Protein AF-0000000068150436 (afdb_homodimer)

Structure (mmCIF, N/CA/C/O backbone):
data_AF-0000000068150436-model_v1
#
loop_
_entity.id
_entity.type
_entity.pdbx_description
1 polymer 'ABC transporter, permease'
#
loop_
_atom_site.group_PDB
_atom_site.id
_atom_site.type_symbol
_atom_site.label_atom_id
_atom_site.label_alt_id
_atom_site.label_comp_id
_atom_site.label_asym_id
_atom_site.label_entity_id
_atom_site.label_seq_id
_atom_site.pdbx_PDB_ins_code
_atom_site.Cartn_x
_atom_site.Cartn_y
_atom_site.Cartn_z
_atom_site.occupancy
_atom_site.B_iso_or_equiv
_atom_site.auth_seq_id
_atom_site.auth_comp_id
_atom_site.auth_asym_id
_atom_site.auth_atom_id
_atom_site.pdbx_PDB_model_num
ATOM 1 N N . MET A 1 1 ? -31.781 12.766 26.453 1 26.34 1 MET A N 1
ATOM 2 C CA . MET A 1 1 ? -30.359 12.5 26.594 1 26.34 1 MET A CA 1
ATOM 3 C C . MET A 1 1 ? -29.875 11.492 25.562 1 26.34 1 MET A C 1
ATOM 5 O O . MET A 1 1 ? -28.672 11.195 25.484 1 26.34 1 MET A O 1
ATOM 9 N N . THR A 1 2 ? -30.766 10.539 25.25 1 29.75 2 THR A N 1
ATOM 10 C CA . THR A 1 2 ? -30.781 9.5 24.234 1 29.75 2 THR A CA 1
ATOM 11 C C . THR A 1 2 ? -30.703 10.117 22.828 1 29.75 2 THR A C 1
ATOM 13 O O . THR A 1 2 ? -30.75 9.398 21.828 1 29.75 2 THR A O 1
ATOM 16 N N . ARG A 1 3 ? -31.219 11.32 22.641 1 36.09 3 ARG A N 1
ATOM 17 C CA . ARG A 1 3 ? -31.375 12.008 21.359 1 36.09 3 ARG A CA 1
ATOM 18 C C . ARG A 1 3 ? -30.031 12.188 20.656 1 36.09 3 ARG A C 1
ATOM 20 O O . ARG A 1 3 ? -29.984 12.578 19.484 1 36.09 3 ARG A O 1
ATOM 27 N N . ARG A 1 4 ? -29.094 12.594 21.438 1 37.72 4 ARG A N 1
ATOM 28 C CA . ARG A 1 4 ? -27.781 13.055 21 1 37.72 4 ARG A CA 1
ATOM 29 C C . ARG A 1 4 ? -26.938 11.906 20.438 1 37.72 4 ARG A C 1
ATOM 31 O O . ARG A 1 4 ? -25.828 12.109 19.969 1 37.72 4 ARG A O 1
ATOM 38 N N . ILE A 1 5 ? -27.109 10.766 20.922 1 39.78 5 ILE A N 1
ATOM 39 C CA . ILE A 1 5 ? -26.406 9.523 20.609 1 39.78 5 ILE A CA 1
ATOM 40 C C . ILE A 1 5 ? -26.781 9.047 19.203 1 39.78 5 ILE A C 1
ATOM 42 O O . ILE A 1 5 ? -26.219 8.078 18.703 1 39.78 5 ILE A O 1
ATOM 46 N N . LEU A 1 6 ? -28.016 9.109 18.828 1 40.31 6 LEU A N 1
ATOM 47 C CA . LEU A 1 6 ? -28.75 8.656 17.656 1 40.31 6 LEU A CA 1
ATOM 48 C C . LEU A 1 6 ? -28.047 9.086 16.375 1 40.31 6 LEU A C 1
ATOM 50 O O . LEU A 1 6 ? -28.391 8.609 15.289 1 40.31 6 LEU A O 1
ATOM 54 N N . PRO A 1 7 ? -27.672 10.422 16.359 1 45.19 7 PRO A N 1
ATOM 55 C CA . PRO A 1 7 ? -27.172 10.883 15.062 1 45.19 7 PRO A CA 1
ATOM 56 C C . PRO A 1 7 ? -26 10.062 14.555 1 45.19 7 PRO A C 1
ATOM 58 O O . PRO A 1 7 ? -25.406 10.383 13.516 1 45.19 7 PRO A O 1
ATOM 61 N N . LEU A 1 8 ? -25.312 9.289 15.281 1 45.66 8 LEU A N 1
ATOM 62 C CA . LEU A 1 8 ? -24.109 8.461 15.266 1 45.66 8 LEU A CA 1
ATOM 63 C C . LEU A 1 8 ? -24.078 7.578 14.023 1 45.66 8 LEU A C 1
ATOM 65 O O . LEU A 1 8 ? -23.016 7.379 13.43 1 45.66 8 LEU A O 1
ATOM 69 N N . LEU A 1 9 ? -25.094 6.582 13.914 1 52.69 9 LEU A N 1
ATOM 70 C CA . LEU A 1 9 ? -24.922 5.637 12.82 1 52.69 9 LEU A CA 1
ATOM 71 C C . LEU A 1 9 ? -25.297 6.266 11.484 1 52.69 9 LEU A C 1
ATOM 73 O O . LEU A 1 9 ? -26.391 6.023 10.969 1 52.69 9 LEU A O 1
ATOM 77 N N . SER A 1 10 ? -24.875 7.406 11.234 1 59.16 10 SER A N 1
ATOM 78 C CA . SER A 1 10 ? -25.109 7.957 9.906 1 59.16 10 SER A CA 1
ATOM 79 C C . SER A 1 10 ? -24.922 6.898 8.828 1 59.16 10 SER A C 1
ATOM 81 O O . SER A 1 10 ? -24.203 5.91 9.039 1 59.16 10 SER A O 1
ATOM 83 N N . PRO A 1 11 ? -25.891 6.824 7.988 1 59.31 11 PRO A N 1
ATOM 84 C CA . PRO A 1 11 ? -25.766 5.898 6.859 1 59.31 11 PRO A CA 1
ATOM 85 C C . PRO A 1 11 ? -24.312 5.727 6.41 1 59.31 11 PRO A C 1
ATOM 87 O O . PRO A 1 11 ? -23.906 4.621 6.035 1 59.31 11 PRO A O 1
ATOM 90 N N . ALA A 1 12 ? -23.672 6.797 6.656 1 60.66 12 ALA A N 1
ATOM 91 C CA . ALA A 1 12 ? -22.281 6.711 6.25 1 60.66 12 ALA A CA 1
ATOM 92 C C . ALA A 1 12 ? -21.484 5.832 7.211 1 60.66 12 ALA A C 1
ATOM 94 O O . ALA A 1 12 ? -20.641 5.027 6.781 1 60.66 12 ALA A O 1
ATOM 95 N N . LEU A 1 13 ? -21.797 5.961 8.461 1 64.06 13 LEU A N 1
ATOM 96 C CA . LEU A 1 13 ? -21.109 5.148 9.461 1 64.06 13 LEU A CA 1
ATOM 97 C C . LEU A 1 13 ? -21.438 3.67 9.281 1 64.06 13 LEU A C 1
ATOM 99 O O . LEU A 1 13 ? -20.562 2.814 9.391 1 64.06 13 LEU A O 1
ATOM 103 N N . LEU A 1 14 ? -22.641 3.502 9.031 1 65.56 14 LEU A N 1
ATOM 104 C CA . LEU A 1 14 ? -23.078 2.123 8.852 1 65.56 14 LEU A CA 1
ATOM 105 C C . LEU A 1 14 ? -22.438 1.505 7.613 1 65.56 14 LEU A C 1
ATOM 107 O O . LEU A 1 14 ? -22.016 0.344 7.637 1 65.56 14 LEU A O 1
ATOM 111 N N . ALA A 1 15 ? -22.406 2.32 6.625 1 65.25 15 ALA A N 1
ATOM 112 C CA . ALA A 1 15 ? -21.812 1.829 5.391 1 65.25 15 ALA A CA 1
ATOM 113 C C . ALA A 1 15 ? -20.328 1.532 5.59 1 65.25 15 ALA A C 1
ATOM 115 O O . ALA A 1 15 ? -19.812 0.505 5.125 1 65.25 15 ALA A O 1
ATOM 116 N N . LEU A 1 16 ? -19.75 2.473 6.344 1 67.19 16 LEU A N 1
ATOM 117 C CA . LEU A 1 16 ? -18.328 2.289 6.602 1 67.19 16 LEU A CA 1
ATOM 118 C C . LEU A 1 16 ? -18.094 1.077 7.496 1 67.19 16 LEU A C 1
ATOM 120 O O . LEU A 1 16 ? -17.203 0.273 7.234 1 67.19 16 LEU A O 1
ATOM 124 N N . LEU A 1 17 ? -18.938 1.026 8.539 1 68.25 17 LEU A N 1
ATOM 125 C CA . LEU A 1 17 ? -18.812 -0.096 9.461 1 68.25 17 LEU A CA 1
ATOM 126 C C . LEU A 1 17 ? -19.031 -1.421 8.742 1 68.25 17 LEU A C 1
ATOM 128 O O . LEU A 1 17 ? -18.281 -2.375 8.938 1 68.25 17 LEU A O 1
ATOM 132 N N . LEU A 1 18 ? -20 -1.424 7.902 1 68.44 18 LEU A N 1
ATOM 133 C CA . LEU A 1 18 ? -20.328 -2.648 7.184 1 68.44 18 LEU A CA 1
ATOM 134 C C . LEU A 1 18 ? -19.234 -2.998 6.176 1 68.44 18 LEU A C 1
ATOM 136 O O . LEU A 1 18 ? -18.812 -4.156 6.086 1 68.44 18 LEU A O 1
ATOM 140 N N . PHE A 1 19 ? -18.781 -1.954 5.625 1 71.62 19 PHE A N 1
ATOM 141 C CA . PHE A 1 19 ? -17.828 -2.197 4.543 1 71.62 19 PHE A CA 1
ATOM 142 C C . PHE A 1 19 ? -16.453 -2.562 5.098 1 71.62 19 PHE A C 1
ATOM 144 O O . PHE A 1 19 ? -15.781 -3.438 4.559 1 71.62 19 PHE A O 1
ATOM 151 N N . VAL A 1 20 ? -16.156 -1.993 6.25 1 73 20 VAL A N 1
ATOM 152 C CA . VAL A 1 20 ? -14.805 -2.191 6.766 1 73 20 VAL A CA 1
ATOM 153 C C . VAL A 1 20 ? -14.797 -3.352 7.758 1 73 20 VAL A C 1
ATOM 155 O O . VAL A 1 20 ? -13.922 -4.219 7.699 1 73 20 VAL A O 1
ATOM 158 N N . ALA A 1 21 ? -15.805 -3.391 8.625 1 77.81 21 ALA A N 1
ATOM 159 C CA . ALA A 1 21 ? -15.789 -4.328 9.742 1 77.81 21 ALA A CA 1
ATOM 160 C C . ALA A 1 21 ? -16.406 -5.664 9.352 1 77.81 21 ALA A C 1
ATOM 162 O O . ALA A 1 21 ? -16.016 -6.715 9.875 1 77.81 21 ALA A O 1
ATOM 163 N N . PHE A 1 22 ? -17.234 -5.621 8.398 1 82.81 22 PHE A N 1
ATOM 164 C CA . PHE A 1 22 ? -18.016 -6.809 8.078 1 82.81 22 PHE A CA 1
ATOM 165 C C . PHE A 1 22 ? -17.109 -7.934 7.586 1 82.81 22 PHE A C 1
ATOM 167 O O . PHE A 1 22 ? -17.203 -9.07 8.055 1 82.81 22 PHE A O 1
ATOM 174 N N . PRO A 1 23 ? -16.219 -7.652 6.684 1 85.44 23 PRO A N 1
ATOM 175 C CA . PRO A 1 23 ? -15.352 -8.742 6.223 1 85.44 23 PRO A CA 1
ATOM 176 C C . PRO A 1 23 ? -14.5 -9.336 7.34 1 85.44 23 PRO A C 1
ATOM 178 O O . PRO A 1 23 ? -14.273 -10.547 7.375 1 85.44 23 PRO A O 1
ATOM 181 N N . MET A 1 24 ? -14.117 -8.531 8.211 1 85.62 24 MET A N 1
ATOM 182 C CA . MET A 1 24 ? -13.258 -8.992 9.289 1 85.62 24 MET A CA 1
ATOM 183 C C . MET A 1 24 ? -14.039 -9.852 10.281 1 85.62 24 MET A C 1
ATOM 185 O O . MET A 1 24 ? -13.516 -10.844 10.797 1 85.62 24 MET A O 1
ATOM 189 N N . VAL A 1 25 ? -15.25 -9.445 10.531 1 86.44 25 VAL A N 1
ATOM 190 C CA . VAL A 1 25 ? -16.109 -10.227 11.422 1 86.44 25 VAL A CA 1
ATOM 191 C C . VAL A 1 25 ? -16.406 -11.586 10.789 1 86.44 25 VAL A C 1
ATOM 193 O O . VAL A 1 25 ? -16.438 -12.609 11.484 1 86.44 25 VAL A O 1
ATOM 196 N N . TRP A 1 26 ? -16.562 -11.539 9.531 1 86.31 26 TRP A N 1
ATOM 197 C CA . TRP A 1 26 ? -16.859 -12.781 8.828 1 86.31 26 TRP A CA 1
ATOM 198 C C . TRP A 1 26 ? -15.648 -13.703 8.836 1 86.31 26 TRP A C 1
ATOM 200 O O . TRP A 1 26 ? -15.789 -14.93 8.93 1 86.31 26 TRP A O 1
ATOM 210 N N . VAL A 1 27 ? -14.5 -13.125 8.688 1 89.69 27 VAL A N 1
ATOM 211 C CA . VAL A 1 27 ? -13.266 -13.898 8.766 1 89.69 27 VAL A CA 1
ATOM 212 C C . VAL A 1 27 ? -13.148 -14.531 10.156 1 89.69 27 VAL A C 1
ATOM 214 O O . VAL A 1 27 ? -12.773 -15.703 10.281 1 89.69 27 VAL A O 1
ATOM 217 N N . PHE A 1 28 ? -13.492 -13.766 11.117 1 92.19 28 PHE A N 1
ATOM 218 C CA . PHE A 1 28 ? -13.453 -14.266 12.484 1 92.19 28 PHE A CA 1
ATOM 219 C C . PHE A 1 28 ? -14.406 -15.438 12.672 1 92.19 28 PHE A C 1
ATOM 221 O O . PHE A 1 28 ? -14.047 -16.453 13.258 1 92.19 28 PHE A O 1
ATOM 228 N N . ARG A 1 29 ? -15.57 -15.32 12.172 1 89.81 29 ARG A N 1
ATOM 229 C CA . ARG A 1 29 ? -16.562 -16.391 12.258 1 89.81 29 ARG A CA 1
ATOM 230 C C . ARG A 1 29 ? -16.094 -17.625 11.492 1 89.81 29 ARG A C 1
ATOM 232 O O . ARG A 1 29 ? -16.266 -18.75 11.961 1 89.81 29 ARG A O 1
ATOM 239 N N . THR A 1 30 ? -15.562 -17.438 10.344 1 90.5 30 THR A N 1
ATOM 240 C CA . THR A 1 30 ? -15.117 -18.516 9.484 1 90.5 30 THR A CA 1
ATOM 241 C C . THR A 1 30 ? -13.93 -19.25 10.102 1 90.5 30 THR A C 1
ATOM 243 O O . THR A 1 30 ? -13.711 -20.438 9.82 1 90.5 30 THR A O 1
ATOM 246 N N . SER A 1 31 ? -13.188 -18.547 10.953 1 94.19 31 SER A N 1
ATOM 247 C CA . SER A 1 31 ? -12.008 -19.156 11.562 1 94.19 31 SER A CA 1
ATOM 248 C C . SER A 1 31 ? -12.391 -20.312 12.484 1 94.19 31 SER A C 1
ATOM 250 O O . SER A 1 31 ? -11.555 -21.141 12.828 1 94.19 31 SER A O 1
ATOM 252 N N . PHE A 1 32 ? -13.656 -20.391 12.836 1 94.62 32 PHE A N 1
ATOM 253 C CA . PHE A 1 32 ? -14.125 -21.453 13.734 1 94.62 32 PHE A CA 1
ATOM 254 C C . PHE A 1 32 ? -14.781 -22.578 12.945 1 94.62 32 PHE A C 1
ATOM 256 O O . PHE A 1 32 ? -15.242 -23.562 13.531 1 94.62 32 PHE A O 1
ATOM 263 N N . ASN A 1 33 ? -14.789 -22.422 11.656 1 91.44 33 ASN A N 1
ATOM 264 C CA . ASN A 1 33 ? -15.383 -23.438 10.812 1 91.44 33 ASN A CA 1
ATOM 265 C C . ASN A 1 33 ? -14.375 -24.531 10.445 1 91.44 33 ASN A C 1
ATOM 267 O O . ASN A 1 33 ? -13.227 -24.484 10.891 1 91.44 33 ASN A O 1
ATOM 271 N N . GLU A 1 34 ? -14.906 -25.578 9.836 1 88.56 34 GLU A N 1
ATOM 272 C CA . GLU A 1 34 ? -14.062 -26.703 9.422 1 88.56 34 GLU A CA 1
ATOM 273 C C . GLU A 1 34 ? -14.039 -26.828 7.902 1 88.56 34 GLU A C 1
ATOM 275 O O . GLU A 1 34 ? -14.961 -26.375 7.219 1 88.56 34 GLU A O 1
ATOM 280 N N . LEU A 1 35 ? -12.859 -27.281 7.547 1 82.06 35 LEU A N 1
ATOM 281 C CA . LEU A 1 35 ? -12.727 -27.578 6.125 1 82.06 35 LEU A CA 1
ATOM 282 C C . LEU A 1 35 ? -13.438 -28.875 5.77 1 82.06 35 LEU A C 1
ATOM 284 O O . LEU A 1 35 ? -13.367 -29.844 6.523 1 82.06 35 LEU A O 1
ATOM 288 N N . ALA A 1 36 ? -14.367 -28.812 4.82 1 72.38 36 ALA A N 1
ATOM 289 C CA . ALA A 1 36 ? -14.961 -30.078 4.387 1 72.38 36 ALA A CA 1
ATOM 290 C C . ALA A 1 36 ? -14.656 -30.344 2.914 1 72.38 36 ALA A C 1
ATOM 292 O O . ALA A 1 36 ? -14.523 -29.406 2.119 1 72.38 36 ALA A O 1
ATOM 293 N N . GLU A 1 37 ? -14.445 -31.531 2.742 1 65.88 37 GLU A N 1
ATOM 294 C CA . GLU A 1 37 ? -14.172 -31.969 1.377 1 65.88 37 GLU A CA 1
ATOM 295 C C . GLU A 1 37 ? -15.266 -31.516 0.42 1 65.88 37 GLU A C 1
ATOM 297 O O . GLU A 1 37 ? -16.453 -31.688 0.689 1 65.88 37 GLU A O 1
ATOM 302 N N . GLY A 1 38 ? -15.008 -30.797 -0.614 1 60.44 38 GLY A N 1
ATOM 303 C CA . GLY A 1 38 ? -15.938 -30.359 -1.646 1 60.44 38 GLY A CA 1
ATOM 304 C C . GLY A 1 38 ? -16.562 -29.016 -1.351 1 60.44 38 GLY A C 1
ATOM 305 O O . GLY A 1 38 ? -17.109 -28.359 -2.25 1 60.44 38 GLY A O 1
ATOM 306 N N . ALA A 1 39 ? -16.719 -28.531 -0.048 1 58.72 39 ALA A N 1
ATOM 307 C CA . ALA A 1 39 ? -17.5 -27.344 0.269 1 58.72 39 ALA A CA 1
ATOM 308 C C . ALA A 1 39 ? -16.609 -26.203 0.74 1 58.72 39 ALA A C 1
ATOM 310 O O . ALA A 1 39 ? -17.062 -25.062 0.917 1 58.72 39 ALA A O 1
ATOM 311 N N . TYR A 1 40 ? -15.609 -26.094 0.602 1 66.31 40 TYR A N 1
ATOM 312 C CA . TYR A 1 40 ? -14.641 -25.109 1.042 1 66.31 40 TYR A CA 1
ATOM 313 C C . TYR A 1 40 ? -14.852 -24.75 2.508 1 66.31 40 TYR A C 1
ATOM 315 O O . TYR A 1 40 ? -13.891 -24.469 3.23 1 66.31 40 TYR A O 1
ATOM 323 N N . ILE A 1 41 ? -16.281 -24.734 3.092 1 73.5 41 ILE A N 1
ATOM 324 C CA . ILE A 1 41 ? -16.578 -24.344 4.469 1 73.5 41 ILE A CA 1
ATOM 325 C C . ILE A 1 41 ? -17.734 -25.188 5 1 73.5 41 ILE A C 1
ATOM 327 O O . ILE A 1 41 ? -18.75 -25.359 4.316 1 73.5 41 ILE A O 1
ATOM 331 N N . VAL A 1 42 ? -17.531 -25.828 6.109 1 76.81 42 VAL A N 1
ATOM 332 C CA . VAL A 1 42 ? -18.625 -26.406 6.883 1 76.81 42 VAL A CA 1
ATOM 333 C C . VAL A 1 42 ? -18.766 -25.688 8.219 1 76.81 42 VAL A C 1
ATOM 335 O O . VAL A 1 42 ? -17.797 -25.531 8.961 1 76.81 42 VAL A O 1
ATOM 338 N N . GLU A 1 43 ? -19.938 -25.156 8.352 1 80.19 43 GLU A N 1
ATOM 339 C CA . GLU A 1 43 ? -20.172 -24.391 9.578 1 80.19 43 GLU A CA 1
ATOM 340 C C . GLU A 1 43 ? -19.922 -25.266 10.82 1 80.19 43 GLU A C 1
ATOM 342 O O . GLU A 1 43 ? -20.359 -26.406 10.875 1 80.19 43 GLU A O 1
ATOM 347 N N . ALA A 1 44 ? -19.062 -24.828 11.562 1 84.88 44 ALA A N 1
ATOM 348 C CA . ALA A 1 44 ? -18.719 -25.453 12.836 1 84.88 44 ALA A CA 1
ATOM 349 C C . ALA A 1 44 ? -18.344 -24.406 13.883 1 84.88 44 ALA A C 1
ATOM 351 O O . ALA A 1 44 ? -18.453 -23.203 13.625 1 84.88 44 ALA A O 1
ATOM 352 N N . MET A 1 45 ? -18.266 -24.656 14.992 1 88.31 45 MET A N 1
ATOM 353 C CA . MET A 1 45 ? -17.719 -23.844 16.078 1 88.31 45 MET A CA 1
ATOM 354 C C . MET A 1 45 ? -16.625 -24.609 16.812 1 88.31 45 MET A C 1
ATOM 356 O O . MET A 1 45 ? -16.859 -25.141 17.906 1 88.31 45 MET A O 1
ATOM 360 N N . THR A 1 46 ? -15.531 -24.672 16.141 1 90.19 46 THR A N 1
ATOM 361 C CA . THR A 1 46 ? -14.406 -25.422 16.672 1 90.19 46 THR A CA 1
ATOM 362 C C . THR A 1 46 ? -13.164 -24.547 16.766 1 90.19 46 THR A C 1
ATOM 364 O O . THR A 1 46 ? -13.062 -23.531 16.094 1 90.19 46 THR A O 1
ATOM 367 N N . LEU A 1 47 ? -12.297 -24.922 17.656 1 93.81 47 LEU A N 1
ATOM 368 C CA . LEU A 1 47 ? -11.016 -24.234 17.812 1 93.81 47 LEU A CA 1
ATOM 369 C C . LEU A 1 47 ? -9.898 -25.016 17.125 1 93.81 47 LEU A C 1
ATOM 371 O O . LEU A 1 47 ? -8.719 -24.75 17.359 1 93.81 47 LEU A O 1
ATOM 375 N N . GLU A 1 48 ? -10.25 -25.906 16.297 1 93 48 GLU A N 1
ATOM 376 C CA . GLU A 1 48 ? -9.297 -26.812 15.672 1 93 48 GLU A CA 1
ATOM 377 C C . GLU A 1 48 ? -8.273 -26.047 14.836 1 93 48 GLU A C 1
ATOM 379 O O . GLU A 1 48 ? -7.094 -26.422 14.812 1 93 48 GLU A O 1
ATOM 384 N N . ASN A 1 49 ? -8.727 -25.031 14.156 1 95.19 49 ASN A N 1
ATOM 385 C CA . ASN A 1 49 ? -7.809 -24.25 13.328 1 95.19 49 ASN A CA 1
ATOM 386 C C . ASN A 1 49 ? -6.758 -23.547 14.172 1 95.19 49 ASN A C 1
ATOM 388 O O . ASN A 1 49 ? -5.598 -23.453 13.773 1 95.19 49 ASN A O 1
ATOM 392 N N . TYR A 1 50 ? -7.18 -23.141 15.297 1 95.56 50 TYR A N 1
ATOM 393 C CA . TYR A 1 50 ? -6.246 -22.484 16.203 1 95.56 50 TYR A CA 1
ATOM 394 C C . TYR A 1 50 ? -5.297 -23.484 16.844 1 95.56 50 TYR A C 1
ATOM 396 O O . TYR A 1 50 ? -4.109 -23.203 17.016 1 95.56 50 TYR A O 1
ATOM 404 N N . THR A 1 51 ? -5.812 -24.609 17.172 1 94.62 51 THR A N 1
ATOM 405 C CA . THR A 1 51 ? -4.977 -25.672 17.734 1 94.62 51 THR A CA 1
ATOM 406 C C . THR A 1 51 ? -3.955 -26.156 16.703 1 94.62 51 THR A C 1
ATOM 408 O O . THR A 1 51 ? -2.799 -26.406 17.047 1 94.62 51 THR A O 1
ATOM 411 N N . ARG A 1 52 ? -4.379 -26.266 15.508 1 93.56 52 ARG A N 1
ATOM 412 C CA . ARG A 1 52 ? -3.479 -26.656 14.422 1 93.56 52 ARG A CA 1
ATOM 413 C C . ARG A 1 52 ? -2.322 -25.656 14.305 1 93.56 52 ARG A C 1
ATOM 415 O O . ARG A 1 52 ? -1.166 -26.062 14.164 1 93.56 52 ARG A O 1
ATOM 422 N N . PHE A 1 53 ? -2.615 -24.438 14.336 1 94.62 53 PHE A N 1
ATOM 423 C CA . PHE A 1 53 ? -1.597 -23.406 14.258 1 94.62 53 PHE A CA 1
ATOM 424 C C . PHE A 1 53 ? -0.624 -23.516 15.43 1 94.62 53 PHE A C 1
ATOM 426 O O . PHE A 1 53 ? 0.591 -23.422 15.242 1 94.62 53 PHE A O 1
ATOM 433 N N . LEU A 1 54 ? -1.116 -23.75 16.656 1 93 54 LEU A N 1
ATOM 434 C CA . LEU A 1 54 ? -0.307 -23.719 17.875 1 93 54 LEU A CA 1
ATOM 435 C C . LEU A 1 54 ? 0.486 -25.016 18.031 1 93 54 LEU A C 1
ATOM 437 O O . LEU A 1 54 ? 1.552 -25.016 18.656 1 93 54 LEU A O 1
ATOM 441 N N . THR A 1 55 ? -0.001 -26.047 17.469 1 91.56 55 THR A N 1
ATOM 442 C CA . THR A 1 55 ? 0.63 -27.344 17.688 1 91.56 55 THR A CA 1
ATOM 443 C C . THR A 1 55 ? 1.636 -27.641 16.578 1 91.56 55 THR A C 1
ATOM 445 O O . THR A 1 55 ? 2.504 -28.5 16.734 1 91.56 55 THR A O 1
ATOM 448 N N . GLU A 1 56 ? 1.49 -27 15.469 1 92.38 56 GLU A N 1
ATOM 449 C CA . GLU A 1 56 ? 2.447 -27.188 14.383 1 92.38 56 GLU A CA 1
ATOM 450 C C . GLU A 1 56 ? 3.555 -26.141 14.438 1 92.38 56 GLU A C 1
ATOM 452 O O . GLU A 1 56 ? 3.342 -24.984 14.055 1 92.38 56 GLU A O 1
ATOM 457 N N . PRO A 1 57 ? 4.676 -26.594 14.773 1 89.25 57 PRO A N 1
ATOM 458 C CA . PRO A 1 57 ? 5.797 -25.656 14.953 1 89.25 57 PRO A CA 1
ATOM 459 C C . PRO A 1 57 ? 6.141 -24.906 13.672 1 89.25 57 PRO A C 1
ATOM 461 O O . PRO A 1 57 ? 6.66 -23.781 13.734 1 89.25 57 PRO A O 1
ATOM 464 N N . TRP A 1 58 ? 5.777 -25.5 12.609 1 90.31 58 TRP A N 1
ATOM 465 C CA . TRP A 1 58 ? 6.09 -24.844 11.336 1 90.31 58 TRP A CA 1
ATOM 466 C C . TRP A 1 58 ? 5.383 -23.5 11.227 1 90.31 58 TRP A C 1
ATOM 468 O O . TRP A 1 58 ? 6.008 -22.484 10.891 1 90.31 58 TRP A O 1
ATOM 478 N N . TYR A 1 59 ? 4.133 -23.438 11.602 1 92.31 59 TYR A N 1
ATOM 479 C CA . TYR A 1 59 ? 3.373 -22.188 11.484 1 92.31 59 TYR A CA 1
ATOM 480 C C . TYR A 1 59 ? 3.822 -21.172 12.531 1 92.31 59 TYR A C 1
ATOM 482 O O . TYR A 1 59 ? 3.906 -19.984 12.25 1 92.31 59 TYR A O 1
ATOM 490 N N . LEU A 1 60 ? 4.16 -21.625 13.633 1 91.81 60 LEU A N 1
ATOM 491 C CA . LEU A 1 60 ? 4.555 -20.734 14.711 1 91.81 60 LEU A CA 1
ATOM 492 C C . LEU A 1 60 ? 5.941 -20.156 14.469 1 91.81 60 LEU A C 1
ATOM 494 O O . LEU A 1 60 ? 6.137 -18.938 14.547 1 91.81 60 LEU A O 1
ATOM 498 N N . VAL A 1 61 ? 6.859 -20.969 14.094 1 92.75 61 VAL A N 1
ATOM 499 C CA . VAL A 1 61 ? 8.258 -20.547 14.023 1 92.75 61 VAL A CA 1
ATOM 500 C C . VAL A 1 61 ? 8.57 -20.047 12.617 1 92.75 61 VAL A C 1
ATOM 502 O O . VAL A 1 61 ? 9.078 -18.938 12.445 1 92.75 61 VAL A O 1
ATOM 505 N N . ASN A 1 62 ? 8.203 -20.828 11.648 1 93.56 62 ASN A N 1
ATOM 506 C CA . ASN A 1 62 ? 8.648 -20.562 10.289 1 93.56 62 ASN A CA 1
ATOM 507 C C . ASN A 1 62 ? 7.727 -19.562 9.594 1 93.56 62 ASN A C 1
ATOM 509 O O . ASN A 1 62 ? 8.047 -19.062 8.516 1 93.56 62 ASN A O 1
ATOM 513 N N . THR A 1 63 ? 6.617 -19.234 10.203 1 95.56 63 THR A N 1
ATOM 514 C CA . THR A 1 63 ? 5.703 -18.281 9.586 1 95.56 63 THR A CA 1
ATOM 515 C C . THR A 1 63 ? 5.52 -17.062 10.469 1 95.56 63 THR A C 1
ATOM 517 O O . THR A 1 63 ? 6.004 -15.969 10.148 1 95.56 63 THR A O 1
ATOM 520 N N . LEU A 1 64 ? 4.957 -17.297 11.695 1 96.19 64 LEU A N 1
ATOM 521 C CA . LEU A 1 64 ? 4.641 -16.156 12.547 1 96.19 64 LEU A CA 1
ATOM 522 C C . LEU A 1 64 ? 5.918 -15.5 13.062 1 96.19 64 LEU A C 1
ATOM 524 O O . LEU A 1 64 ? 6.133 -14.305 12.836 1 96.19 64 LEU A O 1
ATOM 528 N N . TRP A 1 65 ? 6.75 -16.266 13.727 1 95.62 65 TRP A N 1
ATOM 529 C CA . TRP A 1 65 ? 7.965 -15.695 14.297 1 95.62 65 TRP A CA 1
ATOM 530 C C . TRP A 1 65 ? 8.891 -15.172 13.203 1 95.62 65 TRP A C 1
ATOM 532 O O . TRP A 1 65 ? 9.523 -14.133 13.367 1 95.62 65 TRP A O 1
ATOM 542 N N . PHE A 1 66 ? 8.945 -15.922 12.172 1 96.44 66 PHE A N 1
ATOM 543 C CA . PHE A 1 66 ? 9.727 -15.492 11.016 1 96.44 66 PHE A CA 1
ATOM 544 C C . PHE A 1 66 ? 9.242 -14.141 10.5 1 96.44 66 PHE A C 1
ATOM 546 O O . PHE A 1 66 ? 10.047 -13.234 10.273 1 96.44 66 PHE A O 1
ATOM 553 N N . SER A 1 67 ? 7.941 -13.969 10.344 1 96.94 67 SER A N 1
ATOM 554 C CA . SER A 1 67 ? 7.348 -12.727 9.859 1 96.94 67 SER A CA 1
ATOM 555 C C . SER A 1 67 ? 7.641 -11.57 10.812 1 96.94 67 SER A C 1
ATOM 557 O O . SER A 1 67 ? 7.988 -10.477 10.367 1 96.94 67 SER A O 1
ATOM 559 N N . VAL A 1 68 ? 7.527 -11.836 12.117 1 96.69 68 VAL A N 1
ATOM 560 C CA . VAL A 1 68 ? 7.762 -10.797 13.109 1 96.69 68 VAL A CA 1
ATOM 561 C C . VAL A 1 68 ? 9.219 -10.352 13.062 1 96.69 68 VAL A C 1
ATOM 563 O O . VAL A 1 68 ? 9.516 -9.156 13.078 1 96.69 68 VAL A O 1
ATOM 566 N N . ARG A 1 69 ? 10.086 -11.266 12.953 1 96.81 69 ARG A N 1
ATOM 567 C CA . ARG A 1 69 ? 11.516 -10.969 12.938 1 96.81 69 ARG A CA 1
ATOM 568 C C . ARG A 1 69 ? 11.891 -10.156 11.711 1 96.81 69 ARG A C 1
ATOM 570 O O . ARG A 1 69 ? 12.609 -9.156 11.812 1 96.81 69 ARG A O 1
ATOM 577 N N . ILE A 1 70 ? 11.438 -10.578 10.602 1 97.25 70 ILE A N 1
ATOM 578 C CA . ILE A 1 70 ? 11.766 -9.898 9.359 1 97.25 70 ILE A CA 1
ATOM 579 C C . ILE A 1 70 ? 11.156 -8.5 9.359 1 97.25 70 ILE A C 1
ATOM 581 O O . ILE A 1 70 ? 11.797 -7.531 8.93 1 97.25 70 ILE A O 1
ATOM 585 N N . ALA A 1 71 ? 9.906 -8.406 9.82 1 97 71 ALA A N 1
ATOM 586 C CA . ALA A 1 71 ? 9.234 -7.109 9.883 1 97 71 ALA A CA 1
ATOM 587 C C . ALA A 1 71 ? 9.969 -6.152 10.805 1 97 71 ALA A C 1
ATOM 589 O O . ALA A 1 71 ? 10.148 -4.977 10.484 1 97 71 ALA A O 1
ATOM 590 N N . LEU A 1 72 ? 10.375 -6.688 11.969 1 96.31 72 LEU A N 1
ATOM 591 C CA . LEU A 1 72 ? 11.109 -5.863 12.922 1 96.31 72 LEU A CA 1
ATOM 592 C C . LEU A 1 72 ? 12.445 -5.41 12.344 1 96.31 72 LEU A C 1
ATOM 594 O O . LEU A 1 72 ? 12.812 -4.242 12.469 1 96.31 72 LEU A O 1
ATOM 598 N N . LEU A 1 73 ? 13.109 -6.324 11.758 1 97.75 73 LEU A N 1
ATOM 599 C CA . LEU A 1 73 ? 14.422 -6.027 11.188 1 97.75 73 LEU A CA 1
ATOM 600 C C . LEU A 1 73 ? 14.297 -4.984 10.078 1 97.75 73 LEU A C 1
ATOM 602 O O . LEU A 1 73 ? 15.031 -3.992 10.07 1 97.75 73 LEU A O 1
ATOM 606 N N . ALA A 1 74 ? 13.414 -5.203 9.148 1 97.81 74 ALA A N 1
ATOM 607 C CA . ALA A 1 74 ? 13.227 -4.281 8.031 1 97.81 74 ALA A CA 1
ATOM 608 C C . ALA A 1 74 ? 12.781 -2.908 8.523 1 97.81 74 ALA A C 1
ATOM 610 O O . ALA A 1 74 ? 13.211 -1.882 7.988 1 97.81 74 ALA A O 1
ATOM 611 N N . THR A 1 75 ? 11.891 -2.906 9.477 1 96.75 75 THR A N 1
ATOM 612 C CA . THR A 1 75 ? 11.414 -1.644 10.031 1 96.75 75 THR A CA 1
ATOM 613 C C . THR A 1 75 ? 12.555 -0.886 10.711 1 96.75 75 THR A C 1
ATOM 615 O O . THR A 1 75 ? 12.703 0.322 10.516 1 96.75 75 THR A O 1
ATOM 618 N N . ALA A 1 76 ? 13.367 -1.585 11.469 1 96.75 76 ALA A N 1
ATOM 619 C CA . ALA A 1 76 ? 14.5 -0.964 12.156 1 96.75 76 ALA A CA 1
ATOM 620 C C . ALA A 1 76 ? 15.477 -0.359 11.148 1 96.75 76 ALA A C 1
ATOM 622 O O . ALA A 1 76 ? 15.938 0.77 11.328 1 96.75 76 ALA A O 1
ATOM 623 N N . ILE A 1 77 ? 15.742 -1.071 10.141 1 96.44 77 ILE A N 1
ATOM 624 C CA . ILE A 1 77 ? 16.672 -0.582 9.117 1 96.44 77 ILE A CA 1
ATOM 625 C C . ILE A 1 77 ? 16.047 0.616 8.398 1 96.44 77 ILE A C 1
ATOM 627 O O . ILE A 1 77 ? 16.75 1.58 8.07 1 96.44 77 ILE A O 1
ATOM 631 N N . SER A 1 78 ? 14.734 0.543 8.164 1 94.88 78 SER A N 1
ATOM 632 C CA . SER A 1 78 ? 14.047 1.659 7.523 1 94.88 78 SER A CA 1
ATOM 633 C C . SER A 1 78 ? 14.172 2.934 8.352 1 94.88 78 SER A C 1
ATOM 635 O O . SER A 1 78 ? 14.32 4.027 7.801 1 94.88 78 SER A O 1
ATOM 637 N N . VAL A 1 79 ? 14.109 2.764 9.633 1 94.31 79 VAL A N 1
ATOM 638 C CA . VAL A 1 79 ? 14.234 3.906 10.531 1 94.31 79 VAL A CA 1
ATOM 639 C C . VAL A 1 79 ? 15.625 4.52 10.406 1 94.31 79 VAL A C 1
ATOM 641 O O . VAL A 1 79 ? 15.766 5.738 10.289 1 94.31 79 VAL A O 1
ATOM 644 N N . ILE A 1 80 ? 16.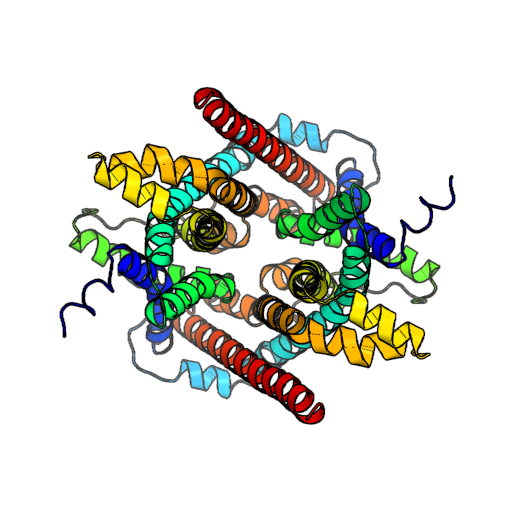594 3.715 10.398 1 93.44 80 ILE A N 1
ATOM 645 C CA . ILE A 1 80 ? 17.984 4.16 10.312 1 93.44 80 ILE A CA 1
ATOM 646 C C . ILE A 1 80 ? 18.203 4.902 9 1 93.44 80 ILE A C 1
ATOM 648 O O . ILE A 1 80 ? 18.875 5.938 8.969 1 93.44 80 ILE A O 1
ATOM 652 N N . CYS A 1 81 ? 17.594 4.422 7.969 1 90.12 81 CYS A N 1
ATOM 653 C CA . CYS A 1 81 ? 17.75 5.047 6.66 1 90.12 81 CYS A CA 1
ATOM 654 C C . CYS A 1 81 ? 16.922 6.324 6.562 1 90.12 81 CYS A C 1
ATOM 656 O O . CYS A 1 81 ? 17.344 7.289 5.926 1 90.12 81 CYS A O 1
ATOM 658 N N . ALA A 1 82 ? 15.812 6.316 7.164 1 92.56 82 ALA A N 1
ATOM 659 C CA . ALA A 1 82 ? 14.844 7.398 6.992 1 92.56 82 ALA A CA 1
ATOM 660 C C . ALA A 1 82 ? 15.258 8.641 7.781 1 92.56 82 ALA A C 1
ATOM 662 O O . ALA A 1 82 ? 15 9.766 7.355 1 92.56 82 ALA A O 1
ATOM 663 N N . TYR A 1 83 ? 15.898 8.469 8.922 1 91.88 83 TYR A N 1
ATOM 664 C CA . TYR A 1 83 ? 16.172 9.57 9.836 1 91.88 83 TYR A CA 1
ATOM 665 C C . TYR A 1 83 ? 17.078 10.609 9.188 1 91.88 83 TYR A C 1
ATOM 667 O O . TYR A 1 83 ? 16.75 11.805 9.164 1 91.88 83 TYR A O 1
ATOM 675 N N . PRO A 1 84 ? 18.266 10.141 8.648 1 89.62 84 PRO A N 1
ATOM 676 C CA . PRO A 1 84 ? 19.125 11.141 8.016 1 89.62 84 PRO A CA 1
ATOM 677 C C . PRO A 1 84 ? 18.438 11.875 6.867 1 89.62 84 PRO A C 1
ATOM 679 O O . PRO A 1 84 ? 18.672 13.07 6.664 1 89.62 84 PRO A O 1
ATOM 682 N N . VAL A 1 85 ? 17.609 11.211 6.18 1 89.06 85 VAL A N 1
ATOM 683 C CA . VAL A 1 85 ? 16.906 11.812 5.051 1 89.06 85 VAL A CA 1
ATOM 684 C C . VAL A 1 85 ? 15.914 12.852 5.555 1 89.06 85 VAL A C 1
ATOM 686 O O . VAL A 1 85 ? 15.852 13.969 5.035 1 89.06 85 VAL A O 1
ATOM 689 N N . ALA A 1 86 ? 15.172 12.484 6.547 1 92.56 86 ALA A N 1
ATOM 690 C CA . ALA A 1 86 ? 14.188 13.406 7.113 1 92.56 86 ALA A CA 1
ATOM 691 C C . ALA A 1 86 ? 14.867 14.648 7.68 1 92.56 86 ALA A C 1
ATOM 693 O O . ALA A 1 86 ? 14.398 15.766 7.48 1 92.56 86 ALA A O 1
ATOM 694 N N . LEU A 1 87 ? 15.992 14.5 8.383 1 91.12 87 LEU A N 1
ATOM 695 C CA . LEU A 1 87 ? 16.719 15.609 8.969 1 91.12 87 LEU A CA 1
ATOM 696 C C . LEU A 1 87 ? 17.25 16.547 7.891 1 91.12 87 LEU A C 1
ATOM 698 O O . LEU A 1 87 ? 17.234 17.766 8.062 1 91.12 87 LEU A O 1
ATOM 702 N N . TYR A 1 88 ? 17.641 15.914 6.863 1 89 88 TYR A N 1
ATOM 703 C CA . TYR A 1 88 ? 18.172 16.719 5.77 1 89 88 TYR A CA 1
ATOM 704 C C . TYR A 1 88 ? 17.062 17.516 5.082 1 89 88 TYR A C 1
ATOM 706 O O . TYR A 1 88 ? 17.203 18.703 4.82 1 89 88 TYR A O 1
ATOM 714 N N . ILE A 1 89 ? 16.016 16.875 4.797 1 90.19 89 ILE A N 1
ATOM 715 C CA . ILE A 1 89 ? 14.906 17.531 4.117 1 90.19 89 ILE A CA 1
ATOM 716 C C . ILE A 1 89 ? 14.383 18.672 4.977 1 90.19 89 ILE A C 1
ATOM 718 O O . ILE A 1 89 ? 14.023 19.734 4.461 1 90.19 89 ILE A O 1
ATOM 722 N N . ALA A 1 90 ? 14.375 18.453 6.223 1 91 90 ALA A N 1
ATOM 723 C CA . ALA A 1 90 ? 13.852 19.453 7.152 1 91 90 ALA A CA 1
ATOM 724 C C . ALA A 1 90 ? 14.672 20.734 7.09 1 91 90 ALA A C 1
ATOM 726 O O . ALA A 1 90 ? 14.18 21.812 7.461 1 91 90 ALA A O 1
ATOM 727 N N . LYS A 1 91 ? 15.844 20.672 6.617 1 88.31 91 LYS A N 1
ATOM 728 C CA . LYS A 1 91 ? 16.734 21.828 6.574 1 88.31 91 LYS A CA 1
ATOM 729 C C . LYS A 1 91 ? 16.734 22.469 5.188 1 88.31 91 LYS A C 1
ATOM 731 O O . LYS A 1 91 ? 17.391 23.5 4.973 1 88.31 91 LYS A O 1
ATOM 736 N N . THR A 1 92 ? 16.094 21.859 4.277 1 88.88 92 THR A N 1
ATOM 737 C CA . THR A 1 92 ? 16.109 22.359 2.906 1 88.88 92 THR A CA 1
ATOM 738 C C . THR A 1 92 ? 14.867 23.203 2.635 1 88.88 92 THR A C 1
ATOM 740 O O . THR A 1 92 ? 13.898 23.156 3.4 1 88.88 92 THR A O 1
ATOM 743 N N . SER A 1 93 ? 15.016 24.078 1.609 1 89.56 93 SER A N 1
ATOM 744 C CA . SER A 1 93 ? 13.906 24.922 1.179 1 89.56 93 SER A CA 1
ATOM 745 C C . SER A 1 93 ? 13.883 25.062 -0.339 1 89.56 93 SER A C 1
ATOM 747 O O . SER A 1 93 ? 14.789 24.594 -1.028 1 89.56 93 SER A O 1
ATOM 749 N N . GLY A 1 94 ? 12.719 25.531 -0.854 1 89.75 94 GLY A N 1
ATOM 750 C CA . GLY A 1 94 ? 12.617 25.859 -2.268 1 89.75 94 GLY A CA 1
ATOM 751 C C . GLY A 1 94 ? 12.641 24.641 -3.166 1 89.75 94 GLY A C 1
ATOM 752 O O . GLY A 1 94 ? 11.961 23.656 -2.896 1 89.75 94 GLY A O 1
ATOM 753 N N . LEU A 1 95 ? 13.453 24.703 -4.172 1 84.75 95 LEU A N 1
ATOM 754 C CA . LEU A 1 95 ? 13.484 23.672 -5.207 1 84.75 95 LEU A CA 1
ATOM 755 C C . LEU A 1 95 ? 14.109 22.391 -4.68 1 84.75 95 LEU A C 1
ATOM 757 O O . LEU A 1 95 ? 13.664 21.281 -5.016 1 84.75 95 LEU A O 1
ATOM 761 N N . GLN A 1 96 ? 15.094 22.531 -3.92 1 84.25 96 GLN A N 1
ATOM 762 C CA . GLN A 1 96 ? 15.758 21.359 -3.365 1 84.25 96 GLN A CA 1
ATOM 763 C C . GLN A 1 96 ? 14.797 20.531 -2.525 1 84.25 96 GLN A C 1
ATOM 765 O O . GLN A 1 96 ? 14.758 19.297 -2.645 1 84.25 96 GLN A O 1
ATOM 770 N N . ARG A 1 97 ? 14.039 21.203 -1.695 1 87.75 97 ARG A N 1
ATOM 771 C CA . ARG A 1 97 ? 13.055 20.5 -0.87 1 87.75 97 ARG A CA 1
ATOM 772 C C . ARG A 1 97 ? 12.016 19.797 -1.734 1 87.75 97 ARG A C 1
ATOM 774 O O . ARG A 1 97 ? 11.672 18.641 -1.479 1 87.75 97 ARG A O 1
ATOM 781 N N . ASN A 1 98 ? 11.633 20.484 -2.758 1 85.62 98 ASN A N 1
ATOM 782 C CA . ASN A 1 98 ? 10.602 19.938 -3.627 1 85.62 98 ASN A CA 1
ATOM 783 C C . ASN A 1 98 ? 11.078 18.672 -4.336 1 85.62 98 ASN A C 1
ATOM 785 O O . ASN A 1 98 ? 10.328 17.703 -4.453 1 85.62 98 ASN A O 1
ATOM 789 N N . VAL A 1 99 ? 12.25 18.719 -4.77 1 83 99 VAL A N 1
ATOM 790 C CA . VAL A 1 99 ? 12.812 17.562 -5.469 1 83 99 VAL A CA 1
ATOM 791 C C . VAL A 1 99 ? 12.961 16.406 -4.5 1 83 99 VAL A C 1
ATOM 793 O O . VAL A 1 99 ? 12.617 15.258 -4.828 1 83 99 VAL A O 1
ATOM 796 N N . LEU A 1 100 ? 13.43 16.688 -3.314 1 85.75 100 LEU A N 1
ATOM 797 C CA . LEU A 1 100 ? 13.633 15.641 -2.316 1 85.75 100 LEU A CA 1
ATOM 798 C C . LEU A 1 100 ? 12.297 15.047 -1.879 1 85.75 100 LEU A C 1
ATOM 800 O O . LEU A 1 100 ? 12.18 13.828 -1.713 1 85.75 100 LEU A O 1
ATOM 804 N N . MET A 1 101 ? 11.367 15.891 -1.765 1 85.44 101 MET A N 1
ATOM 805 C CA . MET A 1 101 ? 10.031 15.43 -1.401 1 85.44 101 MET A CA 1
ATOM 806 C C . MET A 1 101 ? 9.438 14.562 -2.508 1 85.44 101 MET A C 1
ATOM 808 O O . MET A 1 101 ? 8.836 13.523 -2.234 1 85.44 101 MET A O 1
ATOM 812 N N . ALA A 1 102 ? 9.648 14.961 -3.691 1 82.56 102 ALA A N 1
ATOM 813 C CA . ALA A 1 102 ? 9.141 14.211 -4.832 1 82.56 102 ALA A CA 1
ATOM 814 C C . ALA A 1 102 ? 9.781 12.828 -4.906 1 82.56 102 ALA A C 1
ATOM 816 O O . ALA A 1 102 ? 9.094 11.828 -5.148 1 82.56 102 ALA A O 1
ATOM 817 N N . LEU A 1 103 ? 11.016 12.805 -4.668 1 84.25 103 LEU A N 1
ATOM 818 C CA . LEU A 1 103 ? 11.742 11.539 -4.719 1 84.25 103 LEU A CA 1
ATOM 819 C C . LEU A 1 103 ? 11.297 10.617 -3.59 1 84.25 103 LEU A C 1
ATOM 821 O O . LEU A 1 103 ? 11.227 9.398 -3.771 1 84.25 103 LEU A O 1
ATOM 825 N N . THR A 1 104 ? 11.078 11.203 -2.443 1 86.12 104 THR A N 1
ATOM 826 C CA . THR A 1 104 ? 10.641 10.422 -1.295 1 86.12 104 THR A CA 1
ATOM 827 C C . THR A 1 104 ? 9.242 9.852 -1.53 1 86.12 104 THR A C 1
ATOM 829 O O . THR A 1 104 ? 8.969 8.703 -1.185 1 86.12 104 THR A O 1
ATOM 832 N N . MET A 1 105 ? 8.406 10.57 -2.238 1 82.25 105 MET A N 1
ATOM 833 C CA . MET A 1 105 ? 7.016 10.18 -2.432 1 82.25 105 MET A CA 1
ATOM 834 C C . MET A 1 105 ? 6.863 9.305 -3.672 1 82.25 105 MET A C 1
ATOM 836 O O . MET A 1 105 ? 5.855 8.617 -3.83 1 82.25 105 MET A O 1
ATOM 840 N N . ALA A 1 106 ? 7.812 9.305 -4.57 1 81.88 106 ALA A N 1
ATOM 841 C CA . ALA A 1 106 ? 7.73 8.617 -5.859 1 81.88 106 ALA A CA 1
ATOM 842 C C . ALA A 1 106 ? 7.414 7.141 -5.676 1 81.88 106 ALA A C 1
ATOM 844 O O . ALA A 1 106 ? 6.512 6.605 -6.328 1 81.88 106 ALA A O 1
ATOM 845 N N . PRO A 1 107 ? 8.125 6.434 -4.781 1 81.69 107 PRO A N 1
ATOM 846 C CA . PRO A 1 107 ? 7.828 5.012 -4.609 1 81.69 107 PRO A CA 1
ATOM 847 C C . PRO A 1 107 ? 6.383 4.754 -4.188 1 81.69 107 PRO A C 1
ATOM 849 O O . PRO A 1 107 ? 5.812 3.715 -4.527 1 81.69 107 PRO A O 1
ATOM 852 N N . LEU A 1 108 ? 5.793 5.719 -3.502 1 79.88 108 LEU A N 1
ATOM 853 C CA . LEU A 1 108 ? 4.422 5.566 -3.02 1 79.88 108 LEU A CA 1
ATOM 854 C C . LEU A 1 108 ? 3.426 5.699 -4.168 1 79.88 108 LEU A C 1
ATOM 856 O O . LEU A 1 108 ? 2.297 5.215 -4.074 1 79.88 108 LEU A O 1
ATOM 860 N N . LEU A 1 109 ? 3.936 6.355 -5.18 1 78.94 109 LEU A N 1
ATOM 861 C CA . LEU A 1 109 ? 3.039 6.637 -6.293 1 78.94 109 LEU A CA 1
ATOM 862 C C . LEU A 1 109 ? 3.256 5.645 -7.43 1 78.94 109 LEU A C 1
ATOM 864 O O . LEU A 1 109 ? 2.432 5.547 -8.344 1 78.94 109 LEU A O 1
ATOM 868 N N . ILE A 1 110 ? 4.426 4.941 -7.129 1 83.12 110 ILE A N 1
ATOM 869 C CA . ILE A 1 110 ? 4.746 3.918 -8.117 1 83.12 110 ILE A CA 1
ATOM 870 C C . ILE A 1 110 ? 4.113 2.59 -7.715 1 83.12 110 ILE A C 1
ATOM 872 O O . ILE A 1 110 ? 3.982 2.293 -6.527 1 83.12 110 ILE A O 1
ATOM 876 N N . GLY A 1 111 ? 3.457 1.93 -8.453 1 82.44 111 GLY A N 1
ATOM 877 C CA . GLY A 1 111 ? 2.854 0.637 -8.172 1 82.44 111 GLY A CA 1
ATOM 878 C C . GLY A 1 111 ? 3.834 -0.37 -7.602 1 82.44 111 GLY A C 1
ATOM 879 O O . GLY A 1 111 ? 5 -0.402 -8 1 82.44 111 GLY A O 1
ATOM 880 N N . LEU A 1 112 ? 3.434 -1.071 -6.625 1 85.81 112 LEU A N 1
ATOM 881 C CA . LEU A 1 112 ? 4.25 -2.012 -5.863 1 85.81 112 LEU A CA 1
ATOM 882 C C . LEU A 1 112 ? 4.965 -2.984 -6.793 1 85.81 112 LEU A C 1
ATOM 884 O O . LEU A 1 112 ? 6.152 -3.268 -6.609 1 85.81 112 LEU A O 1
ATOM 888 N N . VAL A 1 113 ? 4.312 -3.438 -7.773 1 87.81 113 VAL A N 1
ATOM 889 C CA . VAL A 1 113 ? 4.887 -4.453 -8.656 1 87.81 113 VAL A CA 1
ATOM 890 C C . VAL A 1 113 ? 6.066 -3.861 -9.422 1 87.81 113 VAL A C 1
ATOM 892 O O . VAL A 1 113 ? 7.094 -4.52 -9.594 1 87.81 113 VAL A O 1
ATOM 895 N N . THR A 1 114 ? 5.855 -2.635 -9.859 1 86.94 114 THR A N 1
ATOM 896 C CA . THR A 1 114 ? 6.926 -1.982 -10.609 1 86.94 114 THR A CA 1
ATOM 897 C C . THR A 1 114 ? 8.133 -1.731 -9.711 1 86.94 114 THR A C 1
ATOM 899 O O . THR A 1 114 ? 9.281 -1.886 -10.148 1 86.94 114 THR A O 1
ATOM 902 N N . LEU A 1 115 ? 7.871 -1.401 -8.531 1 89.69 115 LEU A N 1
ATOM 903 C CA . LEU A 1 115 ? 8.969 -1.18 -7.594 1 89.69 115 LEU A CA 1
ATOM 904 C C . LEU A 1 115 ? 9.75 -2.469 -7.355 1 89.69 115 LEU A C 1
ATOM 906 O O . LEU A 1 115 ? 10.977 -2.471 -7.391 1 89.69 115 LEU A O 1
ATOM 910 N N . VAL A 1 116 ? 9.016 -3.49 -7.109 1 90.88 116 VAL A N 1
ATOM 911 C CA . VAL A 1 116 ? 9.641 -4.781 -6.848 1 90.88 116 VAL A CA 1
ATOM 912 C C . VAL A 1 116 ? 10.375 -5.266 -8.094 1 90.88 116 VAL A C 1
ATOM 914 O O . VAL A 1 116 ? 11.508 -5.746 -8.008 1 90.88 116 VAL A O 1
ATOM 917 N N . TYR A 1 117 ? 9.781 -5.078 -9.234 1 90 117 TYR A N 1
ATOM 918 C CA . TYR A 1 117 ? 10.391 -5.5 -10.492 1 90 117 TYR A CA 1
ATOM 919 C C . TYR A 1 117 ? 11.688 -4.754 -10.742 1 90 117 TYR A C 1
ATOM 921 O O . TYR A 1 117 ? 12.656 -5.332 -11.25 1 90 117 TYR A O 1
ATOM 929 N N . GLY A 1 118 ? 11.672 -3.498 -10.461 1 88.81 118 GLY A N 1
ATOM 930 C CA . GLY A 1 118 ? 12.898 -2.734 -10.625 1 88.81 118 GLY A CA 1
ATOM 931 C C . GLY A 1 118 ? 14.086 -3.361 -9.922 1 88.81 118 GLY A C 1
ATOM 932 O O . GLY A 1 118 ? 15.188 -3.402 -10.469 1 88.81 118 GLY A O 1
ATOM 933 N N . TRP A 1 119 ? 13.844 -3.879 -8.797 1 89 119 TRP A N 1
ATOM 934 C CA . TRP A 1 119 ? 14.914 -4.516 -8.039 1 89 119 TRP A CA 1
ATOM 935 C C . TRP A 1 119 ? 15.203 -5.914 -8.57 1 89 119 TRP A C 1
ATOM 937 O O . TRP A 1 119 ? 16.344 -6.383 -8.516 1 89 119 TRP A O 1
ATOM 947 N N . ILE A 1 120 ? 14.219 -6.59 -9.062 1 88.38 120 ILE A N 1
ATOM 948 C CA . ILE A 1 120 ? 14.414 -7.914 -9.641 1 88.38 120 ILE A CA 1
ATOM 949 C C . ILE A 1 120 ? 15.383 -7.828 -10.812 1 88.38 120 ILE A C 1
ATOM 951 O O . ILE A 1 120 ? 16.266 -8.672 -10.961 1 88.38 120 ILE A O 1
ATOM 955 N N . VAL A 1 121 ? 15.188 -6.816 -11.609 1 84.94 121 VAL A N 1
ATOM 956 C CA . VAL A 1 121 ? 16.062 -6.645 -12.758 1 84.94 121 VAL A CA 1
ATOM 957 C C . VAL A 1 121 ? 17.5 -6.457 -12.289 1 84.94 121 VAL A C 1
ATOM 959 O O . VAL A 1 121 ? 18.438 -6.961 -12.914 1 84.94 121 VAL A O 1
ATOM 962 N N . ILE A 1 122 ? 17.656 -5.773 -11.234 1 83.25 122 ILE A N 1
ATOM 963 C CA . ILE A 1 122 ? 18.984 -5.516 -10.672 1 83.25 122 ILE A CA 1
ATOM 964 C C . ILE A 1 122 ? 19.547 -6.801 -10.07 1 83.25 122 ILE A C 1
ATOM 966 O O . ILE A 1 122 ? 20.734 -7.102 -10.234 1 83.25 122 ILE A O 1
ATOM 970 N N . PHE A 1 123 ? 18.688 -7.578 -9.414 1 84.25 123 PHE A N 1
ATOM 971 C CA . PHE A 1 123 ? 19.109 -8.797 -8.742 1 84.25 123 PHE A CA 1
ATOM 972 C C . PHE A 1 123 ? 19.469 -9.883 -9.75 1 84.25 123 PHE A C 1
ATOM 974 O O . PHE A 1 123 ? 20.375 -10.68 -9.523 1 84.25 123 PHE A O 1
ATOM 981 N N . ARG A 1 124 ? 18.703 -9.969 -10.844 1 76.75 124 ARG A N 1
ATOM 982 C CA . ARG A 1 124 ? 18.875 -11.039 -11.828 1 76.75 124 ARG A CA 1
ATOM 983 C C . ARG A 1 124 ? 19.844 -10.633 -12.922 1 76.75 124 ARG A C 1
ATOM 985 O O . ARG A 1 124 ? 20.422 -11.492 -13.602 1 76.75 124 ARG A O 1
ATOM 992 N N . GLY A 1 125 ? 19.875 -9.32 -13.43 1 63.12 125 GLY A N 1
ATOM 993 C CA . GLY A 1 125 ? 20.594 -8.875 -14.617 1 63.12 125 GLY A CA 1
ATOM 994 C C . GLY A 1 125 ? 22.094 -8.922 -14.461 1 63.12 125 GLY A C 1
ATOM 995 O O . GLY A 1 125 ? 22.812 -8.117 -15.062 1 63.12 125 GLY A O 1
ATOM 996 N N . GLY A 1 126 ? 22.578 -10.07 -14.109 1 56.72 126 GLY A N 1
ATOM 997 C CA . GLY A 1 126 ? 23.984 -10.406 -14.352 1 56.72 126 GLY A CA 1
ATOM 998 C C . GLY A 1 126 ? 24.938 -9.633 -13.469 1 56.72 126 GLY A C 1
ATOM 999 O O . GLY A 1 126 ? 26.141 -9.602 -13.734 1 56.72 126 GLY A O 1
ATOM 1000 N N . GLY A 1 127 ? 24.516 -8.953 -12.391 1 61.41 127 GLY A N 1
ATOM 1001 C CA . GLY A 1 127 ? 25.672 -8.695 -11.562 1 61.41 127 GLY A CA 1
ATOM 1002 C C . GLY A 1 127 ? 25.812 -7.234 -11.164 1 61.41 127 GLY A C 1
ATOM 1003 O O . GLY A 1 127 ? 26.859 -6.816 -10.656 1 61.41 127 GLY A O 1
ATOM 1004 N N . LEU A 1 128 ? 24.781 -6.508 -11.633 1 68.31 128 LEU A N 1
ATOM 1005 C CA . LEU A 1 128 ? 25.078 -5.113 -11.312 1 68.31 128 LEU A CA 1
ATOM 1006 C C . LEU A 1 128 ? 25.266 -4.934 -9.812 1 68.31 128 LEU A C 1
ATOM 1008 O O . LEU A 1 128 ? 26.25 -4.34 -9.367 1 68.31 128 LEU A O 1
ATOM 1012 N N . MET A 1 129 ? 24.344 -5.523 -9.133 1 72.56 129 MET A N 1
ATOM 1013 C CA . MET A 1 129 ? 24.453 -5.371 -7.688 1 72.56 129 MET A CA 1
ATOM 1014 C C . MET A 1 129 ? 25.719 -6.062 -7.164 1 72.56 129 MET A C 1
ATOM 1016 O O . MET A 1 129 ? 26.453 -5.492 -6.355 1 72.56 129 MET A O 1
ATOM 1020 N N . ASN A 1 130 ? 25.891 -7.164 -7.715 1 73.94 130 ASN A N 1
ATOM 1021 C CA . ASN A 1 130 ? 27.078 -7.898 -7.297 1 73.94 130 ASN A CA 1
ATOM 1022 C C . ASN A 1 130 ? 28.359 -7.184 -7.73 1 73.94 130 ASN A C 1
ATOM 1024 O O . ASN A 1 130 ? 29.312 -7.094 -6.957 1 73.94 130 ASN A O 1
ATOM 1028 N N . SER A 1 131 ? 28.328 -6.699 -8.914 1 74.12 131 SER A N 1
ATOM 1029 C CA . SER A 1 131 ? 29.5 -5.98 -9.406 1 74.12 131 SER A CA 1
ATOM 1030 C C . SER A 1 131 ? 29.766 -4.734 -8.57 1 74.12 131 SER A C 1
ATOM 1032 O O . SER A 1 131 ? 30.922 -4.441 -8.25 1 74.12 131 SER A O 1
ATOM 1034 N N . LEU A 1 132 ? 28.719 -4.094 -8.273 1 72.75 132 LEU A N 1
ATOM 1035 C CA . LEU A 1 132 ? 28.875 -2.881 -7.473 1 72.75 132 LEU A CA 1
ATOM 1036 C C . LEU A 1 132 ? 29.375 -3.211 -6.074 1 72.75 132 LEU A C 1
ATOM 1038 O O . LEU A 1 132 ? 30.266 -2.529 -5.555 1 72.75 132 LEU A O 1
ATOM 1042 N N . MET A 1 133 ? 28.859 -4.234 -5.555 1 76.69 133 MET A N 1
ATOM 1043 C CA . MET A 1 133 ? 29.234 -4.582 -4.188 1 76.69 133 MET A CA 1
ATOM 1044 C C . MET A 1 133 ? 30.656 -5.125 -4.133 1 76.69 133 MET A C 1
ATOM 1046 O O . MET A 1 133 ? 31.375 -4.898 -3.158 1 76.69 133 MET A O 1
ATOM 1050 N N . ILE A 1 134 ? 31.016 -5.855 -5.141 1 74.25 134 ILE A N 1
ATOM 1051 C CA . ILE A 1 134 ? 32.375 -6.371 -5.227 1 74.25 134 ILE A CA 1
ATOM 1052 C C . ILE A 1 134 ? 33.344 -5.219 -5.453 1 74.25 134 ILE A C 1
ATOM 1054 O O . ILE A 1 134 ? 34.406 -5.176 -4.848 1 74.25 134 ILE A O 1
ATOM 1058 N N . ALA A 1 135 ? 32.938 -4.281 -6.238 1 74.31 135 ALA A N 1
ATOM 1059 C CA . ALA A 1 135 ? 33.781 -3.109 -6.508 1 74.31 135 ALA A CA 1
ATOM 1060 C C . ALA A 1 135 ? 33.969 -2.281 -5.246 1 74.31 135 ALA A C 1
ATOM 1062 O O . ALA A 1 135 ? 35.062 -1.74 -5.02 1 74.31 135 ALA A O 1
ATOM 1063 N N . LEU A 1 136 ? 32.906 -2.322 -4.465 1 74.06 136 LEU A N 1
ATOM 1064 C CA . LEU A 1 136 ? 32.969 -1.57 -3.215 1 74.06 136 LEU A CA 1
ATOM 1065 C C . LEU A 1 136 ? 33.594 -2.416 -2.105 1 74.06 136 LEU A C 1
ATOM 1067 O O . LEU A 1 136 ? 33.688 -1.971 -0.959 1 74.06 136 LEU A O 1
ATOM 1071 N N . ARG A 1 137 ? 33.969 -3.645 -2.465 1 80.69 137 ARG A N 1
ATOM 1072 C CA . ARG A 1 137 ? 34.656 -4.59 -1.587 1 80.69 137 ARG A CA 1
ATOM 1073 C C . ARG A 1 137 ? 33.781 -4.957 -0.394 1 80.69 137 ARG A C 1
ATOM 1075 O O . ARG A 1 137 ? 34.281 -5.113 0.723 1 80.69 137 ARG A O 1
ATOM 1082 N N . VAL A 1 138 ? 32.531 -4.848 -0.682 1 74.62 138 VAL A N 1
ATOM 1083 C CA . VAL A 1 138 ? 31.625 -5.273 0.38 1 74.62 138 VAL A CA 1
ATOM 1084 C C . VAL A 1 138 ? 31.672 -6.797 0.514 1 74.62 138 VAL A C 1
ATOM 1086 O O . VAL A 1 138 ? 31.656 -7.328 1.627 1 74.62 138 VAL A O 1
ATOM 1089 N N . TYR A 1 139 ? 31.594 -7.488 -0.664 1 76.75 139 TYR A N 1
ATOM 1090 C CA . TYR A 1 139 ? 31.797 -8.93 -0.657 1 76.75 139 TYR A CA 1
ATOM 1091 C C . TYR A 1 139 ? 32.781 -9.352 -1.759 1 76.75 139 TYR A C 1
ATOM 1093 O O . TYR A 1 139 ? 32.969 -8.625 -2.738 1 76.75 139 TYR A O 1
ATOM 1101 N N . ASP A 1 140 ? 33.469 -10.422 -1.437 1 77.94 140 ASP A N 1
ATOM 1102 C CA . ASP A 1 140 ? 34.469 -10.945 -2.33 1 77.94 140 ASP A CA 1
ATOM 1103 C C . ASP A 1 140 ? 33.875 -11.805 -3.434 1 77.94 140 ASP A C 1
ATOM 1105 O O . ASP A 1 140 ? 34.438 -11.938 -4.516 1 77.94 140 ASP A O 1
ATOM 1109 N N . GLN A 1 141 ? 32.688 -12.383 -3.041 1 78.06 141 GLN A N 1
ATOM 1110 C CA . GLN A 1 141 ? 32 -13.25 -3.998 1 78.06 141 GLN A CA 1
ATOM 1111 C C . GLN A 1 141 ? 30.547 -12.828 -4.184 1 78.06 141 GLN A C 1
ATOM 1113 O O . GLN A 1 141 ? 29.953 -12.211 -3.295 1 78.06 141 GLN A O 1
ATOM 1118 N N . PRO A 1 142 ? 30.062 -13.086 -5.398 1 78.88 142 PRO A N 1
ATOM 1119 C CA . PRO A 1 142 ? 28.672 -12.719 -5.656 1 78.88 142 PRO A CA 1
ATOM 1120 C C . PRO A 1 142 ? 27.703 -13.359 -4.664 1 78.88 142 PRO A C 1
ATOM 1122 O O . PRO A 1 142 ? 27.891 -14.5 -4.25 1 78.88 142 PRO A O 1
ATOM 1125 N N . VAL A 1 143 ? 26.844 -12.508 -4.203 1 80.19 143 VAL A N 1
ATOM 1126 C CA . VAL A 1 143 ? 25.812 -12.961 -3.271 1 80.19 143 VAL A CA 1
ATOM 1127 C C . VAL A 1 143 ? 24.453 -13.031 -3.982 1 80.19 143 VAL A C 1
ATOM 1129 O O . VAL A 1 143 ? 24.219 -12.305 -4.949 1 80.19 143 VAL A O 1
ATOM 1132 N N . ARG A 1 144 ? 23.688 -13.984 -3.533 1 82.75 144 ARG A N 1
ATOM 1133 C CA . ARG A 1 144 ? 22.344 -14.156 -4.09 1 82.75 144 ARG A CA 1
ATOM 1134 C C . ARG A 1 144 ? 21.359 -13.203 -3.434 1 82.75 144 ARG A C 1
ATOM 1136 O O . ARG A 1 144 ? 21.281 -13.141 -2.205 1 82.75 144 ARG A O 1
ATOM 1143 N N . TYR A 1 145 ? 20.703 -12.414 -4.242 1 85 145 TYR A N 1
ATOM 1144 C CA . TYR A 1 145 ? 19.672 -11.5 -3.746 1 85 145 TYR A CA 1
ATOM 1145 C C . TYR A 1 145 ? 18.281 -12.008 -4.09 1 85 145 TYR A C 1
ATOM 1147 O O . TYR A 1 145 ? 17.359 -11.891 -3.283 1 85 145 TYR A O 1
ATOM 1155 N N . MET A 1 146 ? 18.188 -12.609 -5.266 1 84.5 146 MET A N 1
ATOM 1156 C CA . MET A 1 146 ? 16.922 -13.211 -5.676 1 84.5 146 MET A CA 1
ATOM 1157 C C . MET A 1 146 ? 16.719 -14.555 -4.984 1 84.5 146 MET A C 1
ATOM 1159 O O . MET A 1 146 ? 17.656 -15.336 -4.836 1 84.5 146 MET A O 1
ATOM 1163 N N . TRP A 1 147 ? 15.453 -14.727 -4.547 1 89.5 147 TRP A N 1
ATOM 1164 C CA . TRP A 1 147 ? 15.094 -15.953 -3.846 1 89.5 147 TRP A CA 1
ATOM 1165 C C . TRP A 1 147 ? 15.914 -16.109 -2.566 1 89.5 147 TRP A C 1
ATOM 1167 O O . TRP A 1 147 ? 16.5 -17.156 -2.318 1 89.5 147 TRP A O 1
ATOM 1177 N N . ASP A 1 148 ? 16.125 -15.016 -1.95 1 90.69 148 ASP A N 1
ATOM 1178 C CA . ASP A 1 148 ? 16.859 -14.922 -0.694 1 90.69 148 ASP A CA 1
ATOM 1179 C C . ASP A 1 148 ? 16.25 -13.859 0.224 1 90.69 148 ASP A C 1
ATOM 1181 O O . ASP A 1 148 ? 15.664 -12.891 -0.248 1 90.69 148 ASP A O 1
ATOM 1185 N N . ILE A 1 149 ? 16.469 -14.07 1.496 1 92.94 149 ILE A N 1
ATOM 1186 C CA . ILE A 1 149 ? 15.898 -13.18 2.502 1 92.94 149 ILE A CA 1
ATOM 1187 C C . ILE A 1 149 ? 16.531 -11.789 2.379 1 92.94 149 ILE A C 1
ATOM 1189 O O . ILE A 1 149 ? 15.883 -10.781 2.684 1 92.94 149 ILE A O 1
ATOM 1193 N N . LYS A 1 150 ? 17.703 -11.734 1.864 1 91.31 150 LYS A N 1
ATOM 1194 C CA . LYS A 1 150 ? 18.375 -10.445 1.71 1 91.31 150 LYS A CA 1
ATOM 1195 C C . LYS A 1 150 ? 17.609 -9.531 0.763 1 91.31 150 LYS A C 1
ATOM 1197 O O . LYS A 1 150 ? 17.438 -8.344 1.046 1 91.31 150 LYS A O 1
ATOM 1202 N N . GLY A 1 151 ? 17.172 -10.109 -0.372 1 92.94 151 GLY A N 1
ATOM 1203 C CA . GLY A 1 151 ? 16.375 -9.336 -1.313 1 92.94 151 GLY A CA 1
ATOM 1204 C C . GLY A 1 151 ? 15.047 -8.875 -0.74 1 92.94 151 GLY A C 1
ATOM 1205 O O . GLY A 1 151 ? 14.625 -7.738 -0.975 1 92.94 151 GLY A O 1
ATOM 1206 N N . VAL A 1 152 ? 14.453 -9.758 0.06 1 95.94 152 VAL A N 1
ATOM 1207 C CA . VAL A 1 152 ? 13.164 -9.453 0.682 1 95.94 152 VAL A CA 1
ATOM 1208 C C . VAL A 1 152 ? 13.328 -8.273 1.642 1 95.94 152 VAL A C 1
ATOM 1210 O O . VAL A 1 152 ? 12.555 -7.312 1.591 1 95.94 152 VAL A O 1
ATOM 1213 N N . VAL A 1 153 ? 14.367 -8.32 2.439 1 96.19 153 VAL A N 1
ATOM 1214 C CA . VAL A 1 153 ? 14.594 -7.281 3.439 1 96.19 153 VAL A CA 1
ATOM 1215 C C . VAL A 1 153 ? 14.906 -5.953 2.75 1 96.19 153 VAL A C 1
ATOM 1217 O O . VAL A 1 153 ? 14.375 -4.91 3.133 1 96.19 153 VAL A O 1
ATOM 1220 N N . ILE A 1 154 ? 15.703 -5.965 1.737 1 92.38 154 ILE A N 1
ATOM 1221 C CA . ILE A 1 154 ? 16.062 -4.762 1.001 1 92.38 154 ILE A CA 1
ATOM 1222 C C . ILE A 1 154 ? 14.805 -4.09 0.454 1 92.38 154 ILE A C 1
ATOM 1224 O O . ILE A 1 154 ? 14.641 -2.875 0.581 1 92.38 154 ILE A O 1
ATOM 1228 N N . LEU A 1 155 ? 13.938 -4.891 -0.114 1 93.81 155 LEU A N 1
ATOM 1229 C CA . LEU A 1 155 ? 12.734 -4.34 -0.732 1 93.81 155 LEU A CA 1
ATOM 1230 C C . LEU A 1 155 ? 11.766 -3.83 0.327 1 93.81 155 LEU A C 1
ATOM 1232 O O . LEU A 1 155 ? 11.102 -2.809 0.128 1 93.81 155 LEU A O 1
ATOM 1236 N N . LEU A 1 156 ? 11.656 -4.566 1.447 1 95.88 156 LEU A N 1
ATOM 1237 C CA . LEU A 1 156 ? 10.789 -4.102 2.527 1 95.88 156 LEU A CA 1
ATOM 1238 C C . LEU A 1 156 ? 11.281 -2.768 3.078 1 95.88 156 LEU A C 1
ATOM 1240 O O . LEU A 1 156 ? 10.477 -1.886 3.389 1 95.88 156 LEU A O 1
ATOM 1244 N N . VAL A 1 157 ? 12.547 -2.617 3.154 1 94 157 VAL A N 1
ATOM 1245 C CA . VAL A 1 157 ? 13.141 -1.363 3.607 1 94 157 VAL A CA 1
ATOM 1246 C C . VAL A 1 157 ? 12.883 -0.267 2.576 1 94 157 VAL A C 1
ATOM 1248 O O . VAL A 1 157 ? 12.477 0.843 2.932 1 94 157 VAL A O 1
ATOM 1251 N N . TYR A 1 158 ? 13.078 -0.636 1.373 1 91.19 158 TYR A N 1
ATOM 1252 C CA . TYR A 1 158 ? 12.891 0.295 0.266 1 91.19 158 TYR A CA 1
ATOM 1253 C C . TYR A 1 158 ? 11.469 0.844 0.248 1 91.19 158 TYR A C 1
ATOM 1255 O O . TYR A 1 158 ? 11.266 2.055 0.122 1 91.19 158 TYR A O 1
ATOM 1263 N N . ILE A 1 159 ? 10.57 -0.007 0.428 1 91.31 159 ILE A N 1
ATOM 1264 C CA . ILE A 1 159 ? 9.164 0.352 0.319 1 91.31 159 ILE A CA 1
ATOM 1265 C C . ILE A 1 159 ? 8.719 1.076 1.587 1 91.31 159 ILE A C 1
ATOM 1267 O O . ILE A 1 159 ? 7.914 2.01 1.525 1 91.31 159 ILE A O 1
ATOM 1271 N N . GLY A 1 160 ? 9.25 0.715 2.715 1 92.81 160 GLY A N 1
ATOM 1272 C CA . GLY A 1 160 ? 8.812 1.239 3.998 1 92.81 160 GLY A CA 1
ATOM 1273 C C . GLY A 1 160 ? 9.453 2.566 4.352 1 92.81 160 GLY A C 1
ATOM 1274 O O . GLY A 1 160 ? 8.852 3.387 5.051 1 92.81 160 GLY A O 1
ATOM 1275 N N . THR A 1 161 ? 10.586 2.924 3.842 1 92.44 161 THR A N 1
ATOM 1276 C CA . THR A 1 161 ? 11.406 4.062 4.258 1 92.44 161 THR A CA 1
ATOM 1277 C C . THR A 1 161 ? 10.672 5.375 3.99 1 92.44 161 THR A C 1
ATOM 1279 O O . THR A 1 161 ? 10.641 6.258 4.848 1 92.44 161 THR A O 1
ATOM 1282 N N . PRO A 1 162 ? 10.031 5.5 2.852 1 91.06 162 PRO A N 1
ATOM 1283 C CA . PRO A 1 162 ? 9.352 6.77 2.586 1 91.06 162 PRO A CA 1
ATOM 1284 C C . PRO A 1 162 ? 8.273 7.086 3.623 1 91.06 162 PRO A C 1
ATOM 1286 O O . PRO A 1 162 ? 8.062 8.25 3.963 1 91.06 162 PRO A O 1
ATOM 1289 N N . TYR A 1 163 ? 7.641 6.07 4.133 1 90.5 163 TYR A N 1
ATOM 1290 C CA . TYR A 1 163 ? 6.605 6.281 5.141 1 90.5 163 TYR A CA 1
ATOM 1291 C C . TYR A 1 163 ? 7.203 6.844 6.426 1 90.5 163 TYR A C 1
ATOM 1293 O O . TYR A 1 163 ? 6.625 7.738 7.047 1 90.5 163 TYR A O 1
ATOM 1301 N N . ILE A 1 164 ? 8.305 6.387 6.762 1 93.94 164 ILE A N 1
ATOM 1302 C CA . ILE A 1 164 ? 8.953 6.848 7.984 1 93.94 164 ILE A CA 1
ATOM 1303 C C . ILE A 1 164 ? 9.5 8.258 7.781 1 93.94 164 ILE A C 1
ATOM 1305 O O . ILE A 1 164 ? 9.391 9.109 8.672 1 93.94 164 ILE A O 1
ATOM 1309 N N . VAL A 1 165 ? 10.055 8.523 6.625 1 92.88 165 VAL A N 1
ATOM 1310 C CA . VAL A 1 165 ? 10.578 9.852 6.328 1 92.88 165 VAL A CA 1
ATOM 1311 C C . VAL A 1 165 ? 9.469 10.891 6.461 1 92.88 165 VAL A C 1
ATOM 1313 O O . VAL A 1 165 ? 9.641 11.906 7.137 1 92.88 165 VAL A O 1
ATOM 1316 N N . LEU A 1 166 ? 8.383 10.586 5.891 1 91.38 166 LEU A N 1
ATOM 1317 C CA . LEU A 1 166 ? 7.277 11.539 5.883 1 91.38 166 LEU A CA 1
ATOM 1318 C C . LEU A 1 166 ? 6.707 11.719 7.285 1 91.38 166 LEU A C 1
ATOM 1320 O O . LEU A 1 166 ? 6.352 12.836 7.676 1 91.38 166 LEU A O 1
ATOM 1324 N N . SER A 1 167 ? 6.617 10.656 7.98 1 91.38 167 SER A N 1
ATOM 1325 C CA . SER A 1 167 ? 6.121 10.734 9.352 1 91.38 167 SER A CA 1
ATOM 1326 C C . SER A 1 167 ? 7.07 11.523 10.234 1 91.38 167 SER A C 1
ATOM 1328 O O . SER A 1 167 ? 6.633 12.328 11.062 1 91.38 167 SER A O 1
ATOM 1330 N N . LEU A 1 168 ? 8.32 11.352 10.047 1 94.88 168 LEU A N 1
ATOM 1331 C CA . LEU A 1 168 ? 9.336 12.07 10.805 1 94.88 168 LEU A CA 1
ATOM 1332 C C . LEU A 1 168 ? 9.32 13.555 10.469 1 94.88 168 LEU A C 1
ATOM 1334 O O . LEU A 1 168 ? 9.469 14.398 11.359 1 94.88 168 LEU A O 1
ATOM 1338 N N . LEU A 1 169 ? 9.195 13.844 9.211 1 94.25 169 LEU A N 1
ATOM 1339 C CA . LEU A 1 169 ? 9.195 15.234 8.766 1 94.25 169 LEU A CA 1
ATOM 1340 C C . LEU A 1 169 ? 8.086 16.031 9.461 1 94.25 169 LEU A C 1
ATOM 1342 O O . LEU A 1 169 ? 8.297 17.172 9.859 1 94.25 169 LEU A O 1
ATOM 1346 N N . ASP A 1 170 ? 6.973 15.352 9.57 1 87.06 170 ASP A N 1
ATOM 1347 C CA . ASP A 1 170 ? 5.836 15.984 10.227 1 87.06 170 ASP A CA 1
ATOM 1348 C C . ASP A 1 170 ? 6.188 16.406 11.656 1 87.06 170 ASP A C 1
ATOM 1350 O O . ASP A 1 170 ? 5.766 17.469 12.109 1 87.06 170 ASP A O 1
ATOM 1354 N N . SER A 1 171 ? 6.941 15.664 12.375 1 91 171 SER A N 1
ATOM 1355 C CA . SER A 1 171 ? 7.309 15.953 13.75 1 91 171 SER A CA 1
ATOM 1356 C C . SER A 1 171 ? 8.539 16.859 13.82 1 91 171 SER A C 1
ATOM 1358 O O . SER A 1 171 ? 8.609 17.75 14.672 1 91 171 SER A O 1
ATOM 1360 N N . ILE A 1 172 ? 9.469 16.688 12.961 1 94.69 172 ILE A N 1
ATOM 1361 C CA . ILE A 1 172 ? 10.719 17.438 12.984 1 94.69 172 ILE A CA 1
ATOM 1362 C C . ILE A 1 172 ? 10.445 18.906 12.656 1 94.69 172 ILE A C 1
ATOM 1364 O O . ILE A 1 172 ? 11.031 19.797 13.273 1 94.69 172 ILE A O 1
ATOM 1368 N N . GLU A 1 173 ? 9.555 19.078 11.773 1 93.31 173 GLU A N 1
ATOM 1369 C CA . GLU A 1 173 ? 9.281 20.438 11.32 1 93.31 173 GLU A CA 1
ATOM 1370 C C . GLU A 1 173 ? 8.508 21.219 12.375 1 93.31 173 GLU A C 1
ATOM 1372 O O . GLU A 1 173 ? 8.422 22.453 12.305 1 93.31 173 GLU A O 1
ATOM 1377 N N . ARG A 1 174 ? 8.039 20.562 13.297 1 90.25 174 ARG A N 1
ATOM 1378 C CA . ARG A 1 174 ? 7.324 21.219 14.383 1 90.25 174 ARG A CA 1
ATOM 1379 C C . ARG A 1 174 ? 8.281 21.672 15.484 1 90.25 174 ARG A C 1
ATOM 1381 O O . ARG A 1 174 ? 7.914 22.438 16.359 1 90.25 174 ARG A O 1
ATOM 1388 N N . ILE A 1 175 ? 9.516 21.234 15.406 1 90.69 175 ILE A N 1
ATOM 1389 C CA . ILE A 1 175 ? 10.508 21.594 16.406 1 90.69 175 ILE A CA 1
ATOM 1390 C C . ILE A 1 175 ? 10.977 23.031 16.172 1 90.69 175 ILE A C 1
ATOM 1392 O O . ILE A 1 175 ? 11.359 23.391 15.062 1 90.69 175 ILE A O 1
ATOM 1396 N N . ASN A 1 176 ? 10.93 23.828 17.219 1 89.5 176 ASN A N 1
ATOM 1397 C CA . ASN A 1 176 ? 11.461 25.188 17.156 1 89.5 176 ASN A CA 1
ATOM 1398 C C . ASN A 1 176 ? 12.953 25.188 16.844 1 89.5 176 ASN A C 1
ATOM 1400 O O . ASN A 1 176 ? 13.758 24.656 17.609 1 89.5 176 ASN A O 1
ATOM 1404 N N . PRO A 1 177 ? 13.227 25.734 15.711 1 86.5 177 PRO A N 1
ATOM 1405 C CA . PRO A 1 177 ? 14.641 25.75 15.336 1 86.5 177 PRO A CA 1
ATOM 1406 C C . PRO A 1 177 ? 15.516 26.453 16.375 1 86.5 177 PRO A C 1
ATOM 1408 O O . PRO A 1 177 ? 16.719 26.172 16.469 1 86.5 177 PRO A O 1
ATOM 1411 N N . PHE A 1 178 ? 14.961 27.25 17.188 1 89.25 178 PHE A N 1
ATOM 1412 C CA . PHE A 1 178 ? 15.703 28 18.203 1 89.25 178 PHE A CA 1
ATOM 1413 C C . PHE A 1 178 ? 16.234 27.078 19.297 1 89.25 178 PHE A C 1
ATOM 1415 O O . PHE A 1 178 ? 17.266 27.359 19.906 1 89.25 178 PHE A O 1
ATOM 1422 N N . LEU A 1 179 ? 15.539 26 19.438 1 89.38 179 LEU A N 1
ATOM 1423 C CA . LEU A 1 179 ? 15.969 25.062 20.469 1 89.38 179 LEU A CA 1
ATOM 1424 C C . LEU A 1 179 ? 17.312 24.438 20.109 1 89.38 179 LEU A C 1
ATOM 1426 O O . LEU A 1 179 ? 18.203 24.344 20.969 1 89.38 179 LEU A O 1
ATOM 1430 N N . VAL A 1 180 ? 17.484 24.125 18.938 1 88.5 180 VAL A N 1
ATOM 1431 C CA . VAL A 1 180 ? 18.734 23.516 18.484 1 88.5 180 VAL A CA 1
ATOM 1432 C C . VAL A 1 180 ? 19.844 24.562 18.438 1 88.5 180 VAL A C 1
ATOM 1434 O O . VAL A 1 180 ? 20.984 24.281 18.812 1 88.5 180 VAL A O 1
ATOM 1437 N N . GLU A 1 181 ? 19.5 25.703 18.031 1 89.44 181 GLU A N 1
ATOM 1438 C CA . GLU A 1 181 ? 20.453 26.797 17.969 1 89.44 181 GLU A CA 1
ATOM 1439 C C . GLU A 1 181 ? 20.938 27.172 19.359 1 89.44 181 GLU A C 1
ATOM 1441 O O . GLU A 1 181 ? 22.125 27.438 19.562 1 89.44 181 GLU A O 1
ATOM 1446 N N . ALA A 1 182 ? 20 27.234 20.25 1 90.5 182 ALA A N 1
ATOM 1447 C CA . ALA A 1 182 ? 20.328 27.578 21.641 1 90.5 182 ALA A CA 1
ATOM 1448 C C . ALA A 1 182 ? 21.281 26.547 22.25 1 90.5 182 ALA A C 1
ATOM 1450 O O . ALA A 1 182 ? 22.234 26.906 22.938 1 90.5 182 ALA A O 1
ATOM 1451 N N . ALA A 1 183 ? 21 25.344 21.953 1 90.31 183 ALA A N 1
ATOM 1452 C CA . ALA A 1 183 ? 21.859 24.266 22.469 1 90.31 183 ALA A CA 1
ATOM 1453 C C . ALA A 1 183 ? 23.266 24.359 21.891 1 90.31 183 ALA A C 1
ATOM 1455 O O . ALA A 1 183 ? 24.25 24.188 22.594 1 90.31 183 ALA A O 1
ATOM 1456 N N . ARG A 1 184 ? 23.266 24.688 20.641 1 89.88 184 ARG A N 1
ATOM 1457 C CA . ARG A 1 184 ? 24.547 24.812 19.969 1 89.88 184 ARG A CA 1
ATOM 1458 C C . ARG A 1 184 ? 25.328 26.031 20.484 1 89.88 184 ARG A C 1
ATOM 1460 O O . ARG A 1 184 ? 26.547 26 20.594 1 89.88 184 ARG A O 1
ATOM 1467 N N . ASN A 1 185 ? 24.609 27.016 20.828 1 91.88 185 ASN A N 1
ATOM 1468 C CA . ASN A 1 185 ? 25.219 28.234 21.344 1 91.88 185 ASN A CA 1
ATOM 1469 C C . ASN A 1 185 ? 25.844 28.016 22.719 1 91.88 185 ASN A C 1
ATOM 1471 O O . ASN A 1 185 ? 26.812 28.688 23.062 1 91.88 185 ASN A O 1
ATOM 1475 N N . VAL A 1 186 ? 25.359 27.078 23.438 1 92 186 VAL A N 1
ATOM 1476 C CA . VAL A 1 186 ? 25.906 26.828 24.766 1 92 186 VAL A CA 1
ATOM 1477 C C . VAL A 1 186 ? 26.953 25.719 24.703 1 92 186 VAL A C 1
ATOM 1479 O O . VAL A 1 186 ? 27.438 25.25 25.734 1 92 186 VAL A O 1
ATOM 1482 N N . GLY A 1 187 ? 27.25 25.234 23.484 1 91.44 187 GLY A N 1
ATOM 1483 C CA . GLY A 1 187 ? 28.391 24.359 23.328 1 91.44 187 GLY A CA 1
ATOM 1484 C C . GLY A 1 187 ? 28.016 22.938 22.938 1 91.44 187 GLY A C 1
ATOM 1485 O O . GLY A 1 187 ? 28.875 22.078 22.797 1 91.44 187 GLY A O 1
ATOM 1486 N N . ALA A 1 188 ? 26.75 22.703 22.766 1 91.5 188 ALA A N 1
ATOM 1487 C CA . ALA A 1 188 ? 26.359 21.344 22.391 1 91.5 188 ALA A CA 1
ATOM 1488 C C . ALA A 1 188 ? 26.766 21.016 20.969 1 91.5 188 ALA A C 1
ATOM 1490 O O . ALA A 1 188 ? 26.625 21.844 20.062 1 91.5 188 ALA A O 1
ATOM 1491 N N . ASN A 1 189 ? 27.391 19.844 20.812 1 92.62 189 ASN A N 1
ATOM 1492 C CA . ASN A 1 189 ? 27.703 19.422 19.453 1 92.62 189 ASN A CA 1
ATOM 1493 C C . ASN A 1 189 ? 26.469 18.875 18.719 1 92.62 189 ASN A C 1
ATOM 1495 O O . ASN A 1 189 ? 25.406 18.75 19.312 1 92.62 189 ASN A O 1
ATOM 1499 N N . ARG A 1 190 ? 26.641 18.562 17.453 1 89.19 190 ARG A N 1
ATOM 1500 C CA . ARG A 1 190 ? 25.516 18.141 16.609 1 89.19 190 ARG A CA 1
ATOM 1501 C C . ARG A 1 190 ? 24.922 16.828 17.125 1 89.19 190 ARG A C 1
ATOM 1503 O O . ARG A 1 190 ? 23.688 16.656 17.094 1 89.19 190 ARG A O 1
ATOM 1510 N N . TRP A 1 191 ? 25.719 15.969 17.578 1 92.31 191 TRP A N 1
ATOM 1511 C CA . TRP A 1 191 ? 25.266 14.672 18.062 1 92.31 191 TRP A CA 1
ATOM 1512 C C . TRP A 1 191 ? 24.5 14.812 19.375 1 92.31 191 TRP A C 1
ATOM 1514 O O . TRP A 1 191 ? 23.469 14.164 19.578 1 92.31 191 TRP A O 1
ATOM 1524 N N . THR A 1 192 ? 25.016 15.711 20.203 1 91.88 192 THR A N 1
ATOM 1525 C CA . THR A 1 192 ? 24.359 15.977 21.469 1 91.88 192 THR A CA 1
ATOM 1526 C C . THR A 1 192 ? 23 16.656 21.25 1 91.88 192 THR A C 1
ATOM 1528 O O . THR A 1 192 ? 22.016 16.297 21.875 1 91.88 192 THR A O 1
ATOM 1531 N N . ALA A 1 193 ? 23.016 17.594 20.344 1 91.69 193 ALA A N 1
ATOM 1532 C CA . ALA A 1 193 ? 21.781 18.297 20.031 1 91.69 193 ALA A CA 1
ATOM 1533 C C . ALA A 1 193 ? 20.734 17.359 19.438 1 91.69 193 ALA A C 1
ATOM 1535 O O . ALA A 1 193 ? 19.547 17.469 19.734 1 91.69 193 ALA A O 1
ATOM 1536 N N . PHE A 1 194 ? 21.234 16.391 18.641 1 91.56 194 PHE A N 1
ATOM 1537 C CA . PHE A 1 194 ? 20.328 15.422 18.031 1 91.56 194 PHE A CA 1
ATOM 1538 C C . PHE A 1 194 ? 19.703 14.523 19.094 1 91.56 194 PHE A C 1
ATOM 1540 O O . PHE A 1 194 ? 18.469 14.383 19.156 1 91.56 194 PHE A O 1
ATOM 1547 N N . TRP A 1 195 ? 20.469 13.945 19.938 1 91.56 195 TRP A N 1
ATOM 1548 C CA . TRP A 1 195 ? 20 12.93 20.875 1 91.56 195 TRP A CA 1
ATOM 1549 C C . TRP A 1 195 ? 19.219 13.555 22.016 1 91.56 195 TRP A C 1
ATOM 1551 O O . TRP A 1 195 ? 18.281 12.945 22.547 1 91.56 195 TRP A O 1
ATOM 1561 N N . LYS A 1 196 ? 19.453 14.828 22.312 1 90.25 196 LYS A N 1
ATOM 1562 C CA . LYS A 1 196 ? 18.844 15.438 23.484 1 90.25 196 LYS A CA 1
ATOM 1563 C C . LYS A 1 196 ? 17.641 16.297 23.094 1 90.25 196 LYS A C 1
ATOM 1565 O O . LYS A 1 196 ? 16.734 16.5 23.906 1 90.25 196 LYS A O 1
ATOM 1570 N N . ILE A 1 197 ? 17.609 16.734 21.875 1 91 197 ILE A N 1
ATOM 1571 C CA . ILE A 1 197 ? 16.547 17.672 21.5 1 91 197 ILE A CA 1
ATOM 1572 C C . ILE A 1 197 ? 15.75 17.094 20.344 1 91 197 ILE A C 1
ATOM 1574 O O . ILE A 1 197 ? 14.57 16.766 20.5 1 91 197 ILE A O 1
ATOM 1578 N N . VAL A 1 198 ? 16.406 16.812 19.281 1 92.06 198 VAL A N 1
ATOM 1579 C CA . VAL A 1 198 ? 15.719 16.469 18.031 1 92.06 198 VAL A CA 1
ATOM 1580 C C . VAL A 1 198 ? 15.055 15.094 18.172 1 92.06 198 VAL A C 1
ATOM 1582 O O . VAL A 1 198 ? 13.867 14.938 17.875 1 92.06 198 VAL A O 1
ATOM 1585 N N . PHE A 1 199 ? 15.812 14.133 18.672 1 91.81 199 PHE A N 1
ATOM 1586 C CA . PHE A 1 199 ? 15.328 12.758 18.75 1 91.81 199 PHE A CA 1
ATOM 1587 C C . PHE A 1 199 ? 14.117 12.664 19.672 1 91.81 199 PHE A C 1
ATOM 1589 O O . PHE A 1 199 ? 13.062 12.172 19.266 1 91.81 199 PHE A O 1
ATOM 1596 N N . PRO A 1 200 ? 14.211 13.219 20.828 1 90.5 200 PRO A N 1
ATOM 1597 C CA . PRO A 1 200 ? 13.055 13.148 21.719 1 90.5 200 PRO A CA 1
ATOM 1598 C C . PRO A 1 200 ? 11.844 13.898 21.172 1 90.5 200 PRO A C 1
ATOM 1600 O O . PRO A 1 200 ? 10.703 13.445 21.328 1 90.5 200 PRO A O 1
ATOM 1603 N N . LEU A 1 201 ? 12.07 15 20.516 1 91.12 201 LEU A N 1
ATOM 1604 C CA . LEU A 1 201 ? 10.969 15.828 20.047 1 91.12 201 LEU A CA 1
ATOM 1605 C C . LEU A 1 201 ? 10.391 15.266 18.75 1 91.12 201 LEU A C 1
ATOM 1607 O O . LEU A 1 201 ? 9.273 15.617 18.359 1 91.12 201 LEU A O 1
ATOM 1611 N N . SER A 1 202 ? 11.094 14.359 18.109 1 93.88 202 SER A N 1
ATOM 1612 C CA . SER A 1 202 ? 10.617 13.781 16.859 1 93.88 202 SER A CA 1
ATOM 1613 C C . SER A 1 202 ? 10.008 12.398 17.078 1 93.88 202 SER A C 1
ATOM 1615 O O . SER A 1 202 ? 9.578 11.742 16.125 1 93.88 202 SER A O 1
ATOM 1617 N N . THR A 1 203 ? 9.969 11.953 18.312 1 91.12 203 THR A N 1
ATOM 1618 C CA . THR A 1 203 ? 9.547 10.602 18.656 1 91.12 203 THR A CA 1
ATOM 1619 C C . THR A 1 203 ? 8.094 10.367 18.25 1 91.12 203 THR A C 1
ATOM 1621 O O . THR A 1 203 ? 7.727 9.266 17.859 1 91.12 203 THR A O 1
ATOM 1624 N N . PRO A 1 204 ? 7.223 11.359 18.297 1 87.5 204 PRO A N 1
ATOM 1625 C CA . PRO A 1 204 ? 5.855 11.102 17.844 1 87.5 204 PRO A CA 1
ATOM 1626 C C . PRO A 1 204 ? 5.793 10.727 16.359 1 87.5 204 PRO A C 1
ATOM 1628 O O . PRO A 1 204 ? 5.047 9.82 15.977 1 87.5 204 PRO A O 1
ATOM 1631 N N . GLY A 1 205 ? 6.555 11.461 15.609 1 91.12 205 GLY A N 1
ATOM 1632 C CA . GLY A 1 205 ? 6.633 11.109 14.203 1 91.12 205 GLY A CA 1
ATOM 1633 C C . GLY A 1 205 ? 7.27 9.758 13.961 1 91.12 205 GLY A C 1
ATOM 1634 O O . GLY A 1 205 ? 6.828 9.008 13.086 1 91.12 205 GLY A O 1
ATOM 1635 N N . LEU A 1 206 ? 8.297 9.477 14.742 1 93.12 206 LEU A N 1
ATOM 1636 C CA . LEU A 1 206 ? 8.969 8.18 14.625 1 93.12 206 LEU A CA 1
ATOM 1637 C C . LEU A 1 206 ? 8.008 7.043 14.969 1 93.12 206 LEU A C 1
ATOM 1639 O O . LEU A 1 206 ? 7.965 6.035 14.258 1 93.12 206 LEU A O 1
ATOM 1643 N N . TYR A 1 207 ? 7.277 7.238 15.992 1 89.75 207 TYR A N 1
ATOM 1644 C CA . TYR A 1 207 ? 6.328 6.215 16.422 1 89.75 207 TYR A CA 1
ATOM 1645 C C . TYR A 1 207 ? 5.266 5.98 15.344 1 89.75 207 TYR A C 1
ATOM 1647 O O . TYR A 1 207 ? 4.938 4.832 15.031 1 89.75 207 TYR A O 1
ATOM 1655 N N . ALA A 1 208 ? 4.734 7.008 14.867 1 87.31 208 ALA A N 1
ATOM 1656 C CA . ALA A 1 208 ? 3.717 6.887 13.82 1 87.31 208 ALA A CA 1
ATOM 1657 C C . ALA A 1 208 ? 4.262 6.133 12.609 1 87.31 208 ALA A C 1
ATOM 1659 O O . ALA A 1 208 ? 3.596 5.246 12.078 1 87.31 208 ALA A O 1
ATOM 1660 N N . GLY A 1 209 ? 5.438 6.496 12.219 1 91.31 209 GLY A N 1
ATOM 1661 C CA . GLY A 1 209 ? 6.07 5.816 11.094 1 91.31 209 GLY A CA 1
ATOM 1662 C C . GLY A 1 209 ? 6.367 4.355 11.375 1 91.31 209 GLY A C 1
ATOM 1663 O O . GLY A 1 209 ? 6.199 3.504 10.5 1 91.31 209 GLY A O 1
ATOM 1664 N N . LEU A 1 210 ? 6.797 4.098 12.594 1 93 210 LEU A N 1
ATOM 1665 C CA . LEU A 1 210 ? 7.125 2.734 13 1 93 210 LEU A CA 1
ATOM 1666 C C . LEU A 1 210 ? 5.891 1.84 12.953 1 93 210 LEU A C 1
ATOM 1668 O O . LEU A 1 210 ? 5.969 0.691 12.516 1 93 210 LEU A O 1
ATOM 1672 N N . VAL A 1 211 ? 4.867 2.338 13.406 1 88.88 211 VAL A N 1
ATOM 1673 C CA . VAL A 1 211 ? 3.625 1.573 13.445 1 88.88 211 VAL A CA 1
ATOM 1674 C C . VAL A 1 211 ? 3.166 1.258 12.023 1 88.88 211 VAL A C 1
ATOM 1676 O O . VAL A 1 211 ? 2.818 0.115 11.711 1 88.88 211 VAL A O 1
ATOM 1679 N N . ILE A 1 212 ? 3.213 2.203 11.203 1 89.06 212 ILE A N 1
ATOM 1680 C CA . ILE A 1 212 ? 2.76 2.039 9.828 1 89.06 212 ILE A CA 1
ATOM 1681 C C . ILE A 1 212 ? 3.646 1.023 9.109 1 89.06 212 ILE A C 1
ATOM 1683 O O . ILE A 1 212 ? 3.148 0.051 8.531 1 89.06 212 ILE A O 1
ATOM 1687 N N . VAL A 1 213 ? 4.91 1.217 9.203 1 93.81 213 VAL A N 1
ATOM 1688 C CA . VAL A 1 213 ? 5.844 0.421 8.414 1 93.81 213 VAL A CA 1
ATOM 1689 C C . VAL A 1 213 ? 5.918 -0.997 8.977 1 93.81 213 VAL A C 1
ATOM 1691 O O . VAL A 1 213 ? 6.016 -1.966 8.219 1 93.81 213 VAL A O 1
ATOM 1694 N N . PHE A 1 214 ? 5.93 -1.127 10.258 1 94.31 214 PHE A N 1
ATOM 1695 C CA . PHE A 1 214 ? 5.922 -2.471 10.828 1 94.31 214 PHE A CA 1
ATOM 1696 C C . PHE A 1 214 ? 4.691 -3.244 10.367 1 94.31 214 PHE A C 1
ATOM 1698 O O . PHE A 1 214 ? 4.797 -4.406 9.969 1 94.31 214 PHE A O 1
ATOM 1705 N N . SER A 1 215 ? 3.562 -2.619 10.469 1 92.31 215 SER A N 1
ATOM 1706 C CA . SER A 1 215 ? 2.322 -3.279 10.07 1 92.31 215 SER A CA 1
ATOM 1707 C C . SER A 1 215 ? 2.369 -3.709 8.609 1 92.31 215 SER A C 1
ATOM 1709 O O . SER A 1 215 ? 1.96 -4.824 8.273 1 92.31 215 SER A O 1
ATOM 1711 N N . LEU A 1 216 ? 2.865 -2.898 7.777 1 91.12 216 LEU A N 1
ATOM 1712 C CA . LEU A 1 216 ? 2.971 -3.205 6.355 1 91.12 216 LEU A CA 1
ATOM 1713 C C . LEU A 1 216 ? 3.945 -4.355 6.117 1 91.12 216 LEU A C 1
ATOM 1715 O O . LEU A 1 216 ? 3.656 -5.27 5.34 1 91.12 216 LEU A O 1
ATOM 1719 N N . ASN A 1 217 ? 5.039 -4.27 6.801 1 95.88 217 ASN A N 1
ATOM 1720 C CA . ASN A 1 217 ? 6.059 -5.301 6.629 1 95.88 217 ASN A CA 1
ATOM 1721 C C . ASN A 1 217 ? 5.598 -6.645 7.188 1 95.88 217 ASN A C 1
ATOM 1723 O O . ASN A 1 217 ? 5.891 -7.695 6.613 1 95.88 217 ASN A O 1
ATOM 1727 N N . PHE A 1 218 ? 4.926 -6.582 8.32 1 95.62 218 PHE A N 1
ATOM 1728 C CA . PHE A 1 218 ? 4.441 -7.801 8.945 1 95.62 218 PHE A CA 1
ATOM 1729 C C . PHE A 1 218 ? 3.453 -8.523 8.039 1 95.62 218 PHE A C 1
ATOM 1731 O O . PHE A 1 218 ? 3.469 -9.758 7.953 1 95.62 218 PHE A O 1
ATOM 1738 N N . ALA A 1 219 ? 2.691 -7.805 7.316 1 93 219 ALA A N 1
ATOM 1739 C CA . ALA A 1 219 ? 1.643 -8.367 6.473 1 93 219 ALA A CA 1
ATOM 1740 C C . ALA A 1 219 ? 2.102 -8.477 5.02 1 93 219 ALA A C 1
ATOM 1742 O O . ALA A 1 219 ? 1.288 -8.688 4.117 1 93 219 ALA A O 1
ATOM 1743 N N . ALA A 1 220 ? 3.35 -8.367 4.762 1 93.94 220 ALA A N 1
ATOM 1744 C CA . ALA A 1 220 ? 3.867 -8.328 3.396 1 93.94 220 ALA A CA 1
ATOM 1745 C C . ALA A 1 220 ? 3.498 -9.594 2.633 1 93.94 220 ALA A C 1
ATOM 1747 O O . ALA A 1 220 ? 3.557 -10.695 3.184 1 93.94 220 ALA A O 1
ATOM 1748 N N . PHE A 1 221 ? 3.15 -9.422 1.396 1 92.56 221 PHE A N 1
ATOM 1749 C CA . PHE A 1 221 ? 2.684 -10.5 0.533 1 92.56 221 PHE A CA 1
ATOM 1750 C C . PHE A 1 221 ? 3.385 -10.453 -0.819 1 92.56 221 PHE A C 1
ATOM 1752 O O . PHE A 1 221 ? 4.02 -11.422 -1.229 1 92.56 221 PHE A O 1
ATOM 1759 N N . ALA A 1 222 ? 3.361 -9.328 -1.439 1 91.5 222 ALA A N 1
ATOM 1760 C CA . ALA A 1 222 ? 3.848 -9.203 -2.811 1 91.5 222 ALA A CA 1
ATOM 1761 C C . ALA A 1 222 ? 5.355 -9.43 -2.883 1 91.5 222 ALA A C 1
ATOM 1763 O O . ALA A 1 222 ? 5.84 -10.148 -3.764 1 91.5 222 ALA A O 1
ATOM 1764 N N . VAL A 1 223 ? 6.051 -8.875 -1.917 1 94.56 223 VAL A N 1
ATOM 1765 C CA . VAL A 1 223 ? 7.508 -8.945 -1.935 1 94.56 223 VAL A CA 1
ATOM 1766 C C . VAL A 1 223 ? 7.961 -10.391 -1.745 1 94.56 223 VAL A C 1
ATOM 1768 O O . VAL A 1 223 ? 8.68 -10.938 -2.586 1 94.56 223 VAL A O 1
ATOM 1771 N N . PRO A 1 224 ? 7.492 -11.023 -0.676 1 95.12 224 PRO A N 1
ATOM 1772 C CA . PRO A 1 224 ? 7.93 -12.414 -0.538 1 95.12 224 PRO A CA 1
ATOM 1773 C C . PRO A 1 224 ? 7.41 -13.312 -1.658 1 95.12 224 PRO A C 1
ATOM 1775 O O . PRO A 1 224 ? 8.07 -14.281 -2.033 1 95.12 224 PRO A O 1
ATOM 1778 N N . LEU A 1 225 ? 6.301 -13.047 -2.223 1 93.44 225 LEU A N 1
ATOM 1779 C CA . LEU A 1 225 ? 5.785 -13.828 -3.34 1 93.44 225 LEU A CA 1
ATOM 1780 C C . LEU A 1 225 ? 6.703 -13.719 -4.551 1 93.44 225 LEU A C 1
ATOM 1782 O O . LEU A 1 225 ? 6.992 -14.719 -5.207 1 93.44 225 LEU A O 1
ATOM 1786 N N . MET A 1 226 ? 7.141 -12.516 -4.84 1 92.75 226 MET A N 1
ATOM 1787 C CA . MET A 1 226 ? 7.844 -12.242 -6.09 1 92.75 226 MET A CA 1
ATOM 1788 C C . MET A 1 226 ? 9.328 -12.562 -5.961 1 92.75 226 MET A C 1
ATOM 1790 O O . MET A 1 226 ? 9.961 -12.977 -6.934 1 92.75 226 MET A O 1
ATOM 1794 N N . ILE A 1 227 ? 9.844 -12.344 -4.773 1 92.38 227 ILE A N 1
ATOM 1795 C CA . ILE A 1 227 ? 11.297 -12.414 -4.68 1 92.38 227 ILE A CA 1
ATOM 1796 C C . ILE A 1 227 ? 11.695 -13.5 -3.688 1 92.38 227 ILE A C 1
ATOM 1798 O O . ILE A 1 227 ? 12.852 -13.93 -3.66 1 92.38 227 ILE A O 1
ATOM 1802 N N . GLY A 1 228 ? 10.789 -13.945 -2.885 1 90.75 228 GLY A N 1
ATOM 1803 C CA . GLY A 1 228 ? 11.117 -14.906 -1.849 1 90.75 228 GLY A CA 1
ATOM 1804 C C . GLY A 1 228 ? 11.352 -16.312 -2.389 1 90.75 228 GLY A C 1
ATOM 1805 O O . GLY A 1 228 ? 11.078 -16.578 -3.562 1 90.75 228 GLY A O 1
ATOM 1806 N N . ASP A 1 229 ? 11.961 -17.109 -1.586 1 90.94 229 ASP A N 1
ATOM 1807 C CA . ASP A 1 229 ? 12.109 -18.516 -1.921 1 90.94 229 ASP A CA 1
ATOM 1808 C C . ASP A 1 229 ? 11.133 -19.375 -1.121 1 90.94 229 ASP A C 1
ATOM 1810 O O . ASP A 1 229 ? 10.156 -18.859 -0.56 1 90.94 229 ASP A O 1
ATOM 1814 N N . SER A 1 230 ? 11.328 -20.656 -1.134 1 86.69 230 SER A N 1
ATOM 1815 C CA . SER A 1 230 ? 10.422 -21.594 -0.478 1 86.69 230 SER A CA 1
ATOM 1816 C C . SER A 1 230 ? 10.438 -21.406 1.036 1 86.69 230 SER A C 1
ATOM 1818 O O . SER A 1 230 ? 9.469 -21.766 1.719 1 86.69 230 SER A O 1
ATOM 1820 N N . ASN A 1 231 ? 11.477 -20.766 1.548 1 87.62 231 ASN A N 1
ATOM 1821 C CA . ASN A 1 231 ? 11.602 -20.594 2.99 1 87.62 231 ASN A CA 1
ATOM 1822 C C . ASN A 1 231 ? 11.062 -19.234 3.441 1 87.62 231 ASN A C 1
ATOM 1824 O O . ASN A 1 231 ? 10.969 -18.969 4.641 1 87.62 231 ASN A O 1
ATOM 1828 N N . THR A 1 232 ? 10.766 -18.406 2.473 1 91.25 232 THR A N 1
ATOM 1829 C CA . THR A 1 232 ? 10.219 -17.109 2.805 1 91.25 232 THR A CA 1
ATOM 1830 C C . THR A 1 232 ? 8.711 -17.188 3.039 1 91.25 232 THR A C 1
ATOM 1832 O O . THR A 1 232 ? 7.922 -16.703 2.225 1 91.25 232 THR A O 1
ATOM 1835 N N . GLN A 1 233 ? 8.398 -17.688 4.273 1 94.19 233 GLN A N 1
ATOM 1836 C CA . GLN A 1 233 ? 7.004 -17.984 4.586 1 94.19 233 GLN A CA 1
ATOM 1837 C C . GLN A 1 233 ? 6.391 -16.922 5.48 1 94.19 233 GLN A C 1
ATOM 1839 O O . GLN A 1 233 ? 5.918 -17.219 6.582 1 94.19 233 GLN A O 1
ATOM 1844 N N . MET A 1 234 ? 6.391 -15.773 4.918 1 95.69 234 MET A N 1
ATOM 1845 C CA . MET A 1 234 ? 5.754 -14.695 5.676 1 95.69 234 MET A CA 1
ATOM 1846 C C . MET A 1 234 ? 4.25 -14.914 5.773 1 95.69 234 MET A C 1
ATOM 1848 O O . MET A 1 234 ? 3.639 -15.469 4.855 1 95.69 234 MET A O 1
ATOM 1852 N N . ILE A 1 235 ? 3.684 -14.508 6.844 1 96.25 235 ILE A N 1
ATOM 1853 C CA . ILE A 1 235 ? 2.322 -14.867 7.23 1 96.25 235 ILE A CA 1
ATOM 1854 C C . ILE A 1 235 ? 1.343 -14.391 6.16 1 96.25 235 ILE A C 1
ATOM 1856 O O . ILE A 1 235 ? 0.359 -15.07 5.863 1 96.25 235 ILE A O 1
ATOM 1860 N N . GLY A 1 236 ? 1.523 -13.219 5.543 1 94.69 236 GLY A N 1
ATOM 1861 C CA . GLY A 1 236 ? 0.667 -12.781 4.453 1 94.69 236 GLY A CA 1
ATOM 1862 C C . GLY A 1 236 ? 0.663 -13.742 3.275 1 94.69 236 GLY A C 1
ATOM 1863 O O . GLY A 1 236 ? -0.39 -14.016 2.693 1 94.69 236 GLY A O 1
ATOM 1864 N N . LEU A 1 237 ? 1.809 -14.242 2.939 1 94.38 237 LEU A N 1
ATOM 1865 C CA . LEU A 1 237 ? 1.95 -15.203 1.848 1 94.38 237 LEU A CA 1
ATOM 1866 C C . LEU A 1 237 ? 1.287 -16.531 2.199 1 94.38 237 LEU A C 1
ATOM 1868 O O . LEU A 1 237 ? 0.657 -17.156 1.346 1 94.38 237 LEU A O 1
ATOM 1872 N N . VAL A 1 238 ? 1.431 -16.984 3.406 1 95.5 238 VAL A N 1
ATOM 1873 C CA . VAL A 1 238 ? 0.875 -18.25 3.85 1 95.5 238 VAL A CA 1
ATOM 1874 C C . VAL A 1 238 ? -0.65 -18.188 3.852 1 95.5 238 VAL A C 1
ATOM 1876 O O . VAL A 1 238 ? -1.324 -19.141 3.486 1 95.5 238 VAL A O 1
ATOM 1879 N N . ILE A 1 239 ? -1.223 -17.062 4.23 1 94.94 239 ILE A N 1
ATOM 1880 C CA . ILE A 1 239 ? -2.668 -16.859 4.176 1 94.94 239 ILE A CA 1
ATOM 1881 C C . ILE A 1 239 ? -3.15 -17 2.732 1 94.94 239 ILE A C 1
ATOM 1883 O O . ILE A 1 239 ? -4.148 -17.672 2.467 1 94.94 239 ILE A O 1
ATOM 1887 N N . TYR A 1 240 ? -2.418 -16.453 1.843 1 93.25 240 TYR A N 1
ATOM 1888 C CA . TYR A 1 240 ? -2.75 -16.531 0.425 1 93.25 240 TYR A CA 1
ATOM 1889 C C . TYR A 1 240 ? -2.736 -17.969 -0.056 1 93.25 240 TYR A C 1
ATOM 1891 O O . TYR A 1 240 ? -3.668 -18.422 -0.731 1 93.25 240 TYR A O 1
ATOM 1899 N N . ARG A 1 241 ? -1.726 -18.688 0.295 1 94 241 ARG A N 1
ATOM 1900 C CA . ARG A 1 241 ? -1.576 -20.078 -0.155 1 94 241 ARG A CA 1
ATOM 1901 C C . ARG A 1 241 ? -2.664 -20.969 0.437 1 94 241 ARG A C 1
ATOM 1903 O O . ARG A 1 241 ? -3.289 -21.75 -0.279 1 94 241 ARG A O 1
ATOM 1910 N N . GLU A 1 242 ? -2.893 -20.781 1.718 1 92.25 242 GLU A N 1
ATOM 1911 C CA . GLU A 1 242 ? -3.914 -21.594 2.361 1 92.25 242 GLU A CA 1
ATOM 1912 C C . GLU A 1 242 ? -5.305 -21.266 1.823 1 92.25 242 GLU A C 1
ATOM 1914 O O . GLU A 1 242 ? -6.137 -22.156 1.651 1 92.25 242 GLU A O 1
ATOM 1919 N N . ALA A 1 243 ? -5.52 -20.031 1.533 1 89.88 243 ALA A N 1
ATOM 1920 C CA . ALA A 1 243 ? -6.844 -19.594 1.094 1 89.88 243 ALA A CA 1
ATOM 1921 C C . ALA A 1 243 ? -7.09 -19.969 -0.364 1 89.88 243 ALA A C 1
ATOM 1923 O O . ALA A 1 243 ? -8.172 -20.453 -0.711 1 89.88 243 ALA A O 1
ATOM 1924 N N . LEU A 1 244 ? -6.09 -19.781 -1.225 1 88.94 244 LEU A N 1
ATOM 1925 C CA . LEU A 1 244 ? -6.379 -19.828 -2.654 1 88.94 244 LEU A CA 1
ATOM 1926 C C . LEU A 1 244 ? -5.723 -21.047 -3.301 1 88.94 244 LEU A C 1
ATOM 1928 O O . LEU A 1 244 ? -6.211 -21.547 -4.312 1 88.94 244 LEU A O 1
ATOM 1932 N N . LEU A 1 245 ? -4.652 -21.5 -2.801 1 88.81 245 LEU A N 1
ATOM 1933 C CA . LEU A 1 245 ? -4.004 -22.672 -3.375 1 88.81 245 LEU A CA 1
ATOM 1934 C C . LEU A 1 245 ? -4.496 -23.953 -2.703 1 88.81 245 LEU A C 1
ATOM 1936 O O . LEU A 1 245 ? -4.824 -24.922 -3.381 1 88.81 245 LEU A O 1
ATOM 1940 N N . ASN A 1 246 ? -4.641 -23.922 -1.394 1 90.31 246 ASN A N 1
ATOM 1941 C CA . ASN A 1 246 ? -5.094 -25.094 -0.649 1 90.31 246 ASN A CA 1
ATOM 1942 C C . ASN A 1 246 ? -6.598 -25.047 -0.398 1 90.31 246 ASN A C 1
ATOM 1944 O O . ASN A 1 246 ? -7.188 -26.031 0.049 1 90.31 246 ASN A O 1
ATOM 1948 N N . ASN A 1 247 ? -7.227 -23.891 -0.616 1 88.88 247 ASN A N 1
ATOM 1949 C CA . ASN A 1 247 ? -8.664 -23.688 -0.474 1 88.88 247 ASN A CA 1
ATOM 1950 C C . ASN A 1 247 ? -9.141 -24 0.939 1 88.88 247 ASN A C 1
ATOM 1952 O O . ASN A 1 247 ? -10.211 -24.594 1.121 1 88.88 247 ASN A O 1
ATOM 1956 N N . ASP A 1 248 ? -8.305 -23.844 1.886 1 91.19 248 ASP A N 1
ATOM 1957 C CA . ASP A 1 248 ? -8.648 -24 3.297 1 91.19 248 ASP A CA 1
ATOM 1958 C C . ASP A 1 248 ? -9.008 -22.656 3.926 1 91.19 248 ASP A C 1
ATOM 1960 O O . ASP A 1 248 ? -8.203 -22.078 4.656 1 91.19 248 ASP A O 1
ATOM 1964 N N . LEU A 1 249 ? -10.234 -22.312 3.75 1 90.56 249 LEU A N 1
ATOM 1965 C CA . LEU A 1 249 ? -10.688 -20.984 4.148 1 90.56 249 LEU A CA 1
ATOM 1966 C C . LEU A 1 249 ? -10.75 -20.859 5.668 1 90.56 249 LEU A C 1
ATOM 1968 O O . LEU A 1 249 ? -10.336 -19.844 6.238 1 90.56 249 LEU A O 1
ATOM 1972 N N . PRO A 1 250 ? -11.188 -21.891 6.332 1 92.69 250 PRO A N 1
ATOM 1973 C CA . PRO A 1 250 ? -11.234 -21.781 7.789 1 92.69 250 PRO A CA 1
ATOM 1974 C C . PRO A 1 250 ? -9.852 -21.578 8.406 1 92.69 250 PRO A C 1
ATOM 1976 O O . PRO A 1 250 ? -9.672 -20.719 9.273 1 92.69 250 PRO A O 1
ATOM 1979 N N . PHE A 1 251 ? -8.906 -22.344 7.926 1 93.88 251 PHE A N 1
ATOM 1980 C CA . PHE A 1 251 ? -7.566 -22.203 8.484 1 93.88 251 PHE A CA 1
ATOM 1981 C C . PHE A 1 251 ? -6.949 -20.875 8.078 1 93.88 251 PHE A C 1
ATOM 1983 O O . PHE A 1 251 ? -6.281 -20.219 8.883 1 93.88 251 PHE A O 1
ATOM 1990 N N . ALA A 1 252 ? -7.121 -20.469 6.832 1 94 252 ALA A N 1
ATOM 1991 C CA . ALA A 1 252 ? -6.656 -19.156 6.391 1 94 252 ALA A CA 1
ATOM 1992 C C . ALA A 1 252 ? -7.277 -18.047 7.23 1 94 252 ALA A C 1
ATOM 1994 O O . ALA A 1 252 ? -6.629 -17.031 7.516 1 94 252 ALA A O 1
ATOM 1995 N N . SER A 1 253 ? -8.508 -18.25 7.598 1 94.38 253 SER A N 1
ATOM 1996 C CA . SER A 1 253 ? -9.195 -17.281 8.445 1 94.38 253 SER A CA 1
ATOM 1997 C C . SER A 1 253 ? -8.562 -17.219 9.836 1 94.38 253 SER A C 1
ATOM 1999 O O . SER A 1 253 ? -8.344 -16.125 10.375 1 94.38 253 SER A O 1
ATOM 2001 N N . ALA A 1 254 ? -8.289 -18.328 10.344 1 95.88 254 ALA A N 1
ATOM 2002 C CA . ALA A 1 254 ? -7.621 -18.359 11.641 1 95.88 254 ALA A CA 1
ATOM 2003 C C . ALA A 1 254 ? -6.27 -17.656 11.586 1 95.88 254 ALA A C 1
ATOM 2005 O O . ALA A 1 254 ? -5.922 -16.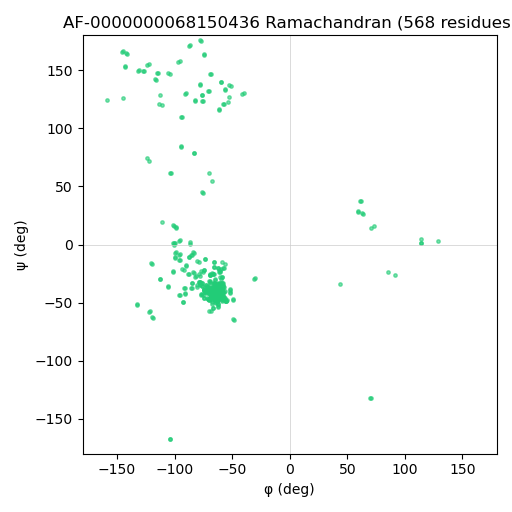891 12.477 1 95.88 254 ALA A O 1
ATOM 2006 N N . LEU A 1 255 ? -5.512 -17.953 10.562 1 95.69 255 LEU A N 1
ATOM 2007 C CA . LEU A 1 255 ? -4.223 -17.297 10.367 1 95.69 255 LEU A CA 1
ATOM 2008 C C . LEU A 1 255 ? -4.387 -15.781 10.273 1 95.69 255 LEU A C 1
ATOM 2010 O O . LEU A 1 255 ? -3.564 -15.031 10.805 1 95.69 255 LEU A O 1
ATOM 2014 N N . SER A 1 256 ? -5.387 -15.344 9.586 1 94.94 256 SER A N 1
ATOM 2015 C CA . SER A 1 256 ? -5.664 -13.914 9.438 1 94.94 256 SER A CA 1
ATOM 2016 C C . SER A 1 256 ? -5.98 -13.266 10.781 1 94.94 256 SER A C 1
ATOM 2018 O O . SER A 1 256 ? -5.508 -12.172 11.07 1 94.94 256 SER A O 1
ATOM 2020 N N . VAL A 1 257 ? -6.781 -13.922 11.555 1 94.5 257 VAL A N 1
ATOM 2021 C CA . VAL A 1 257 ? -7.129 -13.414 12.883 1 94.5 257 VAL A CA 1
ATOM 2022 C C . VAL A 1 257 ? -5.875 -13.312 13.742 1 94.5 257 VAL A C 1
ATOM 2024 O O . VAL A 1 257 ? -5.672 -12.32 14.445 1 94.5 257 VAL A O 1
ATOM 2027 N N . ILE A 1 258 ? -5.094 -14.289 13.68 1 95.5 258 ILE A N 1
ATOM 2028 C CA . ILE A 1 258 ? -3.854 -14.305 14.445 1 95.5 258 ILE A CA 1
ATOM 2029 C C . ILE A 1 258 ? -2.951 -13.164 13.984 1 95.5 258 ILE A C 1
ATOM 2031 O O . ILE A 1 258 ? -2.373 -12.453 14.812 1 95.5 258 ILE A O 1
ATOM 2035 N N . MET A 1 259 ? -2.781 -13.016 12.703 1 93.88 259 MET A N 1
ATOM 2036 C CA . MET A 1 259 ? -1.944 -11.945 12.156 1 93.88 259 MET A CA 1
ATOM 2037 C C . MET A 1 259 ? -2.408 -10.586 12.656 1 93.88 259 MET A C 1
ATOM 2039 O O . MET A 1 259 ? -1.596 -9.773 13.102 1 93.88 259 MET A O 1
ATOM 2043 N N . VAL A 1 260 ? -3.697 -10.328 12.562 1 91.62 260 VAL A N 1
ATOM 2044 C CA . VAL A 1 260 ? -4.25 -9.039 12.953 1 91.62 260 VAL A CA 1
ATOM 2045 C C . VAL A 1 260 ? -4.086 -8.836 14.461 1 91.62 260 VAL A C 1
ATOM 2047 O O . VAL A 1 260 ? -3.748 -7.742 14.914 1 91.62 260 VAL A O 1
ATOM 2050 N N . SER A 1 261 ? -4.309 -9.852 15.234 1 93.19 261 SER A N 1
ATOM 2051 C CA . SER A 1 261 ? -4.191 -9.781 16.688 1 93.19 261 SER A CA 1
ATOM 2052 C C . SER A 1 261 ? -2.754 -9.508 17.109 1 93.19 261 SER A C 1
ATOM 2054 O O . SER A 1 261 ? -2.508 -8.656 17.969 1 93.19 261 SER A O 1
ATOM 2056 N N . VAL A 1 262 ? -1.838 -10.195 16.516 1 93.31 262 VAL A N 1
ATOM 2057 C CA . VAL A 1 262 ? -0.431 -10.008 16.844 1 93.31 262 VAL A CA 1
ATOM 2058 C C . VAL A 1 262 ? 0.013 -8.602 16.438 1 93.31 262 VAL A C 1
ATOM 2060 O O . VAL A 1 262 ? 0.744 -7.934 17.172 1 93.31 262 VAL A O 1
ATOM 2063 N N . ASN A 1 263 ? -0.421 -8.234 15.242 1 91.19 263 ASN A N 1
ATOM 2064 C CA . ASN A 1 263 ? -0.116 -6.879 14.805 1 91.19 263 ASN A CA 1
ATOM 2065 C C . ASN A 1 263 ? -0.632 -5.84 15.797 1 91.19 263 ASN A C 1
ATOM 2067 O O . ASN A 1 263 ? 0.095 -4.922 16.172 1 91.19 263 ASN A O 1
ATOM 2071 N N . ALA A 1 264 ? -1.856 -5.98 16.25 1 88.5 264 ALA A N 1
ATOM 2072 C CA . ALA A 1 264 ? -2.461 -5.062 17.219 1 88.5 264 ALA A CA 1
ATOM 2073 C C . ALA A 1 264 ? -1.694 -5.066 18.531 1 88.5 264 ALA A C 1
ATOM 2075 O O . ALA A 1 264 ? -1.448 -4.012 19.125 1 88.5 264 ALA A O 1
ATOM 2076 N N . LEU A 1 265 ? -1.328 -6.191 18.969 1 90.62 265 LEU A N 1
ATOM 2077 C CA . LEU A 1 265 ? -0.599 -6.336 20.234 1 90.62 265 LEU A CA 1
ATOM 2078 C C . LEU A 1 265 ? 0.763 -5.652 20.156 1 90.62 265 LEU A C 1
ATOM 2080 O O . LEU A 1 265 ? 1.176 -4.969 21.094 1 90.62 265 LEU A O 1
ATOM 2084 N N . LEU A 1 266 ? 1.407 -5.844 19.047 1 87.56 266 LEU A N 1
ATOM 2085 C CA . LEU A 1 266 ? 2.732 -5.258 18.891 1 87.56 266 LEU A CA 1
ATOM 2086 C C . LEU A 1 266 ? 2.645 -3.742 18.75 1 87.56 266 LEU A C 1
ATOM 2088 O O . LEU A 1 266 ? 3.492 -3.018 19.281 1 87.56 266 LEU A O 1
ATOM 2092 N N . ILE A 1 267 ? 1.631 -3.273 18.094 1 83.62 267 ILE A N 1
ATO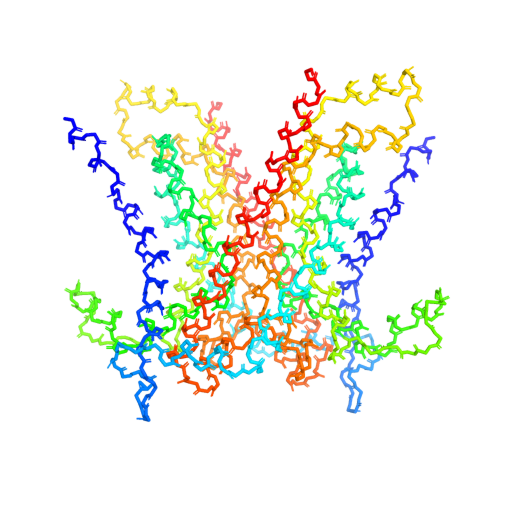M 2093 C CA . ILE A 1 267 ? 1.415 -1.835 17.969 1 83.62 267 ILE A CA 1
ATOM 2094 C C . ILE A 1 267 ? 1.135 -1.233 19.344 1 83.62 267 ILE A C 1
ATOM 2096 O O . ILE A 1 267 ? 1.679 -0.182 19.703 1 83.62 267 ILE A O 1
ATOM 2100 N N . LEU A 1 268 ? 0.3 -1.865 20.125 1 83.31 268 LEU A N 1
ATOM 2101 C CA . LEU A 1 268 ? -0.02 -1.397 21.469 1 83.31 268 LEU A CA 1
ATOM 2102 C C . LEU A 1 268 ? 1.215 -1.43 22.359 1 83.31 268 LEU A C 1
ATOM 2104 O O . LEU A 1 268 ? 1.411 -0.537 23.188 1 83.31 268 LEU A O 1
ATOM 2108 N N . GLY A 1 269 ? 1.962 -2.434 22.188 1 83.06 269 GLY A N 1
ATOM 2109 C CA . GLY A 1 269 ? 3.205 -2.502 22.938 1 83.06 269 GLY A CA 1
ATOM 2110 C C . GLY A 1 269 ? 4.172 -1.385 22.594 1 83.06 269 GLY A C 1
ATOM 2111 O O . GLY A 1 269 ? 4.773 -0.779 23.484 1 83.06 269 GLY A O 1
ATOM 2112 N N . MET A 1 270 ? 4.289 -1.097 21.328 1 80.44 270 MET A N 1
ATOM 2113 C CA . MET A 1 270 ? 5.156 -0.009 20.875 1 80.44 270 MET A CA 1
ATOM 2114 C C . MET A 1 270 ? 4.652 1.335 21.391 1 80.44 270 MET A C 1
ATOM 2116 O O . MET A 1 270 ? 5.449 2.205 21.75 1 80.44 270 MET A O 1
ATOM 2120 N N . SER A 1 271 ? 3.355 1.506 21.453 1 76.5 271 SER A N 1
ATOM 2121 C CA . SER A 1 271 ? 2.756 2.736 21.953 1 76.5 271 SER A CA 1
ATOM 2122 C C . SER A 1 271 ? 3.035 2.92 23.438 1 76.5 271 SER A C 1
ATOM 2124 O O . SER A 1 271 ? 3.312 4.031 23.891 1 76.5 271 SER A O 1
ATOM 2126 N N . ALA A 1 272 ? 2.947 1.862 24.141 1 76.12 272 ALA A N 1
ATOM 2127 C CA . ALA A 1 272 ? 3.209 1.911 25.578 1 76.12 272 ALA A CA 1
ATOM 2128 C C . ALA A 1 272 ? 4.668 2.262 25.859 1 76.12 272 ALA A C 1
ATOM 2130 O O . ALA A 1 272 ? 4.961 3.031 26.766 1 76.12 272 ALA A O 1
ATOM 2131 N N . LEU A 1 273 ? 5.484 1.792 24.984 1 71.31 273 LEU A N 1
ATOM 2132 C CA . LEU A 1 273 ? 6.906 2.074 25.141 1 71.31 273 LEU A CA 1
ATOM 2133 C C . LEU A 1 273 ? 7.223 3.512 24.734 1 71.31 273 LEU A C 1
ATOM 2135 O O . LEU A 1 2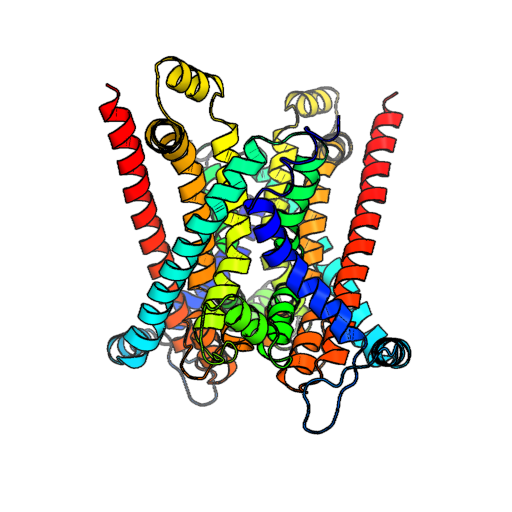73 ? 8 4.191 25.406 1 71.31 273 LEU A O 1
ATOM 2139 N N . ALA A 1 274 ? 6.629 3.934 23.641 1 70.31 274 ALA A N 1
ATOM 2140 C CA . ALA A 1 274 ? 6.836 5.301 23.172 1 70.31 274 ALA A CA 1
ATOM 2141 C C . ALA A 1 274 ? 6.262 6.312 24.156 1 70.31 274 ALA A C 1
ATOM 2143 O O . ALA A 1 274 ? 6.863 7.359 24.406 1 70.31 274 ALA A O 1
ATOM 2144 N N . GLY A 1 275 ? 5.051 5.988 24.641 1 64.38 275 GLY A N 1
ATOM 2145 C CA . GLY A 1 275 ? 4.449 6.836 25.656 1 64.38 275 GLY A CA 1
ATOM 2146 C C . GLY A 1 275 ? 5.293 6.957 26.922 1 64.38 275 GLY A C 1
ATOM 2147 O O . GLY A 1 275 ? 5.453 8.055 27.453 1 64.38 275 GLY A O 1
ATOM 2148 N N . ARG A 1 276 ? 5.875 5.941 27.297 1 62.94 276 ARG A N 1
ATOM 2149 C CA . ARG A 1 276 ? 6.723 5.945 28.484 1 62.94 276 ARG A CA 1
ATOM 2150 C C . ARG A 1 276 ? 7.992 6.758 28.234 1 62.94 276 ARG A C 1
ATOM 2152 O O . ARG A 1 276 ? 8.445 7.484 29.125 1 62.94 276 ARG A O 1
ATOM 2159 N N . LEU A 1 277 ? 8.461 6.629 27.062 1 60.94 277 LEU A N 1
ATOM 2160 C CA . LEU A 1 277 ? 9.688 7.355 26.75 1 60.94 277 LEU A CA 1
ATOM 2161 C C . LEU A 1 277 ? 9.43 8.859 26.672 1 60.94 277 LEU A C 1
ATOM 2163 O O . LEU A 1 277 ? 10.258 9.656 27.109 1 60.94 277 LEU A O 1
ATOM 2167 N N . ILE A 1 278 ? 8.273 9.078 26.125 1 59.72 278 ILE A N 1
ATOM 2168 C CA . ILE A 1 278 ? 7.898 10.484 26 1 59.72 278 ILE A CA 1
ATOM 2169 C C . ILE A 1 278 ? 7.625 11.062 27.391 1 59.72 278 ILE A C 1
ATOM 2171 O O . ILE A 1 278 ? 8.086 12.164 27.719 1 59.72 278 ILE A O 1
ATOM 2175 N N . LEU A 1 279 ? 6.879 10.305 28.141 1 52.62 279 LEU A N 1
ATOM 2176 C CA . LEU A 1 279 ? 6.531 10.758 29.484 1 52.62 279 LEU A CA 1
ATOM 2177 C C . LEU A 1 279 ? 7.773 10.836 30.375 1 52.62 279 LEU A C 1
ATOM 2179 O O . LEU A 1 279 ? 7.918 11.766 31.172 1 52.62 279 LEU A O 1
ATOM 2183 N N . SER A 1 280 ? 8.516 9.82 30.312 1 54.53 280 SER A N 1
ATOM 2184 C CA . SER A 1 280 ? 9.711 9.805 31.156 1 54.53 280 SER A CA 1
ATOM 2185 C C . SER A 1 280 ? 10.609 11 30.844 1 54.53 280 SER A C 1
ATOM 2187 O O . SER A 1 280 ? 11.203 11.586 31.766 1 54.53 280 SER A O 1
ATOM 2189 N N . ARG A 1 281 ? 10.57 11.344 29.625 1 52.75 281 ARG A N 1
ATOM 2190 C CA . ARG A 1 281 ? 11.453 12.445 29.234 1 52.75 281 ARG A CA 1
ATOM 2191 C C . ARG A 1 281 ? 10.836 13.789 29.609 1 52.75 281 ARG A C 1
ATOM 2193 O O . ARG A 1 281 ? 11.555 14.719 29.984 1 52.75 281 ARG A O 1
ATOM 2200 N N . LEU A 1 282 ? 9.531 13.773 29.453 1 51.34 282 LEU A N 1
ATOM 2201 C CA . LEU A 1 282 ? 8.859 14.977 29.922 1 51.34 282 LEU A CA 1
ATOM 2202 C C . LEU A 1 282 ? 9.016 15.125 31.438 1 51.34 282 LEU A C 1
ATOM 2204 O O . LEU A 1 282 ? 9.172 16.234 31.938 1 51.34 282 LEU A O 1
ATOM 2208 N N . GLU A 1 283 ? 8.961 14.047 32.125 1 50.12 283 GLU A N 1
ATOM 2209 C CA . GLU A 1 283 ? 9.148 14.102 33.562 1 50.12 283 GLU A CA 1
ATOM 2210 C C . GLU A 1 283 ? 10.594 14.422 33.938 1 50.12 283 GLU A C 1
ATOM 2212 O O . GLU A 1 283 ? 10.859 15.086 34.938 1 50.12 283 GLU A O 1
ATOM 2217 N N . ALA A 1 284 ? 11.422 13.898 33.281 1 47.47 284 ALA A N 1
ATOM 2218 C CA . ALA A 1 284 ? 12.812 14.211 33.625 1 47.47 284 ALA A CA 1
ATOM 2219 C C . ALA A 1 284 ? 13.086 15.703 33.469 1 47.47 284 ALA A C 1
ATOM 2221 O O . ALA A 1 284 ? 13.953 16.25 34.156 1 47.47 284 ALA A O 1
ATOM 2222 N N . LYS A 1 285 ? 12.391 16.469 32.719 1 47.88 285 LYS A N 1
ATOM 2223 C CA . LYS A 1 285 ? 12.57 17.906 32.562 1 47.88 285 LYS A CA 1
ATOM 2224 C C . LYS A 1 285 ? 11.867 18.672 33.688 1 47.88 285 LYS A C 1
ATOM 2226 O O . LYS A 1 285 ? 12.047 19.875 33.812 1 47.88 285 LYS A O 1
ATOM 2231 N N . ARG A 1 286 ? 11.086 18.016 34.562 1 41.47 286 ARG A N 1
ATOM 2232 C CA . ARG A 1 286 ? 10.672 18.688 35.812 1 41.47 286 ARG A CA 1
ATOM 2233 C C . ARG A 1 286 ? 11.68 18.453 36.938 1 41.47 286 ARG A C 1
ATOM 2235 O O . ARG A 1 286 ? 12.148 17.328 37.125 1 41.47 286 ARG A O 1
ATOM 2242 N N . MET B 1 1 ? 29.5 31.375 -5.633 1 26.89 1 MET B N 1
ATOM 2243 C CA . MET B 1 1 ? 28.109 31.203 -6.043 1 26.89 1 MET B CA 1
ATOM 2244 C C . MET B 1 1 ? 27.75 29.734 -6.199 1 26.89 1 MET B C 1
ATOM 2246 O O . MET B 1 1 ? 26.594 29.375 -6.438 1 26.89 1 MET B O 1
ATOM 2250 N N . THR B 1 2 ? 28.75 28.953 -6.707 1 30.27 2 THR B N 1
ATOM 2251 C CA . THR B 1 2 ? 28.859 27.516 -6.859 1 30.27 2 THR B CA 1
ATOM 2252 C C . THR B 1 2 ? 28.781 26.812 -5.5 1 30.27 2 THR B C 1
ATOM 2254 O O . THR B 1 2 ? 28.938 25.594 -5.41 1 30.27 2 THR B O 1
ATOM 2257 N N . ARG B 1 3 ? 29.188 27.484 -4.426 1 36.53 3 ARG B N 1
ATOM 2258 C CA . ARG B 1 3 ? 29.328 26.953 -3.072 1 36.53 3 ARG B CA 1
ATOM 2259 C C . ARG B 1 3 ? 28 26.391 -2.566 1 36.53 3 ARG B C 1
ATOM 2261 O O . ARG B 1 3 ? 27.953 25.734 -1.53 1 36.53 3 ARG B O 1
ATOM 2268 N N . ARG B 1 4 ? 26.984 27.141 -2.82 1 38.03 4 ARG B N 1
ATOM 2269 C CA . ARG B 1 4 ? 25.641 26.984 -2.26 1 38.03 4 ARG B CA 1
ATOM 2270 C C . ARG B 1 4 ? 24.953 25.75 -2.818 1 38.03 4 ARG B C 1
ATOM 2272 O O . ARG B 1 4 ? 23.844 25.406 -2.414 1 38.03 4 ARG B O 1
ATOM 2279 N N . ILE B 1 5 ? 25.219 25.375 -3.984 1 40.16 5 ILE B N 1
ATOM 2280 C CA . ILE B 1 5 ? 24.656 24.281 -4.766 1 40.16 5 ILE B CA 1
ATOM 2281 C C . ILE B 1 5 ? 25.172 22.953 -4.227 1 40.16 5 ILE B C 1
ATOM 2283 O O . ILE B 1 5 ? 24.719 21.891 -4.66 1 40.16 5 ILE B O 1
ATOM 2287 N N . LEU B 1 6 ? 26.406 22.828 -3.881 1 40.34 6 LEU B N 1
ATOM 2288 C CA . LEU B 1 6 ? 27.234 21.719 -3.449 1 40.34 6 LEU B CA 1
ATOM 2289 C C . LEU B 1 6 ? 26.562 20.922 -2.34 1 40.34 6 LEU B C 1
ATOM 2291 O O . LEU B 1 6 ? 26.906 19.766 -2.09 1 40.34 6 LEU B O 1
ATOM 2295 N N . PRO B 1 7 ? 26.031 21.719 -1.31 1 45.41 7 PRO B N 1
ATOM 2296 C CA . PRO B 1 7 ? 25.562 20.953 -0.153 1 45.41 7 PRO B CA 1
ATOM 2297 C C . PRO B 1 7 ? 24.484 19.938 -0.522 1 45.41 7 PRO B C 1
ATOM 2299 O O . PRO B 1 7 ? 23.922 19.266 0.357 1 45.41 7 PRO B O 1
ATOM 2302 N N . LEU B 1 8 ? 23.859 19.953 -1.604 1 45.88 8 LEU B N 1
ATOM 2303 C CA . LEU B 1 8 ? 22.75 19.312 -2.289 1 45.88 8 LEU B CA 1
ATOM 2304 C C . LEU B 1 8 ? 22.859 17.797 -2.193 1 45.88 8 LEU B C 1
ATOM 2306 O O . LEU B 1 8 ? 21.859 17.094 -2.035 1 45.88 8 LEU B O 1
ATOM 2310 N N . LEU B 1 9 ? 23.984 17.188 -2.834 1 52.66 9 LEU B N 1
ATOM 2311 C CA . LEU B 1 9 ? 23.984 15.734 -2.879 1 52.66 9 LEU B CA 1
ATOM 2312 C C . LEU B 1 9 ? 24.344 15.148 -1.521 1 52.66 9 LEU B C 1
ATOM 2314 O O . LEU B 1 9 ? 25.484 14.703 -1.319 1 52.66 9 LEU B O 1
ATOM 2318 N N . SER B 1 10 ? 23.812 15.648 -0.513 1 59.19 10 SER B N 1
ATOM 2319 C CA . SER B 1 10 ? 24.047 15 0.773 1 59.19 10 SER B CA 1
ATOM 2320 C C . SER B 1 10 ? 23.984 13.484 0.645 1 59.19 10 SER B C 1
ATOM 2322 O O . SER B 1 10 ? 23.375 12.953 -0.28 1 59.19 10 SER B O 1
ATOM 2324 N N . PRO B 1 11 ? 25 12.875 1.163 1 59.25 11 PRO B N 1
ATOM 2325 C CA . PRO B 1 11 ? 25 11.406 1.172 1 59.25 11 PRO B CA 1
ATOM 2326 C C . PRO B 1 11 ? 23.594 10.82 1.266 1 59.25 11 PRO B C 1
ATOM 2328 O O . PRO B 1 11 ? 23.297 9.797 0.646 1 59.25 11 PRO B O 1
ATOM 2331 N N . ALA B 1 12 ? 22.844 11.648 1.894 1 60.59 12 ALA B N 1
ATOM 2332 C CA . ALA B 1 12 ? 21.484 11.156 2.025 1 60.59 12 ALA B CA 1
ATOM 2333 C C . ALA B 1 12 ? 20.734 11.258 0.701 1 60.59 12 ALA B C 1
ATOM 2335 O O . ALA B 1 12 ? 20 10.344 0.323 1 60.59 12 ALA B O 1
ATOM 2336 N N . LEU B 1 13 ? 20.984 12.336 0.018 1 63.84 13 LEU B N 1
ATOM 2337 C CA . LEU B 1 13 ? 20.328 12.523 -1.275 1 63.84 13 LEU B CA 1
ATOM 2338 C C . LEU B 1 13 ? 20.812 11.477 -2.277 1 63.84 13 LEU B C 1
ATOM 2340 O O . LEU B 1 13 ? 20.016 10.938 -3.041 1 63.84 13 LEU B O 1
ATOM 2344 N N . LEU B 1 14 ? 22.031 11.289 -2.197 1 65.31 14 LEU B N 1
ATOM 2345 C CA . LEU B 1 14 ? 22.594 10.312 -3.119 1 65.31 14 LEU B CA 1
ATOM 2346 C C . LEU B 1 14 ? 22.078 8.914 -2.826 1 65.31 14 LEU B C 1
ATOM 2348 O O . LEU B 1 14 ? 21.781 8.156 -3.748 1 65.31 14 LEU B O 1
ATOM 2352 N N . ALA B 1 15 ? 22.016 8.664 -1.565 1 65.06 15 ALA B N 1
ATOM 2353 C CA . ALA B 1 15 ? 21.516 7.348 -1.179 1 65.06 15 ALA B CA 1
ATOM 2354 C C . ALA B 1 15 ? 20.062 7.18 -1.604 1 65.06 15 ALA B C 1
ATOM 2356 O O . ALA B 1 15 ? 19.672 6.125 -2.115 1 65.06 15 ALA B O 1
ATOM 2357 N N . LEU B 1 16 ? 19.375 8.312 -1.392 1 67.19 16 LEU B N 1
ATOM 2358 C CA . LEU B 1 16 ? 17.969 8.258 -1.765 1 67.19 16 LEU B CA 1
ATOM 2359 C C . LEU B 1 16 ? 17.812 8.148 -3.277 1 67.19 16 LEU B C 1
ATOM 2361 O O . LEU B 1 16 ? 17 7.359 -3.766 1 67.19 16 LEU B O 1
ATOM 2365 N N . LEU B 1 17 ? 18.594 8.984 -3.947 1 67.88 17 LEU B N 1
ATOM 2366 C CA . LEU B 1 17 ? 18.531 8.969 -5.406 1 67.88 17 LEU B CA 1
ATOM 2367 C C . LEU B 1 17 ? 18.906 7.59 -5.945 1 67.88 17 LEU B C 1
ATOM 2369 O O . LEU B 1 17 ? 18.234 7.062 -6.836 1 67.88 17 LEU B O 1
ATOM 2373 N N . LEU B 1 18 ? 19.906 7.039 -5.371 1 68.12 18 LEU B N 1
ATOM 2374 C CA . LEU B 1 18 ? 20.375 5.738 -5.828 1 68.12 18 LEU B CA 1
ATOM 2375 C C . LEU B 1 18 ? 19.359 4.648 -5.504 1 68.12 18 LEU B C 1
ATOM 2377 O O . LEU B 1 18 ? 19.062 3.799 -6.348 1 68.12 18 LEU B O 1
ATOM 2381 N N . PHE B 1 19 ? 18.828 4.852 -4.367 1 71.44 19 PHE B N 1
ATOM 2382 C CA . PHE B 1 19 ? 17.953 3.777 -3.904 1 71.44 19 PHE B CA 1
ATOM 2383 C C . PHE B 1 19 ? 16.594 3.848 -4.594 1 71.44 19 PHE B C 1
ATOM 2385 O O . PHE B 1 19 ? 16.031 2.818 -4.949 1 71.44 19 PHE B O 1
ATOM 2392 N N . VAL B 1 20 ? 16.188 5.059 -4.891 1 72.75 20 VAL B N 1
ATOM 2393 C CA . VAL B 1 20 ? 14.844 5.207 -5.426 1 72.75 20 VAL B CA 1
ATOM 2394 C C . VAL B 1 20 ? 14.898 5.238 -6.953 1 72.75 20 VAL B C 1
ATOM 2396 O O . VAL B 1 20 ? 14.109 4.559 -7.621 1 72.75 20 VAL B O 1
ATOM 2399 N N . ALA B 1 21 ? 15.859 5.98 -7.492 1 77.56 21 ALA B N 1
ATOM 2400 C CA . ALA B 1 21 ? 15.875 6.246 -8.93 1 77.56 21 ALA B CA 1
ATOM 2401 C C . ALA B 1 21 ? 16.625 5.148 -9.68 1 77.56 21 ALA B C 1
ATOM 2403 O O . ALA B 1 21 ? 16.312 4.855 -10.836 1 77.56 21 ALA B O 1
ATOM 2404 N N . PHE B 1 22 ? 17.484 4.523 -9 1 82.69 22 PHE B N 1
ATOM 2405 C CA . PHE B 1 22 ? 18.391 3.59 -9.68 1 82.69 22 PHE B CA 1
ATOM 2406 C C . PHE B 1 22 ? 17.609 2.42 -10.266 1 82.69 22 PHE B C 1
ATOM 2408 O O . PHE B 1 22 ? 17.781 2.072 -11.438 1 82.69 22 PHE B O 1
ATOM 2415 N N . PRO B 1 23 ? 16.734 1.827 -9.508 1 85.31 23 PRO B N 1
ATOM 2416 C CA . PRO B 1 23 ? 15.992 0.703 -10.086 1 85.31 23 PRO B CA 1
ATOM 2417 C C . PRO B 1 23 ? 15.141 1.11 -11.289 1 85.31 23 PRO B C 1
ATOM 2419 O O . PRO B 1 23 ? 15.023 0.349 -12.258 1 85.31 23 PRO B O 1
ATOM 2422 N N . MET B 1 24 ? 14.656 2.256 -11.25 1 85.5 24 MET B N 1
ATOM 2423 C CA . MET B 1 24 ? 13.797 2.715 -12.336 1 85.5 24 MET B CA 1
ATOM 2424 C C . MET B 1 24 ? 14.609 3 -13.594 1 85.5 24 MET B C 1
ATOM 2426 O O . MET B 1 24 ? 14.164 2.725 -14.703 1 85.5 24 MET B O 1
ATOM 2430 N N . VAL B 1 25 ? 15.773 3.562 -13.391 1 86.31 25 VAL B N 1
ATOM 2431 C CA . VAL B 1 25 ? 16.656 3.822 -14.516 1 86.31 25 VAL B CA 1
ATOM 2432 C C . VAL B 1 25 ? 17.094 2.502 -15.148 1 86.31 25 VAL B C 1
ATOM 2434 O O . VAL B 1 25 ? 17.203 2.395 -16.375 1 86.31 25 VAL B O 1
ATOM 2437 N N . TRP B 1 26 ? 17.312 1.591 -14.297 1 86.31 26 TRP B N 1
ATOM 2438 C CA . TRP B 1 26 ? 17.75 0.286 -14.789 1 86.31 26 TRP B CA 1
ATOM 2439 C C . TRP B 1 26 ? 16.625 -0.401 -15.562 1 86.31 26 TRP B C 1
ATOM 2441 O O . TRP B 1 26 ? 16.875 -1.094 -16.547 1 86.31 26 TRP B O 1
ATOM 2451 N N . VAL B 1 27 ? 15.438 -0.258 -15.062 1 89.75 27 VAL B N 1
ATOM 2452 C CA . VAL B 1 27 ? 14.273 -0.796 -15.766 1 89.75 27 VAL B CA 1
ATOM 2453 C C . VAL B 1 27 ? 14.156 -0.141 -17.141 1 89.75 27 VAL B C 1
ATOM 2455 O O . VAL B 1 27 ? 13.891 -0.817 -18.141 1 89.75 27 VAL B O 1
ATOM 2458 N N . PHE B 1 28 ? 14.391 1.113 -17.172 1 92.12 28 PHE B N 1
ATOM 2459 C CA . PHE B 1 28 ? 14.336 1.85 -18.422 1 92.12 28 PHE B CA 1
ATOM 2460 C C . PHE B 1 28 ? 15.391 1.335 -19.391 1 92.12 28 PHE B C 1
ATOM 2462 O O . PHE B 1 28 ? 15.094 1.107 -20.578 1 92.12 28 PHE B O 1
ATOM 2469 N N . ARG B 1 29 ? 16.562 1.136 -18.938 1 89.75 29 ARG B N 1
ATOM 2470 C CA . ARG B 1 29 ? 17.625 0.617 -19.766 1 89.75 29 ARG B CA 1
ATOM 2471 C C . ARG B 1 29 ? 17.312 -0.796 -20.25 1 89.75 29 ARG B C 1
ATOM 2473 O O . ARG B 1 29 ? 17.562 -1.134 -21.406 1 89.75 29 ARG B O 1
ATOM 2480 N N . THR B 1 30 ? 16.812 -1.604 -19.391 1 90.44 30 THR B N 1
ATOM 2481 C CA . THR B 1 30 ? 16.516 -2.998 -19.703 1 90.44 30 THR B CA 1
ATOM 2482 C C . THR B 1 30 ? 15.367 -3.094 -20.703 1 90.44 30 THR B C 1
ATOM 2484 O O . THR B 1 30 ? 15.266 -4.078 -21.438 1 90.44 30 THR B O 1
ATOM 2487 N N . SER B 1 31 ? 14.531 -2.076 -20.75 1 94.19 31 SER B N 1
ATOM 2488 C CA . SER B 1 31 ? 13.383 -2.09 -21.641 1 94.19 31 SER B CA 1
ATOM 2489 C C . SER B 1 31 ? 13.828 -2.074 -23.109 1 94.19 31 SER B C 1
ATOM 2491 O O . SER B 1 31 ? 13.055 -2.416 -24 1 94.19 31 SER B O 1
ATOM 2493 N N . PHE B 1 32 ? 15.086 -1.749 -23.359 1 94.62 32 PHE B N 1
ATOM 2494 C CA . PHE B 1 32 ? 15.609 -1.684 -24.719 1 94.62 32 PHE B CA 1
ATOM 2495 C C . PHE B 1 32 ? 16.391 -2.945 -25.047 1 94.62 32 PHE B C 1
ATOM 2497 O O . PHE B 1 32 ? 16.922 -3.074 -26.156 1 94.62 32 PHE B O 1
ATOM 2504 N N . ASN B 1 33 ? 16.453 -3.824 -24.094 1 91.38 33 ASN B N 1
ATOM 2505 C CA . ASN B 1 33 ? 17.172 -5.07 -24.328 1 91.38 33 ASN B CA 1
ATOM 2506 C C . ASN B 1 33 ? 16.281 -6.129 -24.969 1 91.38 33 ASN B C 1
ATOM 2508 O O . ASN B 1 33 ? 15.117 -5.863 -25.266 1 91.38 33 ASN B O 1
ATOM 2512 N N . GLU B 1 34 ? 16.938 -7.215 -25.359 1 88.62 34 GLU B N 1
ATOM 2513 C CA . GLU B 1 34 ? 16.219 -8.312 -26 1 88.62 34 GLU B CA 1
ATOM 2514 C C . GLU B 1 34 ? 16.266 -9.57 -25.141 1 88.62 34 GLU B C 1
ATOM 2516 O O . GLU B 1 34 ? 17.172 -9.734 -24.312 1 88.62 34 GLU B O 1
ATOM 2521 N N . LEU B 1 35 ? 15.133 -10.258 -25.312 1 82.19 35 LEU B N 1
ATOM 2522 C CA . LEU B 1 35 ? 15.094 -11.555 -24.656 1 82.19 35 LEU B CA 1
ATOM 2523 C C . LEU B 1 35 ? 15.914 -12.586 -25.422 1 82.19 35 LEU B C 1
ATOM 2525 O O . LEU B 1 35 ? 15.883 -12.617 -26.656 1 82.19 35 LEU B O 1
ATOM 2529 N N . ALA B 1 36 ? 16.906 -13.227 -24.781 1 72.38 36 ALA B N 1
ATOM 2530 C CA . ALA B 1 36 ? 17.609 -14.305 -25.469 1 72.38 36 ALA B CA 1
ATOM 2531 C C . ALA B 1 36 ? 17.406 -15.641 -24.766 1 72.38 36 ALA B C 1
ATOM 2533 O O . ALA B 1 36 ? 17.25 -15.688 -23.547 1 72.38 36 ALA B O 1
ATOM 2534 N N . GLU B 1 37 ? 17.281 -16.562 -25.641 1 65.88 37 GLU B N 1
ATOM 2535 C CA . GLU B 1 37 ? 17.109 -17.922 -25.141 1 65.88 37 GLU B CA 1
ATOM 2536 C C . GLU B 1 37 ? 18.219 -18.297 -24.156 1 65.88 37 GLU B C 1
ATOM 2538 O O . GLU B 1 37 ? 19.406 -18.109 -24.453 1 65.88 37 GLU B O 1
ATOM 2543 N N . GLY B 1 38 ? 17.891 -18.734 -23.031 1 60.72 38 GLY B N 1
ATOM 2544 C CA . GLY B 1 38 ? 18.844 -19.172 -22.016 1 60.72 38 GLY B CA 1
ATOM 2545 C C . GLY B 1 38 ? 19.359 -18.031 -21.156 1 60.72 38 GLY B C 1
ATOM 2546 O O . GLY B 1 38 ? 19.938 -18.266 -20.094 1 60.72 38 GLY B O 1
ATOM 2547 N N . ALA B 1 39 ? 19.266 -16.734 -21.781 1 63.69 39 ALA B N 1
ATOM 2548 C CA . ALA B 1 39 ? 19.656 -15.555 -21.031 1 63.69 39 ALA B CA 1
ATOM 2549 C C . ALA B 1 39 ? 18.453 -14.664 -20.734 1 63.69 39 ALA B C 1
ATOM 2551 O O . ALA B 1 39 ? 17.484 -14.641 -21.5 1 63.69 39 ALA B O 1
ATOM 2552 N N . TYR B 1 40 ? 18.312 -14.289 -19.359 1 66.62 40 TYR B N 1
ATOM 2553 C CA . TYR B 1 40 ? 17.219 -13.414 -18.953 1 66.62 40 TYR B CA 1
ATOM 2554 C C . TYR B 1 40 ? 17.297 -12.07 -19.672 1 66.62 40 TYR B C 1
ATOM 2556 O O . TYR B 1 40 ? 16.281 -11.43 -19.922 1 66.62 40 TYR B O 1
ATOM 2564 N N . ILE B 1 41 ? 18.516 -11.633 -20.219 1 72.88 41 ILE B N 1
ATOM 2565 C CA . ILE B 1 41 ? 18.719 -10.312 -20.812 1 72.88 41 ILE B CA 1
ATOM 2566 C C . ILE B 1 41 ? 19.922 -10.352 -21.75 1 72.88 41 ILE B C 1
ATOM 2568 O O . ILE B 1 41 ? 20.969 -10.898 -21.406 1 72.88 41 ILE B O 1
ATOM 2572 N N . VAL B 1 42 ? 19.719 -9.969 -23 1 76.88 42 VAL B N 1
ATOM 2573 C CA . VAL B 1 42 ? 20.812 -9.664 -23.906 1 76.88 42 VAL B CA 1
ATOM 2574 C C . VAL B 1 42 ? 20.844 -8.164 -24.203 1 76.88 42 VAL B C 1
ATOM 2576 O O . VAL B 1 42 ? 19.828 -7.598 -24.625 1 76.88 42 VAL B O 1
ATOM 2579 N N . GLU B 1 43 ? 21.938 -7.621 -23.844 1 80.25 43 GLU B N 1
ATOM 2580 C CA . GLU B 1 43 ? 22.047 -6.176 -24.031 1 80.25 43 GLU B CA 1
ATOM 2581 C C . GLU B 1 43 ? 21.844 -5.805 -25.5 1 80.25 43 GLU B C 1
ATOM 2583 O O . GLU B 1 43 ? 22.375 -6.461 -26.391 1 80.25 43 GLU B O 1
ATOM 2588 N N . ALA B 1 44 ? 20.922 -5.043 -25.688 1 84.75 44 ALA B N 1
ATOM 2589 C CA . ALA B 1 44 ? 20.594 -4.492 -27 1 84.75 44 ALA B CA 1
ATOM 2590 C C . ALA B 1 44 ? 20.062 -3.062 -26.891 1 84.75 44 ALA B C 1
ATOM 2592 O O . ALA B 1 44 ? 20.047 -2.494 -25.797 1 84.75 44 ALA B O 1
ATOM 2593 N N . MET B 1 45 ? 19.969 -2.367 -27.781 1 88.25 45 MET B N 1
ATOM 2594 C CA . MET B 1 45 ? 19.312 -1.07 -27.891 1 88.25 45 MET B CA 1
ATOM 2595 C C . MET B 1 45 ? 18.25 -1.08 -28.984 1 88.25 45 MET B C 1
ATOM 2597 O O . MET B 1 45 ? 18.484 -0.551 -30.078 1 88.25 45 MET B O 1
ATOM 2601 N N . THR B 1 46 ? 17.219 -1.756 -28.656 1 90.12 46 THR B N 1
ATOM 2602 C CA . THR B 1 46 ? 16.141 -1.924 -29.625 1 90.12 46 THR B CA 1
ATOM 2603 C C . THR B 1 46 ? 14.812 -1.401 -29.062 1 90.12 46 THR B C 1
ATOM 2605 O O . THR B 1 46 ? 14.656 -1.281 -27.859 1 90.12 46 THR B O 1
ATOM 2608 N N . LEU B 1 47 ? 13.938 -1.046 -29.969 1 93.81 47 LEU B N 1
ATOM 2609 C CA . LEU B 1 47 ? 12.602 -0.606 -29.594 1 93.81 47 LEU B CA 1
ATOM 2610 C C . LEU B 1 47 ? 11.586 -1.722 -29.812 1 93.81 47 LEU B C 1
ATOM 2612 O O . LEU B 1 47 ? 10.375 -1.476 -29.797 1 93.81 47 LEU B O 1
ATOM 2616 N N . GLU B 1 48 ? 12.047 -2.877 -29.938 1 92.94 48 GLU B N 1
ATOM 2617 C CA . GLU B 1 48 ? 11.203 -4.02 -30.281 1 92.94 48 GLU B CA 1
ATOM 2618 C C . GLU B 1 48 ? 10.148 -4.27 -29.203 1 92.94 48 GLU B C 1
ATOM 2620 O O . GLU B 1 48 ? 9.008 -4.625 -29.516 1 92.94 48 GLU B O 1
ATOM 2625 N N . ASN B 1 49 ? 10.539 -4.113 -27.969 1 95.25 49 ASN B N 1
ATOM 2626 C CA . ASN B 1 49 ? 9.594 -4.336 -26.875 1 95.25 49 ASN B CA 1
ATOM 2627 C C . ASN B 1 49 ? 8.445 -3.332 -26.922 1 95.25 49 ASN B C 1
ATOM 2629 O O . ASN B 1 49 ? 7.297 -3.682 -26.641 1 95.25 49 ASN B O 1
ATOM 2633 N N . TYR B 1 50 ? 8.781 -2.168 -27.312 1 95.56 50 TYR B N 1
ATOM 2634 C CA . TYR B 1 50 ? 7.75 -1.139 -27.422 1 95.56 50 TYR B CA 1
ATOM 2635 C C . TYR B 1 50 ? 6.875 -1.367 -28.641 1 95.56 50 TYR B C 1
ATOM 2637 O O . TYR B 1 50 ? 5.66 -1.159 -28.594 1 95.56 50 TYR B O 1
ATOM 2645 N N . THR B 1 51 ? 7.473 -1.775 -29.703 1 94.56 51 THR B N 1
ATOM 2646 C CA . THR B 1 51 ? 6.715 -2.09 -30.906 1 94.56 51 THR B CA 1
ATOM 2647 C C . THR B 1 51 ? 5.785 -3.275 -30.656 1 94.56 51 THR B C 1
ATOM 2649 O O . THR B 1 51 ? 4.645 -3.281 -31.125 1 94.56 51 THR B O 1
ATOM 2652 N N . ARG B 1 52 ? 6.266 -4.238 -29.984 1 93.62 52 ARG B N 1
ATOM 2653 C CA . ARG B 1 52 ? 5.449 -5.395 -29.625 1 93.62 52 ARG B CA 1
ATOM 2654 C C . ARG B 1 52 ? 4.215 -4.969 -28.828 1 93.62 52 ARG B C 1
ATOM 2656 O O . ARG B 1 52 ? 3.105 -5.438 -29.109 1 93.62 52 ARG B O 1
ATOM 2663 N N . PHE B 1 53 ? 4.402 -4.148 -27.906 1 94.62 53 PHE B N 1
ATOM 2664 C CA . PHE B 1 53 ? 3.297 -3.645 -27.094 1 94.62 53 PHE B CA 1
ATOM 2665 C C . PHE B 1 53 ? 2.287 -2.902 -27.969 1 94.62 53 PHE B C 1
ATOM 2667 O O . PHE B 1 53 ? 1.078 -3.092 -27.828 1 94.62 53 PHE B O 1
ATOM 2674 N N . LEU B 1 54 ? 2.746 -2.057 -28.906 1 93.06 54 LEU B N 1
ATOM 2675 C CA . LEU B 1 54 ? 1.884 -1.185 -29.703 1 93.06 54 LEU B CA 1
ATOM 2676 C C . LEU B 1 54 ? 1.207 -1.962 -30.828 1 93.06 54 LEU B C 1
ATOM 2678 O O . LEU B 1 54 ? 0.119 -1.593 -31.266 1 93.06 54 LEU B O 1
ATOM 2682 N N . THR B 1 55 ? 1.812 -2.994 -31.266 1 91.56 55 THR B N 1
ATOM 2683 C CA . THR B 1 55 ? 1.296 -3.719 -32.406 1 91.56 55 THR B CA 1
ATOM 2684 C C . THR B 1 55 ? 0.371 -4.848 -31.969 1 91.56 55 THR B C 1
ATOM 2686 O O . THR B 1 55 ? -0.419 -5.359 -32.781 1 91.56 55 THR B O 1
ATOM 2689 N N . GLU B 1 56 ? 0.5 -5.277 -30.766 1 92.38 56 GLU B N 1
ATOM 2690 C CA . GLU B 1 56 ? -0.389 -6.32 -30.266 1 92.38 56 GLU B CA 1
ATOM 2691 C C . GLU B 1 56 ? -1.587 -5.715 -29.531 1 92.38 56 GLU B C 1
ATOM 2693 O O . GLU B 1 56 ? -1.463 -5.262 -28.406 1 92.38 56 GLU B O 1
ATOM 2698 N N . PRO B 1 57 ? -2.674 -5.836 -30.141 1 89.12 57 PRO B N 1
ATOM 2699 C CA . PRO B 1 57 ? -3.881 -5.215 -29.594 1 89.12 57 PRO B CA 1
ATOM 2700 C C . PRO B 1 57 ? -4.242 -5.746 -28.219 1 89.12 57 PRO B C 1
ATOM 2702 O O . PRO B 1 57 ? -4.859 -5.035 -27.422 1 89.12 57 PRO B O 1
ATOM 2705 N N . TRP B 1 58 ? -3.781 -6.91 -27.969 1 90.38 58 TRP B N 1
ATOM 2706 C CA . TRP B 1 58 ? -4.098 -7.504 -26.672 1 90.38 58 TRP B CA 1
ATOM 2707 C C . TRP B 1 58 ? -3.512 -6.68 -25.531 1 90.38 58 TRP B C 1
ATOM 2709 O O . TRP B 1 58 ? -4.207 -6.355 -24.578 1 90.38 58 TRP B O 1
ATOM 2719 N N . TYR B 1 59 ? -2.293 -6.238 -25.672 1 92.38 59 TYR B N 1
ATOM 2720 C CA . TYR B 1 59 ? -1.643 -5.473 -24.609 1 92.38 59 TYR B CA 1
ATOM 2721 C C . TYR B 1 59 ? -2.227 -4.066 -24.516 1 92.38 59 TYR B C 1
ATOM 2723 O O . TYR B 1 59 ? -2.404 -3.531 -23.422 1 92.38 59 TYR B O 1
ATOM 2731 N N . LEU B 1 60 ? -2.568 -3.535 -25.594 1 91.75 60 LEU B N 1
ATOM 2732 C CA . LEU B 1 60 ? -3.086 -2.172 -25.609 1 91.75 60 LEU B CA 1
ATOM 2733 C C . LEU B 1 60 ? -4.508 -2.123 -25.062 1 91.75 60 LEU B C 1
ATOM 2735 O O . LEU B 1 60 ? -4.816 -1.311 -24.188 1 91.75 60 LEU B O 1
ATOM 2739 N N . VAL B 1 61 ? -5.332 -3.012 -25.484 1 92.69 61 VAL B N 1
ATOM 2740 C CA . VAL B 1 61 ? -6.758 -2.93 -25.172 1 92.69 61 VAL B CA 1
ATOM 2741 C C . VAL B 1 61 ? -7.059 -3.727 -23.906 1 92.69 61 VAL B C 1
ATOM 2743 O O . VAL B 1 61 ? -7.645 -3.199 -22.953 1 92.69 61 VAL B O 1
ATOM 2746 N N . ASN B 1 62 ? -6.59 -4.922 -23.875 1 93.56 62 ASN B N 1
ATOM 2747 C CA . ASN B 1 62 ? -7 -5.836 -22.812 1 93.56 62 ASN B CA 1
ATOM 2748 C C . ASN B 1 62 ? -6.145 -5.656 -21.562 1 93.56 62 ASN B C 1
ATOM 2750 O O . ASN B 1 62 ? -6.457 -6.211 -20.516 1 93.56 62 ASN B O 1
ATOM 2754 N N . THR B 1 63 ? -5.09 -4.887 -21.656 1 95.62 63 THR B N 1
ATOM 2755 C CA . THR B 1 63 ? -4.242 -4.676 -20.5 1 95.62 63 THR B CA 1
ATOM 2756 C C . THR B 1 63 ? -4.207 -3.201 -20.109 1 95.62 63 THR B C 1
ATOM 2758 O O . THR B 1 63 ? -4.777 -2.807 -19.094 1 95.62 63 THR B O 1
ATOM 2761 N N . LEU B 1 64 ? -3.662 -2.361 -21.062 1 96.19 64 LEU B N 1
ATOM 2762 C CA . LEU B 1 64 ? -3.488 -0.954 -20.719 1 96.19 64 LEU B CA 1
ATOM 2763 C C . LEU B 1 64 ? -4.84 -0.256 -20.578 1 96.19 64 LEU B C 1
ATOM 2765 O O . LEU B 1 64 ? -5.152 0.307 -19.531 1 96.19 64 LEU B O 1
ATOM 2769 N N . TRP B 1 65 ? -5.633 -0.306 -21.625 1 95.69 65 TRP B N 1
ATOM 2770 C CA . TRP B 1 65 ? -6.918 0.385 -21.609 1 95.69 65 TRP B CA 1
ATOM 2771 C C . TRP B 1 65 ? -7.84 -0.216 -20.547 1 95.69 65 TRP B C 1
ATOM 2773 O O . TRP B 1 65 ? -8.57 0.509 -19.875 1 95.69 65 TRP B O 1
ATOM 2783 N N . PHE B 1 66 ? -7.781 -1.484 -20.469 1 96.5 66 PHE B N 1
ATOM 2784 C CA . PHE B 1 66 ? -8.555 -2.17 -19.438 1 96.5 66 PHE B CA 1
ATOM 2785 C C . PHE B 1 66 ? -8.172 -1.671 -18.047 1 96.5 66 PHE B C 1
ATOM 2787 O O . PHE B 1 66 ? -9.039 -1.351 -17.234 1 96.5 66 PHE B O 1
ATOM 2794 N N . SER B 1 67 ? -6.883 -1.566 -17.766 1 96.94 67 SER B N 1
ATOM 2795 C CA . SER B 1 67 ? -6.383 -1.1 -16.469 1 96.94 67 SER B CA 1
ATOM 2796 C C . SER B 1 67 ? -6.816 0.335 -16.203 1 96.94 67 SER B C 1
ATOM 2798 O O . SER B 1 67 ? -7.242 0.657 -15.086 1 96.94 67 SER B O 1
ATOM 2800 N N . VAL B 1 68 ? -6.73 1.18 -17.234 1 96.75 68 VAL B N 1
ATOM 2801 C CA . VAL B 1 68 ? -7.102 2.582 -17.078 1 96.75 68 VAL B CA 1
ATOM 2802 C C . VAL B 1 68 ? -8.594 2.691 -16.766 1 96.75 68 VAL B C 1
ATOM 2804 O O . VAL B 1 68 ? -8.992 3.434 -15.867 1 96.75 68 VAL B O 1
ATOM 2807 N N . ARG B 1 69 ? -9.367 1.943 -17.438 1 96.81 69 ARG B N 1
ATOM 2808 C CA . ARG B 1 69 ? -10.812 1.992 -17.266 1 96.81 69 ARG B CA 1
ATOM 2809 C C . ARG B 1 69 ? -11.211 1.529 -15.867 1 96.81 69 ARG B C 1
ATOM 2811 O O . ARG B 1 69 ? -12.023 2.18 -15.195 1 96.81 69 ARG B O 1
ATOM 2818 N N . ILE B 1 70 ? -10.664 0.453 -15.461 1 97.31 70 ILE B N 1
ATOM 2819 C CA . ILE B 1 70 ? -11 -0.102 -14.156 1 97.31 70 ILE B CA 1
ATOM 2820 C C . ILE B 1 70 ? -10.523 0.844 -13.055 1 97.31 70 ILE B C 1
ATOM 2822 O O . ILE B 1 70 ? -11.227 1.066 -12.07 1 97.31 70 ILE B O 1
ATOM 2826 N N . ALA B 1 71 ? -9.305 1.359 -13.227 1 97.06 71 ALA B N 1
ATOM 2827 C CA . ALA B 1 71 ? -8.758 2.289 -12.242 1 97.06 71 ALA B CA 1
ATOM 2828 C C . ALA B 1 71 ? -9.625 3.543 -12.133 1 97.06 71 ALA B C 1
ATOM 2830 O O . ALA B 1 71 ? -9.891 4.023 -11.031 1 97.06 71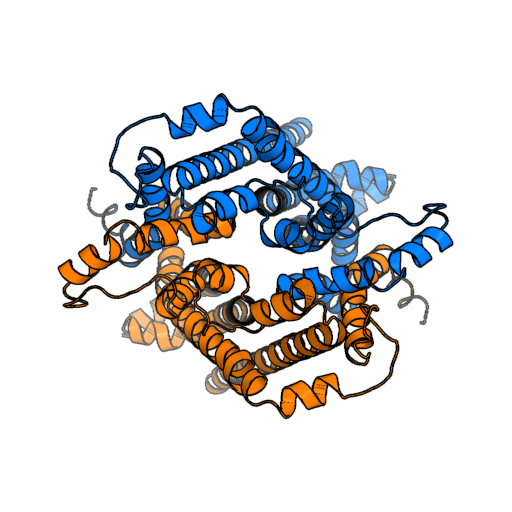 ALA B O 1
ATOM 2831 N N . LEU B 1 72 ? -10.016 4.062 -13.305 1 96.31 72 LEU B N 1
ATOM 2832 C CA . LEU B 1 72 ? -10.859 5.254 -13.312 1 96.31 72 LEU B CA 1
ATOM 2833 C C . LEU B 1 72 ? -12.203 4.973 -12.648 1 96.31 72 LEU B C 1
ATOM 2835 O O . LEU B 1 72 ? -12.688 5.777 -11.852 1 96.31 72 LEU B O 1
ATOM 2839 N N . LEU B 1 73 ? -12.766 3.887 -13 1 97.75 73 LEU B N 1
ATOM 2840 C CA . LEU B 1 73 ? -14.07 3.516 -12.461 1 97.75 73 LEU B CA 1
ATOM 2841 C C . LEU B 1 73 ? -14 3.336 -10.945 1 97.75 73 LEU B C 1
ATOM 2843 O O . LEU B 1 73 ? -14.812 3.893 -10.211 1 97.75 73 LEU B O 1
ATOM 2847 N N . ALA B 1 74 ? -13.062 2.555 -10.484 1 97.88 74 ALA B N 1
ATOM 2848 C CA . ALA B 1 74 ? -12.914 2.293 -9.055 1 97.88 74 ALA B CA 1
ATOM 2849 C C . ALA B 1 74 ? -12.609 3.58 -8.289 1 97.88 74 ALA B C 1
ATOM 2851 O O . ALA B 1 74 ? -13.102 3.783 -7.18 1 97.88 74 ALA B O 1
ATOM 2852 N N . THR B 1 75 ? -11.766 4.402 -8.867 1 96.81 75 THR B N 1
ATOM 2853 C CA . THR B 1 75 ? -11.43 5.668 -8.227 1 96.81 75 THR B CA 1
ATOM 2854 C C . THR B 1 75 ? -12.656 6.57 -8.125 1 96.81 75 THR B C 1
ATOM 2856 O O . THR B 1 75 ? -12.906 7.172 -7.082 1 96.81 75 THR B O 1
ATOM 2859 N N . ALA B 1 76 ? -13.43 6.637 -9.195 1 96.75 76 ALA B N 1
ATOM 2860 C CA . ALA B 1 76 ? -14.648 7.453 -9.203 1 96.75 76 ALA B CA 1
ATOM 2861 C C . ALA B 1 76 ? -15.633 6.977 -8.141 1 96.75 76 ALA B C 1
ATOM 2863 O O . ALA B 1 76 ? -16.203 7.789 -7.406 1 96.75 76 ALA B O 1
ATOM 2864 N N . ILE B 1 77 ? -15.797 5.727 -8.047 1 96.44 77 ILE B N 1
ATOM 2865 C CA . ILE B 1 77 ? -16.719 5.172 -7.062 1 96.44 77 ILE B CA 1
ATOM 2866 C C . ILE B 1 77 ? -16.172 5.43 -5.656 1 96.44 77 ILE B C 1
ATOM 2868 O O . ILE B 1 77 ? -16.953 5.73 -4.738 1 96.44 77 ILE B O 1
ATOM 2872 N N . SER B 1 78 ? -14.859 5.324 -5.496 1 94.94 78 SER B N 1
ATOM 2873 C CA . SER B 1 78 ? -14.242 5.602 -4.203 1 94.94 78 SER B CA 1
ATOM 2874 C C . SER B 1 78 ? -14.523 7.035 -3.758 1 94.94 78 SER B C 1
ATOM 2876 O O . SER B 1 78 ? -14.758 7.289 -2.574 1 94.94 78 SER B O 1
ATOM 2878 N N . VAL B 1 79 ? -14.5 7.918 -4.707 1 94.5 79 VAL B N 1
ATOM 2879 C CA . VAL B 1 79 ? -14.766 9.32 -4.41 1 94.5 79 VAL B CA 1
ATOM 2880 C C . VAL B 1 79 ? -16.203 9.484 -3.918 1 94.5 79 VAL B C 1
ATOM 2882 O O . VAL B 1 79 ? -16.453 10.156 -2.914 1 94.5 79 VAL B O 1
ATOM 2885 N N . ILE B 1 80 ? -17.078 8.883 -4.582 1 93.62 80 ILE B N 1
ATOM 2886 C CA . ILE B 1 80 ? -18.5 8.977 -4.25 1 93.62 80 ILE B CA 1
ATOM 2887 C C . ILE B 1 80 ? -18.734 8.414 -2.852 1 93.62 80 ILE B C 1
ATOM 2889 O O . ILE B 1 80 ? -19.5 8.992 -2.066 1 93.62 80 ILE B O 1
ATOM 2893 N N . CYS B 1 81 ? -18.047 7.375 -2.531 1 90.25 81 CYS B N 1
ATOM 2894 C CA . CYS B 1 81 ? -18.203 6.75 -1.223 1 90.25 81 CYS B CA 1
ATOM 2895 C C . CYS B 1 81 ? -17.5 7.559 -0.142 1 90.25 81 CYS B C 1
ATOM 2897 O O . CYS B 1 81 ? -17.984 7.633 0.994 1 90.25 81 CYS B O 1
ATOM 2899 N N . ALA B 1 82 ? -16.406 8.125 -0.482 1 92.62 82 ALA B N 1
ATOM 2900 C CA . ALA B 1 82 ? -15.547 8.766 0.501 1 92.62 82 ALA B CA 1
ATOM 2901 C C . ALA B 1 82 ? -16.109 10.117 0.931 1 92.62 82 ALA B C 1
ATOM 2903 O O . ALA B 1 82 ? -15.93 10.531 2.08 1 92.62 82 ALA B O 1
ATOM 2904 N N . TYR B 1 83 ? -16.766 10.828 0.052 1 92 83 TYR B N 1
ATOM 2905 C CA . TYR B 1 83 ? -17.172 12.203 0.306 1 92 83 TYR B CA 1
ATOM 2906 C C . TYR B 1 83 ? -18.141 12.281 1.48 1 92 83 TYR B C 1
ATOM 2908 O O . TYR B 1 83 ? -17.922 13.039 2.424 1 92 83 TYR B O 1
ATOM 2916 N N . PRO B 1 84 ? -19.266 11.461 1.411 1 89.69 84 PRO B N 1
ATOM 2917 C CA . PRO B 1 84 ? -20.188 11.523 2.545 1 89.69 84 PRO B CA 1
ATOM 2918 C C . PRO B 1 84 ? -19.516 11.172 3.871 1 89.69 84 PRO B C 1
ATOM 2920 O O . PRO B 1 84 ? -19.859 11.75 4.91 1 89.69 84 PRO B O 1
ATOM 2923 N N . VAL B 1 85 ? -18.609 10.297 3.838 1 89.19 85 VAL B N 1
ATOM 2924 C CA . VAL B 1 85 ? -17.906 9.875 5.051 1 89.19 85 VAL B CA 1
ATOM 2925 C C . VAL B 1 85 ? -17.047 11.016 5.57 1 89.19 85 VAL B C 1
ATOM 2927 O O . VAL B 1 85 ? -17.062 11.328 6.766 1 89.19 85 VAL B O 1
ATOM 2930 N N . ALA B 1 86 ? -16.312 11.609 4.688 1 92.62 86 ALA B N 1
ATOM 2931 C CA . ALA B 1 86 ? -15.438 12.719 5.074 1 92.62 86 ALA B CA 1
ATOM 2932 C C . ALA B 1 86 ? -16.25 13.883 5.641 1 92.62 86 ALA B C 1
ATOM 2934 O O . ALA B 1 86 ? -15.875 14.477 6.648 1 92.62 86 ALA B O 1
ATOM 2935 N N . LEU B 1 87 ? -17.391 14.219 5.027 1 91.12 87 LEU B N 1
ATOM 2936 C CA . LEU B 1 87 ? -18.25 15.312 5.473 1 91.12 87 LEU B CA 1
ATOM 2937 C C . LEU B 1 87 ? -18.812 15.031 6.863 1 91.12 87 LEU B C 1
ATOM 2939 O O . LEU B 1 87 ? -18.906 15.945 7.691 1 91.12 87 LEU B O 1
ATOM 2943 N N . TYR B 1 88 ? -19.094 13.812 7.012 1 89.06 88 TYR B N 1
ATOM 2944 C CA . TYR B 1 88 ? -19.656 13.438 8.305 1 89.06 88 TYR B CA 1
ATOM 2945 C C . TYR B 1 88 ? -18.594 13.508 9.398 1 89.06 88 TYR B C 1
ATOM 2947 O O . TYR B 1 88 ? -18.828 14.047 10.477 1 89.06 88 TYR B O 1
ATOM 2955 N N . ILE B 1 89 ? -17.484 12.984 9.148 1 90.25 89 ILE B N 1
ATOM 2956 C CA . ILE B 1 89 ? -16.406 12.977 10.133 1 90.25 89 ILE B CA 1
ATOM 2957 C C . ILE B 1 89 ? -16.016 14.406 10.484 1 90.25 89 ILE B C 1
ATOM 2959 O O . ILE B 1 89 ? -15.742 14.719 11.648 1 90.25 89 ILE B O 1
ATOM 2963 N N . ALA B 1 90 ? -16.047 15.227 9.516 1 91.06 90 ALA B N 1
ATOM 2964 C CA . ALA B 1 90 ? -15.656 16.609 9.711 1 91.06 90 ALA B CA 1
ATOM 2965 C C . ALA B 1 90 ? -16.578 17.312 10.703 1 91.06 90 ALA B C 1
ATOM 2967 O O . ALA B 1 90 ? -16.203 18.312 11.312 1 91.06 90 ALA B O 1
ATOM 2968 N N . LYS B 1 91 ? -17.719 16.797 10.906 1 88.31 91 LYS B N 1
ATOM 2969 C CA . LYS B 1 91 ? -18.703 17.422 11.789 1 88.31 91 LYS B CA 1
ATOM 2970 C C . LYS B 1 91 ? -18.703 16.766 13.172 1 88.31 91 LYS B C 1
ATOM 2972 O O . LYS B 1 91 ? -19.438 17.188 14.062 1 88.31 91 LYS B O 1
ATOM 2977 N N . THR B 1 92 ? -17.984 15.734 13.297 1 89 92 THR B N 1
ATOM 2978 C CA . THR B 1 92 ? -17.969 15 14.555 1 89 92 THR B CA 1
ATOM 2979 C C . THR B 1 92 ? -16.797 15.438 15.43 1 89 92 THR B C 1
ATOM 2981 O O . THR B 1 92 ? -15.867 16.078 14.945 1 89 92 THR B O 1
ATOM 2984 N N . SER B 1 93 ? -16.969 15.18 16.75 1 89.62 93 SER B N 1
ATOM 2985 C CA . SER B 1 93 ? -15.922 15.484 17.719 1 89.62 93 SER B CA 1
ATOM 2986 C C . SER B 1 93 ? -15.852 14.414 18.797 1 89.62 93 SER B C 1
ATOM 2988 O O . SER B 1 93 ? -16.672 13.5 18.844 1 89.62 93 SER B O 1
ATOM 2990 N N . GLY B 1 94 ? -14.719 14.43 19.547 1 89.81 94 GLY B N 1
ATOM 2991 C CA . GLY B 1 94 ? -14.594 13.562 20.703 1 89.81 94 GLY B CA 1
ATOM 2992 C C . GLY B 1 94 ? -14.477 12.094 20.344 1 89.81 94 GLY B C 1
ATOM 2993 O O . GLY B 1 94 ? -13.719 11.734 19.438 1 89.81 94 GLY B O 1
ATOM 2994 N N . LEU B 1 95 ? -15.234 11.281 21 1 84.81 95 LEU B N 1
ATOM 2995 C CA . LEU B 1 95 ? -15.133 9.828 20.875 1 84.81 95 LEU B CA 1
ATOM 2996 C C . LEU B 1 95 ? -15.672 9.367 19.516 1 84.81 95 LEU B C 1
ATOM 2998 O O . LEU B 1 95 ? -15.109 8.445 18.906 1 84.81 95 LEU B O 1
ATOM 3002 N N . GLN B 1 96 ? -16.703 9.945 19.109 1 84.31 96 GLN B N 1
ATOM 3003 C CA . GLN B 1 96 ? -17.281 9.562 17.812 1 84.31 96 GLN B CA 1
ATOM 3004 C C . GLN B 1 96 ? -16.281 9.773 16.688 1 84.31 96 GLN B C 1
ATOM 3006 O O . GLN B 1 96 ? -16.125 8.906 15.812 1 84.31 96 GLN B O 1
ATOM 3011 N N . ARG B 1 97 ? -15.617 10.898 16.703 1 87.81 97 ARG B N 1
ATOM 3012 C CA . ARG B 1 97 ? -14.609 11.18 15.672 1 87.81 97 ARG B CA 1
ATOM 3013 C C . ARG B 1 97 ? -13.477 10.164 15.727 1 87.81 97 ARG B C 1
ATOM 3015 O O . ARG B 1 97 ? -13.039 9.656 14.695 1 87.81 97 ARG B O 1
ATOM 3022 N N . ASN B 1 98 ? -13.109 9.852 16.922 1 85.69 98 ASN B N 1
ATOM 3023 C CA . ASN B 1 98 ? -11.992 8.93 17.109 1 85.69 98 ASN B CA 1
ATOM 3024 C C . ASN B 1 98 ? -12.328 7.543 16.562 1 85.69 98 ASN B C 1
ATOM 3026 O O . ASN B 1 98 ? -11.492 6.902 15.922 1 85.69 98 ASN B O 1
ATOM 3030 N N . VAL B 1 99 ? -13.477 7.129 16.828 1 83 99 VAL B N 1
ATOM 3031 C CA . VAL B 1 99 ? -13.898 5.809 16.359 1 83 99 VAL B CA 1
ATOM 3032 C C . VAL B 1 99 ? -13.984 5.801 14.844 1 83 99 VAL B C 1
ATOM 3034 O O . VAL B 1 99 ? -13.523 4.859 14.195 1 83 99 VAL B O 1
ATOM 3037 N N . LEU B 1 100 ? -14.523 6.855 14.289 1 85.94 100 LEU B N 1
ATOM 3038 C CA . LEU B 1 100 ? -14.672 6.941 12.844 1 85.94 100 LEU B CA 1
ATOM 3039 C C . LEU B 1 100 ? -13.305 7.023 12.164 1 85.94 100 LEU B C 1
ATOM 3041 O O . LEU B 1 100 ? -13.086 6.391 11.125 1 85.94 100 LEU B O 1
ATOM 3045 N N . MET B 1 101 ? -12.469 7.734 12.781 1 85.56 101 MET B N 1
ATOM 3046 C CA . MET B 1 101 ? -11.109 7.84 12.242 1 85.56 101 MET B CA 1
ATOM 3047 C C . MET B 1 101 ? -10.391 6.496 12.312 1 85.56 101 MET B C 1
ATOM 3049 O O . MET B 1 101 ? -9.711 6.102 11.367 1 85.56 101 MET B O 1
ATOM 3053 N N . ALA B 1 102 ? -10.594 5.812 13.367 1 82.56 102 ALA B N 1
ATOM 3054 C CA . ALA B 1 102 ? -9.977 4.504 13.539 1 82.56 102 ALA B CA 1
ATOM 3055 C C . ALA B 1 102 ? -10.484 3.514 12.492 1 82.56 102 ALA B C 1
ATOM 3057 O O . ALA B 1 102 ? -9.695 2.762 11.906 1 82.56 102 ALA B O 1
ATOM 3058 N N . LEU B 1 103 ? -11.727 3.574 12.281 1 84.31 103 LEU B N 1
ATOM 3059 C CA . LEU B 1 103 ? -12.32 2.67 11.305 1 84.31 103 LEU B CA 1
ATOM 3060 C C . LEU B 1 103 ? -11.844 2.994 9.891 1 84.31 103 LEU B C 1
ATOM 3062 O O . LEU B 1 103 ? -11.656 2.092 9.078 1 84.31 103 LEU B O 1
ATOM 3066 N N . THR B 1 104 ? -11.734 4.273 9.617 1 86.12 104 THR B N 1
ATOM 3067 C CA . THR B 1 104 ? -11.273 4.699 8.297 1 86.12 104 THR B CA 1
ATOM 3068 C C . THR B 1 104 ? -9.82 4.293 8.07 1 86.12 104 THR B C 1
ATOM 3070 O O . THR B 1 104 ? -9.453 3.854 6.98 1 86.12 104 THR B O 1
ATOM 3073 N N . MET B 1 105 ? -9.031 4.277 9.117 1 82.38 105 MET B N 1
ATOM 3074 C CA . MET B 1 105 ? -7.602 4.008 9 1 82.38 105 MET B CA 1
ATOM 3075 C C . MET B 1 105 ? -7.316 2.516 9.125 1 82.38 105 MET B C 1
ATOM 3077 O O . MET B 1 105 ? -6.246 2.049 8.734 1 82.38 105 MET B O 1
ATOM 3081 N N . ALA B 1 106 ? -8.227 1.739 9.656 1 82.06 106 ALA B N 1
ATOM 3082 C CA . ALA B 1 106 ? -8.023 0.324 9.961 1 82.06 106 ALA B CA 1
ATOM 3083 C C . ALA B 1 106 ? -7.582 -0.443 8.719 1 82.06 106 ALA B C 1
ATOM 3085 O O . ALA B 1 106 ? -6.605 -1.194 8.758 1 82.06 106 ALA B O 1
ATOM 3086 N N . PRO B 1 107 ? -8.258 -0.28 7.57 1 82 107 PRO B N 1
ATOM 3087 C CA . PRO B 1 107 ? -7.836 -1.024 6.379 1 82 107 PRO B CA 1
ATOM 3088 C C . PRO B 1 107 ? -6.395 -0.727 5.973 1 82 107 PRO B C 1
ATOM 3090 O O . PRO B 1 107 ? -5.715 -1.593 5.418 1 82 107 PRO B O 1
ATOM 3093 N N . LEU B 1 108 ? -5.926 0.469 6.309 1 80 108 LEU B N 1
ATOM 3094 C CA . LEU B 1 108 ? -4.574 0.872 5.945 1 80 108 LEU B CA 1
ATOM 3095 C C . LEU B 1 108 ? -3.545 0.167 6.824 1 80 108 LEU B C 1
ATOM 3097 O O . LEU B 1 108 ? -2.379 0.039 6.441 1 80 108 LEU B O 1
ATOM 3101 N N . LEU B 1 109 ? -4.062 -0.25 7.949 1 79 109 LEU B N 1
ATOM 3102 C CA . LEU B 1 109 ? -3.15 -0.852 8.914 1 79 109 LEU B CA 1
ATOM 3103 C C . LEU B 1 109 ? -3.225 -2.373 8.859 1 79 109 LEU B C 1
ATOM 3105 O O . LEU B 1 109 ? -2.359 -3.062 9.398 1 79 109 LEU B O 1
ATOM 3109 N N . ILE B 1 110 ? -4.332 -2.703 8.094 1 83.31 110 ILE B N 1
ATOM 3110 C CA . ILE B 1 110 ? -4.516 -4.137 7.914 1 83.31 110 ILE B CA 1
ATOM 3111 C C . ILE B 1 110 ? -3.785 -4.605 6.656 1 83.31 110 ILE B C 1
ATOM 3113 O O . ILE B 1 110 ? -3.701 -3.867 5.672 1 83.31 110 ILE B O 1
ATOM 3117 N N . GLY B 1 111 ? -3.051 -5.547 6.641 1 82.69 111 GLY B N 1
ATOM 3118 C CA . GLY B 1 111 ? -2.348 -6.082 5.488 1 82.69 111 GLY B CA 1
ATOM 3119 C C . GLY B 1 111 ? -3.26 -6.367 4.312 1 82.69 111 GLY B C 1
ATOM 3120 O O . GLY B 1 111 ? -4.398 -6.805 4.492 1 82.69 111 GLY B O 1
ATOM 3121 N N . LEU B 1 112 ? -2.838 -6.035 3.174 1 85.94 112 LEU B N 1
ATOM 3122 C CA . LEU B 1 112 ? -3.6 -6.121 1.933 1 85.94 112 LEU B CA 1
ATOM 3123 C C . LEU B 1 112 ? -4.184 -7.516 1.748 1 85.94 112 LEU B C 1
ATOM 3125 O O . LEU B 1 112 ? -5.348 -7.66 1.362 1 85.94 112 LEU B O 1
ATOM 3129 N N . VAL B 1 113 ? -3.451 -8.508 2.043 1 87.88 113 VAL B N 1
ATOM 3130 C CA . VAL B 1 113 ? -3.895 -9.875 1.8 1 87.88 113 VAL B CA 1
ATOM 3131 C C . VAL B 1 113 ? -5.082 -10.203 2.701 1 87.88 113 VAL B C 1
ATOM 3133 O O . VAL B 1 113 ? -6.043 -10.836 2.264 1 87.88 113 VAL B O 1
ATOM 3136 N N . THR B 1 114 ? -4.957 -9.742 3.928 1 87.12 114 THR B N 1
ATOM 3137 C CA . THR B 1 114 ? -6.047 -10 4.867 1 87.12 114 THR B CA 1
ATOM 3138 C C . THR B 1 114 ? -7.312 -9.266 4.441 1 87.12 114 THR B C 1
ATOM 3140 O O . THR B 1 114 ? -8.414 -9.797 4.551 1 87.12 114 THR B O 1
ATOM 3143 N N . LEU B 1 115 ? -7.141 -8.125 3.955 1 89.88 115 LEU B N 1
ATOM 3144 C CA . LEU B 1 115 ? -8.297 -7.363 3.486 1 89.88 115 LEU B CA 1
ATOM 3145 C C . LEU B 1 115 ? -8.961 -8.062 2.311 1 89.88 115 LEU B C 1
ATOM 3147 O O . LEU B 1 115 ? -10.188 -8.211 2.283 1 89.88 115 LEU B O 1
ATOM 3151 N N . VAL B 1 116 ? -8.156 -8.445 1.397 1 91 116 VAL B N 1
ATOM 3152 C CA . VAL B 1 116 ? -8.672 -9.117 0.21 1 91 116 VAL B CA 1
ATOM 3153 C C . VAL B 1 116 ? -9.305 -10.453 0.603 1 91 116 VAL B C 1
ATOM 3155 O O . VAL B 1 116 ? -10.391 -10.789 0.132 1 91 116 VAL B O 1
ATOM 3158 N N . TYR B 1 117 ? -8.672 -11.148 1.492 1 89.94 117 TYR B N 1
ATOM 3159 C CA . TYR B 1 117 ? -9.18 -12.445 1.944 1 89.94 117 TYR B CA 1
ATOM 3160 C C . TYR B 1 117 ? -10.531 -12.281 2.629 1 89.94 117 TYR B C 1
ATOM 3162 O O . TYR B 1 117 ? -11.422 -13.125 2.471 1 89.94 117 TYR B O 1
ATOM 3170 N N . GLY B 1 118 ? -10.641 -11.273 3.412 1 88.88 118 GLY B N 1
ATOM 3171 C CA . GLY B 1 118 ? -11.922 -11.031 4.055 1 88.88 118 GLY B CA 1
ATOM 3172 C C . GLY B 1 118 ? -13.086 -10.992 3.074 1 88.88 118 GLY B C 1
ATOM 3173 O O . GLY B 1 118 ? -14.148 -11.547 3.348 1 88.88 118 GLY B O 1
ATOM 3174 N N . TRP B 1 119 ? -12.844 -10.43 1.975 1 89.12 119 TRP B N 1
ATOM 3175 C CA . TRP B 1 119 ? -13.891 -10.352 0.96 1 89.12 119 TRP B CA 1
ATOM 3176 C C . TRP B 1 119 ? -14.031 -11.672 0.211 1 89.12 119 TRP B C 1
ATOM 3178 O O . TRP B 1 119 ? -15.125 -12.023 -0.236 1 89.12 119 TRP B O 1
ATOM 3188 N N . ILE B 1 120 ? -12.969 -12.391 0.046 1 88.31 120 ILE B N 1
ATOM 3189 C CA . ILE B 1 120 ? -13.023 -13.688 -0.614 1 88.31 120 ILE B CA 1
ATOM 3190 C C . ILE B 1 120 ? -13.945 -14.625 0.163 1 88.31 120 ILE B C 1
ATOM 3192 O O . ILE B 1 120 ? -14.742 -15.352 -0.431 1 88.31 120 ILE B O 1
ATOM 3196 N N . VAL B 1 121 ? -13.805 -14.57 1.452 1 84.88 121 VAL B N 1
ATOM 3197 C CA . VAL B 1 121 ? -14.641 -15.422 2.287 1 84.88 121 VAL B CA 1
ATOM 3198 C C . VAL B 1 121 ? -16.109 -15.078 2.07 1 84.88 121 VAL B C 1
ATOM 3200 O O . VAL B 1 121 ? -16.969 -15.961 2.041 1 84.88 121 VAL B O 1
ATOM 3203 N N . ILE B 1 122 ? -16.375 -13.859 1.911 1 83.19 122 ILE B N 1
ATOM 3204 C CA . ILE B 1 122 ? -17.734 -13.383 1.694 1 83.19 122 ILE B CA 1
ATOM 3205 C C . ILE B 1 122 ? -18.203 -13.781 0.298 1 83.19 122 ILE B C 1
ATOM 3207 O O . ILE B 1 122 ? -19.344 -14.203 0.119 1 83.19 122 ILE B O 1
ATOM 3211 N N . PHE B 1 123 ? -17.312 -13.68 -0.682 1 84.25 123 PHE B N 1
ATOM 3212 C CA . PHE B 1 123 ? -17.656 -13.977 -2.066 1 84.25 123 PHE B CA 1
ATOM 3213 C C . PHE B 1 123 ? -17.859 -15.477 -2.264 1 84.25 123 PHE B C 1
ATOM 3215 O O . PHE B 1 123 ? -18.703 -15.891 -3.064 1 84.25 123 PHE B O 1
ATOM 3222 N N . ARG B 1 124 ? -17.047 -16.281 -1.592 1 76.56 124 ARG B N 1
ATOM 3223 C CA . ARG B 1 124 ? -17.078 -17.734 -1.788 1 76.56 124 ARG B CA 1
ATOM 3224 C C . ARG B 1 124 ? -18.031 -18.406 -0.805 1 76.56 124 ARG B C 1
ATOM 3226 O O . ARG B 1 124 ? -18.516 -19.516 -1.05 1 76.56 124 ARG B O 1
ATOM 3233 N N . GLY B 1 125 ? -18.156 -17.938 0.546 1 62.72 125 GLY B N 1
ATOM 3234 C CA . GLY B 1 125 ? -18.828 -18.625 1.637 1 62.72 125 GLY B CA 1
ATOM 3235 C C . GLY B 1 125 ? -20.328 -18.656 1.482 1 62.72 125 GLY B C 1
ATOM 3236 O O . GLY B 1 125 ? -21.062 -18.5 2.461 1 62.72 125 GLY B O 1
ATOM 3237 N N . GLY B 1 126 ? -20.797 -19.266 0.452 1 57.03 126 GLY B N 1
ATOM 3238 C CA . GLY B 1 126 ? -22.156 -19.781 0.404 1 57.03 126 GLY B CA 1
ATOM 3239 C C . GLY B 1 126 ? -23.203 -18.703 0.263 1 57.03 126 GLY B C 1
ATOM 3240 O O . GLY B 1 126 ? -24.375 -18.922 0.55 1 57.03 126 GLY B O 1
ATOM 3241 N N . GLY B 1 127 ? -22.781 -17.469 -0.138 1 61.69 127 GLY B N 1
ATOM 3242 C CA . GLY B 1 127 ? -23.938 -16.719 -0.604 1 61.69 127 GLY B CA 1
ATOM 3243 C C . GLY B 1 127 ? -24.266 -15.531 0.274 1 61.69 127 GLY B C 1
ATOM 3244 O O . GLY B 1 127 ? -25.359 -14.984 0.193 1 61.69 127 GLY B O 1
ATOM 3245 N N . LEU B 1 128 ? -23.359 -15.344 1.251 1 67.56 128 LEU B N 1
ATOM 3246 C CA . LEU B 1 128 ? -23.797 -14.25 2.107 1 67.56 128 LEU B CA 1
ATOM 3247 C C . LEU B 1 128 ? -24.062 -12.992 1.29 1 67.56 128 LEU B C 1
ATOM 3249 O O . LEU B 1 128 ? -25.109 -12.367 1.427 1 67.56 128 LEU B O 1
ATOM 3253 N N . MET B 1 129 ? -23.109 -12.742 0.474 1 71.75 129 MET B N 1
ATOM 3254 C CA . MET B 1 129 ? -23.297 -11.539 -0.331 1 71.75 129 MET B CA 1
ATOM 3255 C C . MET B 1 129 ? -24.516 -11.68 -1.248 1 71.75 129 MET B C 1
ATOM 3257 O O . MET B 1 129 ? -25.328 -10.766 -1.354 1 71.75 129 MET B O 1
ATOM 3261 N N . ASN B 1 130 ? -24.562 -12.812 -1.747 1 73 130 ASN B N 1
ATOM 3262 C CA . ASN B 1 130 ? -25.703 -13.062 -2.625 1 73 130 ASN B CA 1
ATOM 3263 C C . ASN B 1 130 ? -27.016 -13.062 -1.851 1 73 130 ASN B C 1
ATOM 3265 O O . ASN B 1 130 ? -28.016 -12.5 -2.311 1 73 130 ASN B O 1
ATOM 3269 N N . SER B 1 131 ? -26.969 -13.664 -0.725 1 73.12 131 SER B N 1
ATOM 3270 C CA . SER B 1 131 ? -28.188 -13.695 0.09 1 73.12 131 SER B CA 1
ATOM 3271 C C . SER B 1 131 ? -28.609 -12.297 0.512 1 73.12 131 SER B C 1
ATOM 3273 O O . SER B 1 131 ? -29.797 -11.969 0.487 1 73.12 131 SER B O 1
ATOM 3275 N N . LEU B 1 132 ? -27.641 -11.57 0.853 1 72.19 132 LEU B N 1
ATOM 3276 C CA . LEU B 1 132 ? -27.922 -10.203 1.271 1 72.19 132 LEU B CA 1
ATOM 3277 C C . LEU B 1 132 ? -28.469 -9.383 0.104 1 72.19 132 LEU B C 1
ATOM 3279 O O . LEU B 1 132 ? -29.438 -8.633 0.259 1 72.19 132 LEU B O 1
ATOM 3283 N N . MET B 1 133 ? -27.859 -9.578 -0.99 1 76.06 133 MET B N 1
ATOM 3284 C CA . MET B 1 133 ? -28.266 -8.781 -2.145 1 76.06 133 MET B CA 1
ATOM 3285 C C . MET B 1 133 ? -29.641 -9.219 -2.652 1 76.06 133 MET B C 1
ATOM 3287 O O . MET B 1 133 ? -30.422 -8.391 -3.131 1 76.06 133 MET B O 1
ATOM 3291 N N . ILE B 1 134 ? -29.875 -10.484 -2.588 1 73.38 134 ILE B N 1
ATOM 3292 C CA . ILE B 1 134 ? -31.188 -11 -2.984 1 73.38 134 ILE B CA 1
ATOM 3293 C C . ILE B 1 134 ? -32.25 -10.539 -1.992 1 73.38 134 ILE B C 1
ATOM 3295 O O . ILE B 1 134 ? -33.344 -10.141 -2.391 1 73.38 134 ILE B O 1
ATOM 3299 N N . ALA B 1 135 ? -31.891 -10.508 -0.752 1 73 135 ALA B N 1
ATOM 3300 C CA . ALA B 1 135 ? -32.812 -10.055 0.287 1 73 135 ALA B CA 1
ATOM 3301 C C . ALA B 1 135 ? -33.156 -8.57 0.109 1 73 135 ALA B C 1
ATOM 3303 O O . ALA B 1 135 ? -34.281 -8.156 0.335 1 73 135 ALA B O 1
ATOM 3304 N N . LEU B 1 136 ? -32.094 -7.906 -0.377 1 72.81 136 LEU B N 1
ATOM 3305 C CA . LEU B 1 136 ? -32.312 -6.48 -0.597 1 72.81 136 LEU B CA 1
ATOM 3306 C C . LEU B 1 136 ? -32.906 -6.219 -1.981 1 72.81 136 LEU B C 1
ATOM 3308 O O . LEU B 1 136 ? -33.062 -5.066 -2.377 1 72.81 136 LEU B O 1
ATOM 3312 N N . ARG B 1 137 ? -33.156 -7.305 -2.703 1 79.38 137 ARG B N 1
ATOM 3313 C CA . ARG B 1 137 ? -33.812 -7.293 -4.02 1 79.38 137 ARG B CA 1
ATOM 3314 C C . ARG B 1 137 ? -32.938 -6.527 -5.027 1 79.38 137 ARG B C 1
ATOM 3316 O O . ARG B 1 137 ? -33.469 -5.816 -5.883 1 79.38 137 ARG B O 1
ATOM 3323 N N . VAL B 1 138 ? -31.703 -6.562 -4.703 1 73.62 138 VAL B N 1
ATOM 3324 C CA . VAL B 1 138 ? -30.812 -5.93 -5.672 1 73.62 138 VAL B CA 1
ATOM 3325 C C . VAL B 1 138 ? -30.719 -6.797 -6.93 1 73.62 138 VAL B C 1
ATOM 3327 O O . VAL B 1 138 ? -30.719 -6.281 -8.047 1 73.62 138 VAL B O 1
ATOM 3330 N N . TYR B 1 139 ? -30.531 -8.148 -6.691 1 75.88 139 TYR B N 1
ATOM 3331 C CA . TYR B 1 139 ? -30.594 -9.086 -7.809 1 75.88 139 TYR B CA 1
ATOM 3332 C C . TYR B 1 139 ? -31.5 -10.266 -7.488 1 75.88 139 TYR B C 1
ATOM 3334 O O . TYR B 1 139 ? -31.734 -10.578 -6.316 1 75.88 139 TYR B O 1
ATOM 3342 N N . ASP B 1 140 ? -32.062 -10.742 -8.555 1 76.94 140 ASP B N 1
ATOM 3343 C CA . ASP B 1 140 ? -33 -11.852 -8.445 1 76.94 140 ASP B CA 1
ATOM 3344 C C . ASP B 1 140 ? -32.281 -13.188 -8.375 1 76.94 140 ASP B C 1
ATOM 3346 O O . ASP B 1 140 ? -32.781 -14.156 -7.816 1 76.94 140 ASP B O 1
ATOM 3350 N N . GLN B 1 141 ? -31.047 -13.125 -9.031 1 77.31 141 GLN B N 1
ATOM 3351 C CA . GLN B 1 141 ? -30.234 -14.344 -9.062 1 77.31 141 GLN B CA 1
ATOM 3352 C C . GLN B 1 141 ? -28.828 -14.086 -8.547 1 77.31 141 GLN B C 1
ATOM 3354 O O . GLN B 1 141 ? -28.328 -12.961 -8.609 1 77.31 141 GLN B O 1
ATOM 3359 N N . PRO B 1 142 ? -28.281 -15.148 -7.957 1 78.31 142 PRO B N 1
ATOM 3360 C CA . PRO B 1 142 ? -26.906 -14.977 -7.445 1 78.31 142 PRO B CA 1
ATOM 3361 C C . PRO B 1 142 ? -25.938 -14.531 -8.523 1 78.31 142 PRO B C 1
ATOM 3363 O O . PRO B 1 142 ? -26.047 -14.953 -9.68 1 78.31 142 PRO B O 1
ATOM 3366 N N . VAL B 1 143 ? -25.188 -13.539 -8.141 1 79.5 143 VAL B N 1
ATOM 3367 C CA . VAL B 1 143 ? -24.156 -13.016 -9.031 1 79.5 143 VAL B CA 1
ATOM 3368 C C . VAL B 1 143 ? -22.781 -13.484 -8.578 1 79.5 143 VAL B C 1
ATOM 3370 O O . VAL B 1 143 ? -22.562 -13.742 -7.391 1 79.5 143 VAL B O 1
ATOM 3373 N N . ARG B 1 144 ? -21.953 -13.688 -9.562 1 82.38 144 ARG B N 1
ATOM 3374 C CA . ARG B 1 144 ? -20.578 -14.102 -9.281 1 82.38 144 ARG B CA 1
ATOM 3375 C C . ARG B 1 144 ? -19.703 -12.898 -8.93 1 82.38 144 ARG B C 1
ATOM 3377 O O . ARG B 1 144 ? -19.688 -11.914 -9.664 1 82.38 144 ARG B O 1
ATOM 3384 N N . TYR B 1 145 ? -19.094 -12.961 -7.785 1 84.75 145 TYR B N 1
ATOM 3385 C CA . TYR B 1 145 ? -18.188 -11.906 -7.363 1 84.75 145 TYR B CA 1
ATOM 3386 C C . TYR B 1 145 ? -16.734 -12.367 -7.469 1 84.75 145 TYR B C 1
ATOM 3388 O O . TYR B 1 145 ? -15.859 -11.586 -7.852 1 84.75 145 TYR B O 1
ATOM 3396 N N . MET B 1 146 ? -16.547 -13.641 -7.176 1 84.25 146 MET B N 1
ATOM 3397 C CA . MET B 1 146 ? -15.211 -14.219 -7.32 1 84.25 146 MET B CA 1
ATOM 3398 C C . MET B 1 146 ? -14.898 -14.523 -8.781 1 84.25 146 MET B C 1
ATOM 3400 O O . MET B 1 146 ? -15.773 -14.984 -9.523 1 84.25 146 MET B O 1
ATOM 3404 N N . TRP B 1 147 ? -13.641 -14.172 -9.141 1 89.38 147 TRP B N 1
ATOM 3405 C CA . TRP B 1 147 ? -13.211 -14.383 -10.516 1 89.38 147 TRP B CA 1
ATOM 3406 C C . TRP B 1 147 ? -14.062 -13.57 -11.484 1 89.38 147 TRP B C 1
ATOM 3408 O O . TRP B 1 147 ? -14.562 -14.102 -12.484 1 89.38 147 TRP B O 1
ATOM 3418 N N . ASP B 1 148 ? -14.391 -12.43 -11.055 1 90.56 148 ASP B N 1
ATOM 3419 C CA . ASP B 1 148 ? -15.18 -11.477 -11.82 1 90.56 148 ASP B CA 1
ATOM 3420 C C . ASP B 1 148 ? -14.719 -10.039 -11.57 1 90.56 148 ASP B C 1
ATOM 3422 O O . ASP B 1 148 ? -14.203 -9.734 -10.492 1 90.56 148 ASP B O 1
ATOM 3426 N N . ILE B 1 149 ? -14.953 -9.219 -12.555 1 92.94 149 ILE B N 1
ATOM 3427 C CA . ILE B 1 149 ? -14.508 -7.828 -12.484 1 92.94 149 ILE B CA 1
ATOM 3428 C C . ILE B 1 149 ? -15.258 -7.098 -11.375 1 92.94 149 ILE B C 1
ATOM 3430 O O . ILE B 1 149 ? -14.727 -6.168 -10.766 1 92.94 149 ILE B O 1
ATOM 3434 N N . LYS B 1 150 ? -16.438 -7.574 -11.047 1 91.31 150 LYS B N 1
ATOM 3435 C CA . LYS B 1 150 ? -17.219 -6.938 -9.992 1 91.31 150 LYS B CA 1
ATOM 3436 C C . LYS B 1 150 ? -16.5 -7.016 -8.648 1 91.31 150 LYS B C 1
ATOM 3438 O O . LYS B 1 150 ? -16.438 -6.035 -7.91 1 91.31 150 LYS B O 1
ATOM 3443 N N . GLY B 1 151 ? -15.953 -8.203 -8.344 1 92.94 151 GLY B N 1
ATOM 3444 C CA . GLY B 1 151 ? -15.195 -8.359 -7.113 1 92.94 151 GLY B CA 1
ATOM 3445 C C . GLY B 1 151 ? -13.945 -7.508 -7.066 1 92.94 151 GLY B C 1
ATOM 3446 O O . GLY B 1 151 ? -13.617 -6.934 -6.027 1 92.94 151 GLY B O 1
ATOM 3447 N N . VAL B 1 152 ? -13.297 -7.402 -8.227 1 95.94 152 VAL B N 1
ATOM 3448 C CA . VAL B 1 152 ? -12.07 -6.613 -8.32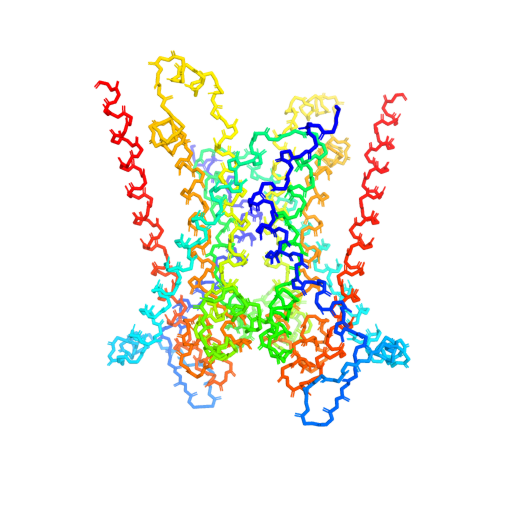8 1 95.94 152 VAL B CA 1
ATOM 3449 C C . VAL B 1 152 ? -12.383 -5.145 -8.047 1 95.94 152 VAL B C 1
ATOM 3451 O O . VAL B 1 152 ? -11.695 -4.504 -7.238 1 95.94 152 VAL B O 1
ATOM 3454 N N . VAL B 1 153 ? -13.445 -4.648 -8.633 1 96.19 153 VAL B N 1
ATOM 3455 C CA . VAL B 1 153 ? -13.805 -3.244 -8.484 1 96.19 153 VAL B CA 1
ATOM 3456 C C . VAL B 1 153 ? -14.211 -2.963 -7.039 1 96.19 153 VAL B C 1
ATOM 3458 O O . VAL B 1 153 ? -13.797 -1.957 -6.457 1 96.19 153 VAL B O 1
ATOM 3461 N N . ILE B 1 154 ? -14.953 -3.826 -6.438 1 92.44 154 ILE B N 1
ATOM 3462 C CA . ILE B 1 154 ? -15.391 -3.66 -5.059 1 92.44 154 ILE B CA 1
ATOM 3463 C C . ILE B 1 154 ? -14.18 -3.543 -4.141 1 92.44 154 ILE B C 1
ATOM 3465 O O . ILE B 1 154 ? -14.125 -2.66 -3.279 1 92.44 154 ILE B O 1
ATOM 3469 N N . LEU B 1 155 ? -13.227 -4.402 -4.359 1 93.88 155 LEU B N 1
ATOM 3470 C CA . LEU B 1 155 ? -12.055 -4.422 -3.488 1 93.88 155 LEU B CA 1
ATOM 3471 C C . LEU B 1 155 ? -11.18 -3.197 -3.73 1 93.88 155 LEU B C 1
ATOM 3473 O O . LEU B 1 155 ? -10.602 -2.645 -2.791 1 93.88 155 LEU B O 1
ATOM 3477 N N . LEU B 1 156 ? -11.039 -2.793 -5.012 1 95.94 156 LEU B N 1
ATOM 3478 C CA . LEU B 1 156 ? -10.266 -1.591 -5.305 1 95.94 156 LEU B CA 1
ATOM 3479 C C . LEU B 1 156 ? -10.898 -0.365 -4.656 1 95.94 156 LEU B C 1
ATOM 3481 O O . LEU B 1 156 ? -10.188 0.504 -4.141 1 95.94 156 LEU B O 1
ATOM 3485 N N . VAL B 1 157 ? -12.18 -0.334 -4.633 1 94.06 157 VAL B N 1
ATOM 3486 C CA . VAL B 1 157 ? -12.898 0.757 -3.988 1 94.06 157 VAL B CA 1
ATOM 3487 C C . VAL B 1 157 ? -12.695 0.686 -2.477 1 94.06 157 VAL B C 1
ATOM 3489 O O . VAL B 1 157 ? -12.406 1.699 -1.834 1 94.06 157 VAL B O 1
ATOM 3492 N N . TYR B 1 158 ? -12.812 -0.488 -1.991 1 91.25 158 TYR B N 1
ATOM 3493 C CA . TYR B 1 158 ? -12.664 -0.73 -0.561 1 91.25 158 TYR B CA 1
ATOM 3494 C C . TYR B 1 158 ? -11.305 -0.263 -0.067 1 91.25 158 TYR B C 1
ATOM 3496 O O . TYR B 1 158 ? -11.203 0.429 0.949 1 91.25 158 TYR B O 1
ATOM 3504 N N . ILE B 1 159 ? -10.344 -0.581 -0.798 1 91.31 159 ILE B N 1
ATOM 3505 C CA . ILE B 1 159 ? -8.969 -0.306 -0.394 1 91.31 159 ILE B CA 1
ATOM 3506 C C . ILE B 1 159 ? -8.648 1.168 -0.631 1 91.31 159 ILE B C 1
ATOM 3508 O O . ILE B 1 159 ? -7.93 1.788 0.158 1 91.31 159 ILE B O 1
ATOM 3512 N N . GLY B 1 160 ? -9.188 1.755 -1.655 1 92.88 160 GLY B N 1
ATOM 3513 C CA . GLY B 1 160 ? -8.859 3.113 -2.053 1 92.88 160 GLY B CA 1
ATOM 3514 C C . GLY B 1 160 ? -9.633 4.164 -1.284 1 92.88 160 GLY B C 1
ATOM 3515 O O . GLY B 1 160 ? -9.148 5.277 -1.072 1 92.88 160 GLY B O 1
ATOM 3516 N N . THR B 1 161 ? -10.773 3.893 -0.736 1 92.56 161 THR B N 1
ATOM 3517 C CA . THR B 1 161 ? -11.711 4.855 -0.159 1 92.56 161 THR B CA 1
ATOM 3518 C C . THR B 1 161 ? -11.086 5.551 1.052 1 92.56 161 THR B C 1
ATOM 3520 O O . THR B 1 161 ? -11.172 6.773 1.183 1 92.56 161 THR B O 1
ATOM 3523 N N . PRO B 1 162 ? -10.414 4.812 1.906 1 91.06 162 PRO B N 1
ATOM 3524 C CA . PRO B 1 162 ? -9.844 5.477 3.08 1 91.06 162 PRO B CA 1
ATOM 3525 C C . PRO B 1 162 ? -8.844 6.57 2.709 1 91.06 162 PRO B C 1
ATOM 3527 O O . PRO B 1 162 ? -8.758 7.59 3.396 1 91.06 162 PRO B O 1
ATOM 3530 N N . TYR B 1 163 ? -8.133 6.379 1.623 1 90.5 163 TYR B N 1
ATOM 3531 C CA . TYR B 1 163 ? -7.172 7.383 1.186 1 90.5 163 TYR B CA 1
ATOM 3532 C C . TYR B 1 163 ? -7.871 8.672 0.772 1 90.5 163 TYR B C 1
ATOM 3534 O O . TYR B 1 163 ? -7.406 9.766 1.092 1 90.5 163 TYR B O 1
ATOM 3542 N N . ILE B 1 164 ? -8.938 8.547 0.162 1 94 164 ILE B N 1
ATOM 3543 C CA . ILE B 1 164 ? -9.672 9.719 -0.295 1 94 164 ILE B CA 1
ATOM 3544 C C . ILE B 1 164 ? -10.336 10.406 0.895 1 94 164 ILE B C 1
ATOM 3546 O O . ILE B 1 164 ? -10.344 11.641 0.983 1 94 164 ILE B O 1
ATOM 3550 N N . VAL B 1 165 ? -10.859 9.633 1.811 1 92.94 165 VAL B N 1
ATOM 3551 C CA . VAL B 1 165 ? -11.492 10.195 2.996 1 92.94 165 VAL B CA 1
ATOM 3552 C C . VAL B 1 165 ? -10.484 11.055 3.756 1 92.94 165 VAL B C 1
ATOM 3554 O O . VAL B 1 165 ? -10.773 12.203 4.102 1 92.94 165 VAL B O 1
ATOM 3557 N N . LEU B 1 166 ? -9.352 10.523 3.936 1 91.44 166 LEU B N 1
ATOM 3558 C CA . LEU B 1 166 ? -8.336 11.227 4.723 1 91.44 166 LEU B CA 1
ATOM 3559 C C . LEU B 1 166 ? -7.848 12.469 3.994 1 91.44 166 LEU B C 1
ATOM 3561 O O . LEU B 1 166 ? -7.613 13.508 4.617 1 91.44 166 LEU B O 1
ATOM 3565 N N . SER B 1 167 ? -7.691 12.336 2.736 1 91.5 167 SER B N 1
ATOM 3566 C CA . SER B 1 167 ? -7.266 13.484 1.941 1 91.5 167 SER B CA 1
ATOM 3567 C C . SER B 1 167 ? -8.32 14.586 1.943 1 91.5 167 SER B C 1
ATOM 3569 O O . SER B 1 167 ? -7.988 15.766 2.057 1 91.5 167 SER B O 1
ATOM 3571 N N . LEU B 1 168 ? -9.531 14.203 1.889 1 94.94 168 LEU B N 1
ATOM 3572 C CA . LEU B 1 168 ? -10.641 15.148 1.907 1 94.94 168 LEU B CA 1
ATOM 3573 C C . LEU B 1 168 ? -10.75 15.836 3.266 1 94.94 168 LEU B C 1
ATOM 3575 O O . LEU B 1 168 ? -11.016 17.047 3.34 1 94.94 168 LEU B O 1
ATOM 3579 N N . LEU B 1 169 ? -10.609 15.062 4.293 1 94.31 169 LEU B N 1
ATOM 3580 C CA . LEU B 1 169 ? -10.711 15.602 5.645 1 94.31 169 LEU B CA 1
ATOM 3581 C C . LEU B 1 169 ? -9.719 16.734 5.855 1 94.31 169 LEU B C 1
ATOM 3583 O O . LEU B 1 169 ? -10.047 17.75 6.473 1 94.31 169 LEU B O 1
ATOM 3587 N N . ASP B 1 170 ? -8.547 16.516 5.309 1 87.19 170 ASP B N 1
ATOM 3588 C CA . ASP B 1 170 ? -7.5 17.516 5.43 1 87.19 170 ASP B CA 1
ATOM 3589 C C . ASP B 1 170 ? -7.953 18.844 4.828 1 87.19 170 ASP B C 1
ATOM 3591 O O . ASP B 1 170 ? -7.656 19.906 5.375 1 87.19 170 ASP B O 1
ATOM 3595 N N . SER B 1 171 ? -8.648 18.859 3.762 1 91 171 SER B N 1
ATOM 3596 C CA . SER B 1 171 ? -9.102 20.062 3.084 1 91 171 SER B CA 1
ATOM 3597 C C . SER B 1 171 ? -10.406 20.578 3.68 1 91 171 SER B C 1
ATOM 3599 O O . SER B 1 171 ? -10.602 21.797 3.814 1 91 171 SER B O 1
ATOM 3601 N N . ILE B 1 172 ? -11.281 19.734 4.055 1 94.69 172 ILE B N 1
ATOM 3602 C CA . ILE B 1 172 ? -12.602 20.109 4.562 1 94.69 172 ILE B CA 1
ATOM 3603 C C . ILE B 1 172 ? -12.445 20.812 5.906 1 94.69 172 ILE B C 1
ATOM 3605 O O . ILE B 1 172 ? -13.141 21.797 6.18 1 94.69 172 ILE B O 1
ATOM 3609 N N . GLU B 1 173 ? -11.547 20.328 6.656 1 93.31 173 GLU B N 1
ATOM 3610 C CA . GLU B 1 173 ? -11.375 20.875 8 1 93.31 173 GLU B CA 1
ATOM 3611 C C . GLU B 1 173 ? -10.719 22.25 7.957 1 93.31 173 GLU B C 1
ATOM 3613 O O . GLU B 1 173 ? -10.742 22.984 8.945 1 93.31 173 GLU B O 1
ATOM 3618 N N . ARG B 1 174 ? -10.234 22.578 6.883 1 90.25 174 ARG B N 1
ATOM 3619 C CA . ARG B 1 174 ? -9.625 23.891 6.723 1 90.25 174 ARG B CA 1
ATOM 3620 C C . ARG B 1 174 ? -10.672 24.938 6.32 1 90.25 174 ARG B C 1
ATOM 3622 O O . ARG B 1 174 ? -10.414 26.141 6.375 1 90.25 174 ARG B O 1
ATOM 3629 N N . ILE B 1 175 ? -11.859 24.484 5.98 1 90.69 175 ILE B N 1
ATOM 3630 C CA . ILE B 1 175 ? -12.922 25.391 5.578 1 90.69 175 ILE B CA 1
ATOM 3631 C C . ILE B 1 175 ? -13.516 26.078 6.809 1 90.69 175 ILE B C 1
ATOM 3633 O O . ILE B 1 175 ? -13.875 25.422 7.781 1 90.69 175 ILE B O 1
ATOM 3637 N N . ASN B 1 176 ? -13.586 27.391 6.746 1 89.75 176 ASN B N 1
ATOM 3638 C CA . ASN B 1 176 ? -14.234 28.141 7.812 1 89.75 176 ASN B CA 1
ATOM 3639 C C . ASN B 1 176 ? -15.703 27.766 7.949 1 89.75 176 ASN B C 1
ATOM 3641 O O . ASN B 1 176 ? -16.484 27.953 7.012 1 89.75 176 ASN B O 1
ATOM 3645 N N . PRO B 1 177 ? -15.984 27.234 9.086 1 86.56 177 PRO B N 1
ATOM 3646 C CA . PRO B 1 177 ? -17.375 26.828 9.273 1 86.56 177 PRO B CA 1
ATOM 3647 C C . PRO B 1 177 ? -18.359 27.984 9.102 1 86.56 177 PRO B C 1
ATOM 3649 O O . PRO B 1 177 ? -19.531 27.781 8.773 1 86.56 177 PRO B O 1
ATOM 3652 N N . PHE B 1 178 ? -17.906 29.172 9.227 1 89.31 178 PHE B N 1
ATOM 3653 C CA . PHE B 1 178 ? -18.75 30.359 9.133 1 89.31 178 PHE B CA 1
ATOM 3654 C C . PHE B 1 178 ? -19.234 30.562 7.703 1 89.31 178 PHE B C 1
ATOM 3656 O O . PHE B 1 178 ? -20.312 31.125 7.48 1 89.31 178 PHE B O 1
ATOM 3663 N N . LEU B 1 179 ? -18.453 30.047 6.805 1 89.38 179 LEU B N 1
ATOM 3664 C CA . LEU B 1 179 ? -18.844 30.203 5.406 1 89.38 179 LEU B CA 1
ATOM 3665 C C . LEU B 1 179 ? -20.109 29.422 5.102 1 89.38 179 LEU B C 1
ATOM 3667 O O . LEU B 1 179 ? -21.031 29.922 4.445 1 89.38 179 LEU B O 1
ATOM 3671 N N . VAL B 1 180 ? -20.219 28.297 5.613 1 88.44 180 VAL B N 1
ATOM 3672 C CA . VAL B 1 180 ? -21.375 27.438 5.375 1 88.44 180 VAL B CA 1
ATOM 3673 C C . VAL B 1 180 ? -22.578 27.969 6.164 1 88.44 180 VAL B C 1
ATOM 3675 O O . VAL B 1 180 ? -23.703 27.969 5.66 1 88.44 180 VAL B O 1
ATOM 3678 N N . GLU B 1 181 ? -22.312 28.422 7.305 1 89.38 181 GLU B N 1
ATOM 3679 C CA . GLU B 1 181 ? -23.375 28.969 8.141 1 89.38 181 GLU B CA 1
ATOM 3680 C C . GLU B 1 181 ? -23.953 30.25 7.52 1 89.38 181 GLU B C 1
ATOM 3682 O O . GLU B 1 181 ? -25.172 30.453 7.535 1 89.38 181 GLU B O 1
ATOM 3687 N N . ALA B 1 182 ? -23.062 31.047 7.039 1 90.56 182 ALA B N 1
ATOM 3688 C CA . ALA B 1 182 ? -23.484 32.281 6.398 1 90.56 182 ALA B CA 1
ATOM 3689 C C . ALA B 1 182 ? -24.359 32.031 5.176 1 90.56 182 ALA B C 1
ATOM 3691 O O . ALA B 1 182 ? -25.375 32.688 4.965 1 90.56 182 ALA B O 1
ATOM 3692 N N . ALA B 1 183 ? -23.953 31.047 4.441 1 90.31 183 ALA B N 1
ATOM 3693 C CA . ALA B 1 183 ? -24.734 30.688 3.26 1 90.31 183 ALA B CA 1
ATOM 3694 C C . ALA B 1 183 ? -26.109 30.172 3.646 1 90.31 183 ALA B C 1
ATOM 3696 O O . ALA B 1 183 ? -27.109 30.5 3.008 1 90.31 183 ALA B O 1
ATOM 3697 N N . ARG B 1 184 ? -26.094 29.422 4.688 1 89.81 184 ARG B N 1
ATOM 3698 C CA . ARG B 1 184 ? -27.359 28.875 5.156 1 89.81 184 ARG B CA 1
ATOM 3699 C C . ARG B 1 184 ? -28.266 29.969 5.727 1 89.81 184 ARG B C 1
ATOM 3701 O O . ARG B 1 184 ? -29.484 29.906 5.582 1 89.81 184 ARG B O 1
ATOM 3708 N N . ASN B 1 185 ? -27.656 30.922 6.289 1 91.88 185 ASN B N 1
ATOM 3709 C CA . ASN B 1 185 ? -28.391 32.031 6.879 1 91.88 185 ASN B CA 1
ATOM 3710 C C . ASN B 1 185 ? -29.062 32.906 5.809 1 91.88 185 ASN B C 1
ATOM 3712 O O . ASN B 1 185 ? -30.109 33.5 6.051 1 91.88 185 ASN B O 1
ATOM 3716 N N . VAL B 1 186 ? -28.531 32.906 4.648 1 92 186 VAL B N 1
ATOM 3717 C CA . VAL B 1 186 ? -29.094 33.719 3.582 1 92 186 VAL B CA 1
ATOM 3718 C C . VAL B 1 186 ? -30.031 32.875 2.721 1 92 186 VAL B C 1
ATOM 3720 O O . VAL B 1 186 ? -30.531 33.344 1.69 1 92 186 VAL B O 1
ATOM 3723 N N . GLY B 1 187 ? -30.219 31.609 3.111 1 91.44 187 GLY B N 1
ATOM 3724 C CA . GLY B 1 187 ? -31.281 30.828 2.494 1 91.44 187 GLY B CA 1
ATOM 3725 C C . GLY B 1 187 ? -30.75 29.656 1.67 1 91.44 187 GLY B C 1
ATOM 3726 O O . GLY B 1 187 ? -31.531 28.922 1.056 1 91.44 187 GLY B O 1
ATOM 3727 N N . ALA B 1 188 ? -29.484 29.5 1.65 1 91.56 188 ALA B N 1
ATOM 3728 C CA . ALA B 1 188 ? -28.938 28.391 0.87 1 91.56 188 ALA B CA 1
ATOM 3729 C C . ALA B 1 188 ? -29.266 27.047 1.521 1 91.56 188 ALA B C 1
ATOM 3731 O O . ALA B 1 188 ? -29.156 26.906 2.742 1 91.56 188 ALA B O 1
ATOM 3732 N N . ASN B 1 189 ? -29.75 26.125 0.688 1 92.62 189 ASN B N 1
ATOM 3733 C CA . ASN B 1 189 ? -29.969 24.781 1.226 1 92.62 189 ASN B CA 1
ATOM 3734 C C . ASN B 1 189 ? -28.672 24 1.329 1 92.62 189 ASN B C 1
ATOM 3736 O O . ASN B 1 189 ? -27.625 24.469 0.902 1 92.62 189 ASN B O 1
ATOM 3740 N N . ARG B 1 190 ? -28.75 22.797 1.882 1 89.12 190 ARG B N 1
ATOM 3741 C CA . ARG B 1 190 ? -27.562 21.984 2.141 1 89.12 190 ARG B CA 1
ATOM 3742 C C . ARG B 1 190 ? -26.859 21.609 0.84 1 89.12 190 ARG B C 1
ATOM 3744 O O . ARG B 1 190 ? -25.625 21.578 0.775 1 89.12 190 ARG B O 1
ATOM 3751 N N . TRP B 1 191 ? -27.594 21.344 -0.145 1 92.25 191 TRP B N 1
ATOM 3752 C CA . TRP B 1 191 ? -27.047 20.922 -1.434 1 92.25 191 TRP B CA 1
ATOM 3753 C C . TRP B 1 191 ? -26.359 22.094 -2.129 1 92.25 191 TRP B C 1
ATOM 3755 O O . TRP B 1 191 ? -25.281 21.938 -2.703 1 92.25 191 TRP B O 1
ATOM 3765 N N . THR B 1 192 ? -27 23.25 -1.992 1 91.88 192 THR B N 1
ATOM 3766 C CA . THR B 1 192 ? -26.406 24.453 -2.574 1 91.88 192 THR B CA 1
ATOM 3767 C C . THR B 1 192 ? -25.125 24.828 -1.849 1 91.88 192 THR B C 1
ATOM 3769 O O . THR B 1 192 ? -24.125 25.188 -2.484 1 91.88 192 THR B O 1
ATOM 3772 N N . ALA B 1 193 ? -25.172 24.734 -0.558 1 91.69 193 ALA B N 1
ATOM 3773 C CA . ALA B 1 193 ? -23.984 25.062 0.24 1 91.69 193 ALA B CA 1
ATOM 3774 C C . ALA B 1 193 ? -22.844 24.094 -0.062 1 91.69 193 ALA B C 1
ATOM 3776 O O . ALA B 1 193 ? -21.688 24.5 -0.109 1 91.69 193 ALA B O 1
ATOM 3777 N N . PHE B 1 194 ? -23.219 22.828 -0.317 1 91.56 194 PHE B N 1
ATOM 3778 C CA . PHE B 1 194 ? -22.188 21.828 -0.627 1 91.56 194 PHE B CA 1
ATOM 3779 C C . PHE B 1 194 ? -21.531 22.125 -1.965 1 91.56 194 PHE B C 1
ATOM 3781 O O . PHE B 1 194 ? -20.297 22.203 -2.051 1 91.56 194 PHE B O 1
ATOM 3788 N N . TRP B 1 195 ? -22.281 22.344 -2.984 1 91.56 195 TRP B N 1
ATOM 3789 C CA . TRP B 1 195 ? -21.75 22.453 -4.34 1 91.56 195 TRP B CA 1
ATOM 3790 C C . TRP B 1 195 ? -21.094 23.812 -4.555 1 91.56 195 TRP B C 1
ATOM 3792 O O . TRP B 1 195 ? -20.125 23.922 -5.324 1 91.56 195 TRP B O 1
ATOM 3802 N N . LYS B 1 196 ? -21.469 24.812 -3.773 1 90.12 196 LYS B N 1
ATOM 3803 C CA . LYS B 1 196 ? -20.969 26.156 -4.027 1 90.12 196 LYS B CA 1
ATOM 3804 C C . LYS B 1 196 ? -19.828 26.516 -3.072 1 90.12 196 LYS B C 1
ATOM 3806 O O . LYS B 1 196 ? -18.984 27.344 -3.387 1 90.12 196 LYS B O 1
ATOM 3811 N N . ILE B 1 197 ? -19.781 25.875 -1.951 1 91 197 ILE B N 1
ATOM 3812 C CA . ILE B 1 197 ? -18.797 26.266 -0.957 1 91 197 ILE B CA 1
ATOM 3813 C C . ILE B 1 197 ? -17.891 25.078 -0.617 1 91 197 ILE B C 1
ATOM 3815 O O . ILE B 1 197 ? -16.703 25.094 -0.917 1 91 197 ILE B O 1
ATOM 3819 N N . VAL B 1 198 ? -18.484 24.016 -0.184 1 92.06 198 VAL B N 1
ATOM 3820 C CA . VAL B 1 198 ? -17.719 22.906 0.375 1 92.06 198 VAL B CA 1
ATOM 3821 C C . VAL B 1 198 ? -16.938 22.203 -0.736 1 92.06 198 VAL B C 1
ATOM 3823 O O . VAL B 1 198 ? -15.734 21.984 -0.615 1 92.06 198 VAL B O 1
ATOM 3826 N N . PHE B 1 199 ? -17.625 21.906 -1.83 1 91.88 199 PHE B N 1
ATOM 3827 C CA . PHE B 1 199 ? -17.016 21.141 -2.912 1 91.88 199 PHE B CA 1
ATOM 3828 C C . PHE B 1 199 ? -15.844 21.891 -3.52 1 91.88 199 PHE B C 1
ATOM 3830 O O . PHE B 1 199 ? -14.727 21.375 -3.594 1 91.88 199 PHE B O 1
ATOM 3837 N N . PRO B 1 200 ? -16.031 23.125 -3.842 1 90.5 200 PRO B N 1
ATOM 3838 C CA . PRO B 1 200 ? -14.914 23.875 -4.414 1 90.5 200 PRO B CA 1
ATOM 3839 C C . PRO B 1 200 ? -13.75 24.031 -3.434 1 90.5 200 PRO B C 1
ATOM 3841 O O . PRO B 1 200 ? -12.586 23.969 -3.836 1 90.5 200 PRO B O 1
ATOM 3844 N N . LEU B 1 201 ? -14.055 24.234 -2.188 1 91.06 201 LEU B N 1
ATOM 3845 C CA . LEU B 1 201 ? -13.016 24.484 -1.203 1 91.06 201 LEU B CA 1
ATOM 3846 C C 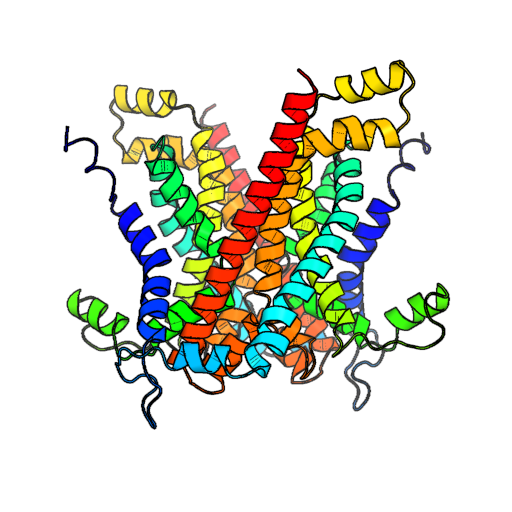. LEU B 1 201 ? -12.328 23.188 -0.78 1 91.06 201 LEU B C 1
ATOM 3848 O O . LEU B 1 201 ? -11.234 23.219 -0.211 1 91.06 201 LEU B O 1
ATOM 3852 N N . SER B 1 202 ? -12.922 22.047 -1.081 1 93.88 202 SER B N 1
ATOM 3853 C CA . SER B 1 202 ? -12.336 20.766 -0.704 1 93.88 202 SER B CA 1
ATOM 3854 C C . SER B 1 202 ? -11.617 20.125 -1.884 1 93.88 202 SER B C 1
ATOM 3856 O O . SER B 1 202 ? -11.094 19.016 -1.764 1 93.88 202 SER B O 1
ATOM 3858 N N . THR B 1 203 ? -11.594 20.797 -3.014 1 91.12 203 THR B N 1
ATOM 3859 C CA . THR B 1 203 ? -11.062 20.234 -4.254 1 91.12 203 THR B CA 1
ATOM 3860 C C . THR B 1 203 ? -9.578 19.906 -4.109 1 91.12 203 THR B C 1
ATOM 3862 O O . THR B 1 203 ? -9.094 18.938 -4.684 1 91.12 203 THR B O 1
ATOM 3865 N N . PRO B 1 204 ? -8.797 20.656 -3.348 1 87.56 204 PRO B N 1
ATOM 3866 C CA . PRO B 1 204 ? -7.398 20.266 -3.189 1 87.56 204 PRO B CA 1
ATOM 3867 C C . PRO B 1 204 ? -7.238 18.891 -2.527 1 87.56 204 PRO B C 1
ATOM 3869 O O . PRO B 1 204 ? -6.398 18.094 -2.947 1 87.56 204 PRO B O 1
ATOM 3872 N N . GLY B 1 205 ? -8.031 18.719 -1.517 1 91.12 205 GLY B N 1
ATOM 3873 C CA . GLY B 1 205 ? -8.016 17.406 -0.885 1 91.12 205 GLY B CA 1
ATOM 3874 C C . GLY B 1 205 ? -8.516 16.312 -1.796 1 91.12 205 GLY B C 1
ATOM 3875 O O . GLY B 1 205 ? -7.969 15.203 -1.797 1 91.12 205 GLY B O 1
ATOM 3876 N N . LEU B 1 206 ? -9.547 16.625 -2.555 1 93.19 206 LEU B N 1
ATOM 3877 C CA . LEU B 1 206 ? -10.094 15.664 -3.502 1 93.19 206 LEU B CA 1
ATOM 3878 C C . LEU B 1 206 ? -9.047 15.289 -4.551 1 93.19 206 LEU B C 1
ATOM 3880 O O . LEU B 1 206 ? -8.883 14.109 -4.875 1 93.19 206 LEU B O 1
ATOM 3884 N N . TYR B 1 207 ? -8.383 16.266 -5.035 1 89.88 207 TYR B N 1
ATOM 3885 C CA . TYR B 1 207 ? -7.359 16.031 -6.051 1 89.88 207 TYR B CA 1
ATOM 3886 C C . TYR B 1 207 ? -6.238 15.148 -5.504 1 89.88 207 TYR B C 1
ATOM 3888 O O . TYR B 1 207 ? -5.789 14.219 -6.168 1 89.88 207 TYR B O 1
ATOM 3896 N N . ALA B 1 208 ? -5.785 15.484 -4.379 1 87.31 208 ALA B N 1
ATOM 3897 C CA . ALA B 1 208 ? -4.715 14.703 -3.766 1 87.31 208 ALA B CA 1
ATOM 3898 C C . ALA B 1 208 ? -5.133 13.242 -3.594 1 87.31 208 ALA B C 1
ATOM 3900 O O . ALA B 1 208 ? -4.371 12.328 -3.91 1 87.31 208 ALA B O 1
ATOM 3901 N N . GLY B 1 209 ? -6.312 13.062 -3.105 1 91.38 209 GLY B N 1
ATOM 3902 C CA . GLY B 1 209 ? -6.832 11.711 -2.938 1 91.38 209 GLY B CA 1
ATOM 3903 C C . GLY B 1 209 ? -7.008 10.977 -4.25 1 91.38 209 GLY B C 1
ATOM 3904 O O . GLY B 1 209 ? -6.719 9.773 -4.34 1 91.38 209 GLY B O 1
ATOM 3905 N N . LEU B 1 210 ? -7.473 11.703 -5.254 1 93 210 LEU B N 1
ATOM 3906 C CA . LEU B 1 210 ? -7.695 11.125 -6.574 1 93 210 LEU B CA 1
ATOM 3907 C C . LEU B 1 210 ? -6.383 10.633 -7.18 1 93 210 LEU B C 1
ATOM 3909 O O . LEU B 1 210 ? -6.336 9.562 -7.781 1 93 210 LEU B O 1
ATOM 3913 N N . VAL B 1 211 ? -5.426 11.383 -7.043 1 88.94 211 VAL B N 1
ATOM 3914 C CA . VAL B 1 211 ? -4.125 11.047 -7.605 1 88.94 211 VAL B CA 1
ATOM 3915 C C . VAL B 1 211 ? -3.576 9.797 -6.922 1 88.94 211 VAL B C 1
ATOM 3917 O O . VAL B 1 211 ? -3.115 8.867 -7.59 1 88.94 211 VAL B O 1
ATOM 3920 N N . ILE B 1 212 ? -3.676 9.758 -5.664 1 89 212 ILE B N 1
ATOM 3921 C CA . ILE B 1 212 ? -3.15 8.641 -4.895 1 89 212 ILE B CA 1
ATOM 3922 C C . ILE B 1 212 ? -3.912 7.363 -5.254 1 89 212 ILE B C 1
ATOM 3924 O O . ILE B 1 212 ? -3.305 6.355 -5.617 1 89 212 ILE B O 1
ATOM 3928 N N . VAL B 1 213 ? -5.184 7.453 -5.227 1 93.94 213 VAL B N 1
ATOM 3929 C CA . VAL B 1 213 ? -6.008 6.258 -5.371 1 93.94 213 VAL B CA 1
ATOM 3930 C C . VAL B 1 213 ? -5.98 5.781 -6.824 1 93.94 213 VAL B C 1
ATOM 3932 O O . VAL B 1 213 ? -5.957 4.578 -7.09 1 93.94 213 VAL B O 1
ATOM 3935 N N . PHE B 1 214 ? -6.031 6.684 -7.734 1 94.31 214 PHE B N 1
ATOM 3936 C CA . PHE B 1 214 ? -5.93 6.273 -9.133 1 94.31 214 PHE B CA 1
ATOM 3937 C C . PHE B 1 214 ? -4.613 5.543 -9.383 1 94.31 214 PHE B C 1
ATOM 3939 O O . PHE B 1 214 ? -4.598 4.492 -10.031 1 94.31 214 PHE B O 1
ATOM 3946 N N . SER B 1 215 ? -3.559 6.113 -8.93 1 92.38 215 SER B N 1
ATOM 3947 C CA . SER B 1 215 ? -2.248 5.504 -9.133 1 92.38 215 SER B CA 1
ATOM 3948 C C . SER B 1 215 ? -2.191 4.102 -8.531 1 92.38 215 SER B C 1
ATOM 3950 O O . SER B 1 215 ? -1.669 3.176 -9.156 1 92.38 215 SER B O 1
ATOM 3952 N N . LEU B 1 216 ? -2.727 3.928 -7.391 1 91.19 216 LEU B N 1
ATOM 3953 C CA . LEU B 1 216 ? -2.74 2.631 -6.723 1 91.19 216 LEU B CA 1
ATOM 3954 C C . LEU B 1 216 ? -3.596 1.633 -7.496 1 91.19 216 LEU B C 1
ATOM 3956 O O . LEU B 1 216 ? -3.193 0.483 -7.688 1 91.19 216 LEU B O 1
ATOM 3960 N N . ASN B 1 217 ? -4.715 2.111 -7.914 1 95.88 217 ASN B N 1
ATOM 3961 C CA . ASN B 1 217 ? -5.625 1.232 -8.641 1 95.88 217 ASN B CA 1
ATOM 3962 C C . ASN B 1 217 ? -5.07 0.854 -10.008 1 95.88 217 ASN B C 1
ATOM 3964 O O . ASN B 1 217 ? -5.242 -0.28 -10.461 1 95.88 217 ASN B O 1
ATOM 3968 N N . PHE B 1 218 ? -4.461 1.823 -10.656 1 95.62 218 PHE B N 1
ATOM 3969 C CA . PHE B 1 218 ? -3.898 1.579 -11.977 1 95.62 218 PHE B CA 1
ATOM 3970 C C . PHE B 1 218 ? -2.811 0.513 -11.914 1 95.62 218 PHE B C 1
ATOM 3972 O O . PHE B 1 218 ? -2.715 -0.339 -12.797 1 95.62 218 PHE B O 1
ATOM 3979 N N . ALA B 1 219 ? -2.08 0.486 -10.867 1 93.06 219 ALA B N 1
ATOM 3980 C CA . ALA B 1 219 ? -0.946 -0.424 -10.719 1 93.06 219 ALA B CA 1
ATOM 3981 C C . ALA B 1 219 ? -1.328 -1.65 -9.898 1 93.06 219 ALA B C 1
ATOM 3983 O O . ALA B 1 219 ? -0.458 -2.404 -9.453 1 93.06 219 ALA B O 1
ATOM 3984 N N . ALA B 1 220 ? -2.576 -1.893 -9.695 1 94 220 ALA B N 1
ATOM 3985 C CA . ALA B 1 220 ? -3.033 -2.965 -8.812 1 94 220 ALA B CA 1
ATOM 3986 C C . ALA B 1 220 ? -2.521 -4.32 -9.289 1 94 220 ALA B C 1
ATOM 3988 O O . ALA B 1 220 ? -2.506 -4.602 -10.492 1 94 220 ALA B O 1
ATOM 3989 N N . PHE B 1 221 ? -2.129 -5.125 -8.344 1 92.56 221 PHE B N 1
ATOM 3990 C CA . PHE B 1 221 ? -1.531 -6.43 -8.609 1 92.56 221 PHE B CA 1
ATOM 3991 C C . PHE B 1 221 ? -2.178 -7.504 -7.742 1 92.56 221 PHE B C 1
ATOM 3993 O O . PHE B 1 221 ? -2.699 -8.492 -8.258 1 92.56 221 PHE B O 1
ATOM 4000 N N . ALA B 1 222 ? -2.242 -7.273 -6.48 1 91.62 222 ALA B N 1
ATOM 4001 C CA . ALA B 1 222 ? -2.676 -8.289 -5.531 1 91.62 222 ALA B CA 1
ATOM 4002 C C . ALA B 1 222 ? -4.152 -8.633 -5.723 1 91.62 222 ALA B C 1
ATOM 4004 O O . ALA B 1 222 ? -4.531 -9.805 -5.73 1 91.62 222 ALA B O 1
ATOM 4005 N N . VAL B 1 223 ? -4.934 -7.598 -5.938 1 94.62 223 VAL B N 1
ATOM 4006 C CA . VAL B 1 223 ? -6.375 -7.785 -6.039 1 94.62 223 VAL B CA 1
ATOM 4007 C C . VAL B 1 223 ? -6.703 -8.602 -7.293 1 94.62 223 VAL B C 1
ATOM 4009 O O . VAL B 1 223 ? -7.332 -9.656 -7.207 1 94.62 223 VAL B O 1
ATOM 4012 N N . PRO B 1 224 ? -6.227 -8.141 -8.445 1 95.19 224 PRO B N 1
ATOM 4013 C CA . PRO B 1 224 ? -6.539 -8.953 -9.625 1 95.19 224 PRO B CA 1
ATOM 4014 C C . PRO B 1 224 ? -5.891 -10.336 -9.57 1 95.19 224 PRO B C 1
ATOM 4016 O O . PRO B 1 224 ? -6.445 -11.305 -10.109 1 95.19 224 PRO B O 1
ATOM 4019 N N . LEU B 1 225 ? -4.789 -10.5 -8.961 1 93.5 225 LEU B N 1
ATOM 4020 C CA . LEU B 1 225 ? -4.156 -11.805 -8.828 1 93.5 225 LEU B CA 1
ATOM 4021 C C . LEU B 1 225 ? -5.031 -12.75 -8.008 1 93.5 225 LEU B C 1
ATOM 4023 O O . LEU B 1 225 ? -5.199 -13.914 -8.367 1 93.5 225 LEU B O 1
ATOM 4027 N N . MET B 1 226 ? -5.559 -12.25 -6.922 1 92.69 226 MET B N 1
ATOM 4028 C CA . MET B 1 226 ? -6.23 -13.102 -5.945 1 92.69 226 MET B CA 1
ATOM 4029 C C . MET B 1 226 ? -7.684 -13.336 -6.336 1 92.69 226 MET B C 1
ATOM 4031 O O . MET B 1 226 ? -8.242 -14.406 -6.055 1 92.69 226 MET B O 1
ATOM 4035 N N . ILE B 1 227 ? -8.266 -12.328 -6.949 1 92.38 227 ILE B N 1
ATOM 4036 C CA . ILE B 1 227 ? -9.711 -12.414 -7.129 1 92.38 227 ILE B CA 1
ATOM 4037 C C . ILE B 1 227 ? -10.047 -12.391 -8.617 1 92.38 227 ILE B C 1
ATOM 4039 O O . ILE B 1 227 ? -11.164 -12.75 -9.008 1 92.38 227 ILE B O 1
ATOM 4043 N N . GLY B 1 228 ? -9.148 -11.984 -9.43 1 90.81 228 GLY B N 1
ATOM 4044 C CA . GLY B 1 228 ? -9.438 -11.828 -10.844 1 90.81 228 GLY B CA 1
ATOM 4045 C C . GLY B 1 228 ? -9.523 -13.148 -11.578 1 90.81 228 GLY B C 1
ATOM 4046 O O . GLY B 1 228 ? -9.18 -14.203 -11.031 1 90.81 228 GLY B O 1
ATOM 4047 N N . ASP B 1 229 ? -10.094 -13.094 -12.734 1 91.12 229 ASP B N 1
ATOM 4048 C CA . ASP B 1 229 ? -10.102 -14.258 -13.617 1 91.12 229 ASP B CA 1
ATOM 4049 C C . ASP B 1 229 ? -9.086 -14.094 -14.75 1 91.12 229 ASP B C 1
ATOM 4051 O O . ASP B 1 229 ? -8.188 -13.25 -14.672 1 91.12 229 ASP B O 1
ATOM 4055 N N . SER B 1 230 ? -9.164 -14.93 -15.727 1 87.19 230 SER B N 1
ATOM 4056 C CA . SER B 1 230 ? -8.211 -14.93 -16.828 1 87.19 230 SER B CA 1
ATOM 4057 C C . SER B 1 230 ? -8.305 -13.648 -17.656 1 87.19 230 SER B C 1
ATOM 4059 O O . SER B 1 230 ? -7.34 -13.258 -18.312 1 87.19 230 SER B O 1
ATOM 4061 N N . ASN B 1 231 ? -9.43 -12.945 -17.531 1 88 231 ASN B N 1
ATOM 4062 C CA . ASN B 1 231 ? -9.625 -11.734 -18.328 1 88 231 ASN B CA 1
ATOM 4063 C C . ASN B 1 231 ? -9.227 -10.484 -17.547 1 88 231 ASN B C 1
ATOM 4065 O O . ASN B 1 231 ? -9.203 -9.383 -18.094 1 88 231 ASN B O 1
ATOM 4069 N N . THR B 1 232 ? -8.961 -10.688 -16.281 1 91.44 232 THR B N 1
ATOM 4070 C CA . THR B 1 2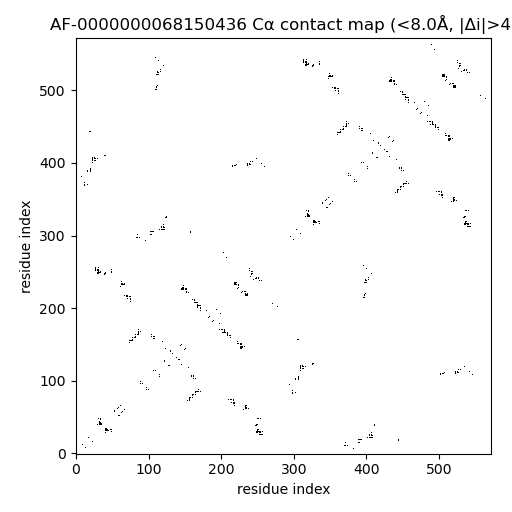32 ? -8.547 -9.555 -15.453 1 91.44 232 THR B CA 1
ATOM 4071 C C . THR B 1 232 ? -7.047 -9.297 -15.609 1 91.44 232 THR B C 1
ATOM 4073 O O . THR B 1 232 ? -6.266 -9.57 -14.695 1 91.44 232 THR B O 1
ATOM 4076 N N . GLN B 1 233 ? -6.75 -8.625 -16.766 1 94.38 233 GLN B N 1
ATOM 4077 C CA . GLN B 1 233 ? -5.352 -8.453 -17.141 1 94.38 233 GLN B CA 1
ATOM 4078 C C . GLN B 1 233 ? -4.879 -7.031 -16.859 1 94.38 233 GLN B C 1
ATOM 4080 O O . GLN B 1 233 ? -4.441 -6.328 -17.781 1 94.38 233 GLN B O 1
ATOM 4085 N N . MET B 1 234 ? -4.949 -6.734 -15.617 1 95.69 234 MET B N 1
ATOM 4086 C CA . MET B 1 234 ? -4.449 -5.414 -15.25 1 95.69 234 MET B CA 1
ATOM 4087 C C . MET B 1 234 ? -2.934 -5.34 -15.414 1 95.69 234 MET B C 1
ATOM 4089 O O . MET B 1 234 ? -2.236 -6.34 -15.219 1 95.69 234 MET B O 1
ATOM 4093 N N . ILE B 1 235 ? -2.457 -4.211 -15.766 1 96.38 235 ILE B N 1
ATOM 4094 C CA . ILE B 1 235 ? -1.087 -4.016 -16.219 1 96.38 235 ILE B CA 1
ATOM 4095 C C . ILE B 1 235 ? -0.11 -4.449 -15.133 1 96.38 235 ILE B C 1
ATOM 4097 O O . ILE B 1 235 ? 0.942 -5.023 -15.422 1 96.38 235 ILE B O 1
ATOM 4101 N N . GLY B 1 236 ? -0.366 -4.191 -13.844 1 94.75 236 GLY B N 1
ATOM 4102 C CA . GLY B 1 236 ? 0.494 -4.676 -12.773 1 94.75 236 GLY B CA 1
ATOM 4103 C C . GLY B 1 236 ? 0.633 -6.184 -12.75 1 94.75 236 GLY B C 1
ATOM 4104 O O . GLY B 1 236 ? 1.729 -6.711 -12.547 1 94.75 236 GLY B O 1
ATOM 4105 N N . LEU B 1 237 ? -0.449 -6.859 -12.977 1 94.5 237 LEU B N 1
ATOM 4106 C CA . LEU B 1 237 ? -0.458 -8.32 -13.023 1 94.5 237 LEU B CA 1
ATOM 4107 C C . LEU B 1 237 ? 0.306 -8.828 -14.234 1 94.5 237 LEU B C 1
ATOM 4109 O O . LEU B 1 237 ? 1.024 -9.828 -14.148 1 94.5 237 LEU B O 1
ATOM 4113 N N . VAL B 1 238 ? 0.159 -8.211 -15.359 1 95.62 238 VAL B N 1
ATOM 4114 C CA . VAL B 1 238 ? 0.807 -8.625 -16.594 1 95.62 238 VAL B CA 1
ATOM 4115 C C . VAL B 1 238 ? 2.318 -8.445 -16.484 1 95.62 238 VAL B C 1
ATOM 4117 O O . VAL B 1 238 ? 3.09 -9.273 -16.969 1 95.62 238 VAL B O 1
ATOM 4120 N N . ILE B 1 239 ? 2.773 -7.383 -15.836 1 95 239 ILE B N 1
ATOM 4121 C CA . ILE B 1 239 ? 4.195 -7.172 -15.586 1 95 239 ILE B CA 1
ATOM 4122 C C . ILE B 1 239 ? 4.75 -8.328 -14.758 1 95 239 ILE B C 1
ATOM 4124 O O . ILE B 1 239 ? 5.812 -8.867 -15.062 1 95 239 ILE B O 1
ATOM 4128 N N . TYR B 1 240 ? 4.008 -8.719 -13.789 1 93.38 240 TYR B N 1
ATOM 4129 C CA . TYR B 1 240 ? 4.406 -9.836 -12.938 1 93.38 240 TYR B CA 1
ATOM 4130 C C . TYR B 1 240 ? 4.539 -11.117 -13.742 1 93.38 240 TYR B C 1
ATOM 4132 O O . TYR B 1 240 ? 5.535 -11.836 -13.617 1 93.38 240 TYR B O 1
ATOM 4140 N N . ARG B 1 241 ? 3.586 -11.398 -14.57 1 94.06 241 ARG B N 1
ATOM 4141 C CA . ARG B 1 241 ? 3.578 -12.625 -15.352 1 94.06 241 ARG B CA 1
ATOM 4142 C C . ARG B 1 241 ? 4.715 -12.641 -16.359 1 94.06 241 ARG B C 1
ATOM 4144 O O . ARG B 1 241 ? 5.438 -13.633 -16.484 1 94.06 241 ARG B O 1
ATOM 4151 N N . GLU B 1 242 ? 4.871 -11.516 -17.031 1 92.44 242 GLU B N 1
ATOM 4152 C CA . GLU B 1 242 ? 5.934 -11.453 -18.031 1 92.44 242 GLU B CA 1
ATOM 4153 C C . GLU B 1 242 ? 7.312 -11.539 -17.375 1 92.44 242 GLU B C 1
ATOM 4155 O O . GLU B 1 242 ? 8.227 -12.164 -17.922 1 92.44 242 GLU B O 1
ATOM 4160 N N . ALA B 1 243 ? 7.434 -10.953 -16.219 1 90 243 ALA B N 1
ATOM 4161 C CA . ALA B 1 243 ? 8.727 -10.891 -15.547 1 90 243 ALA B CA 1
ATOM 4162 C C . ALA B 1 243 ? 9.07 -12.234 -14.898 1 90 243 ALA B C 1
ATOM 4164 O O . ALA B 1 243 ? 10.203 -12.711 -15.008 1 90 243 ALA B O 1
ATOM 4165 N N . LEU B 1 244 ? 8.102 -12.859 -14.25 1 89 244 LEU B N 1
ATOM 4166 C CA . LEU B 1 244 ? 8.453 -13.961 -13.359 1 89 244 LEU B CA 1
ATOM 4167 C C . LEU B 1 244 ? 7.938 -15.289 -13.906 1 89 244 LEU B C 1
ATOM 4169 O O . LEU B 1 244 ? 8.508 -16.344 -13.633 1 89 244 LEU B O 1
ATOM 4173 N N . LEU B 1 245 ? 6.891 -15.289 -14.617 1 89 245 LEU B N 1
ATOM 4174 C CA . LEU B 1 245 ? 6.375 -16.531 -15.18 1 89 245 LEU B CA 1
ATOM 4175 C C . LEU B 1 245 ? 6.953 -16.781 -16.562 1 89 245 LEU B C 1
ATOM 4177 O O . LEU B 1 245 ? 7.398 -17.891 -16.875 1 89 245 LEU B O 1
ATOM 4181 N N . ASN B 1 246 ? 7.035 -15.75 -17.391 1 90.31 246 ASN B N 1
ATOM 4182 C CA . ASN B 1 246 ? 7.562 -15.875 -18.734 1 90.31 246 ASN B CA 1
ATOM 4183 C C . ASN B 1 246 ? 9.047 -15.516 -18.797 1 90.31 246 ASN B C 1
ATOM 4185 O O . ASN B 1 246 ? 9.703 -15.742 -19.812 1 90.31 246 ASN B O 1
ATOM 4189 N N . ASN B 1 247 ? 9.578 -14.898 -17.75 1 89.06 247 ASN B N 1
ATOM 4190 C CA . ASN B 1 247 ? 10.984 -14.531 -17.609 1 89.06 247 ASN B CA 1
ATOM 4191 C C . ASN B 1 247 ? 11.43 -13.602 -18.734 1 89.06 247 ASN B C 1
ATOM 4193 O O . ASN B 1 247 ? 12.539 -13.727 -19.25 1 89.06 247 ASN B O 1
ATOM 4197 N N . ASP B 1 248 ? 10.547 -12.844 -19.266 1 91.31 248 ASP B N 1
ATOM 4198 C CA . ASP B 1 248 ? 10.844 -11.828 -20.266 1 91.31 248 ASP B CA 1
ATOM 4199 C C . ASP B 1 248 ? 11.047 -10.461 -19.625 1 91.31 248 ASP B C 1
ATOM 4201 O O . ASP B 1 248 ? 10.164 -9.602 -19.672 1 91.31 248 ASP B O 1
ATOM 4205 N N . LEU B 1 249 ? 12.242 -10.258 -19.172 1 90.62 249 LEU B N 1
ATOM 4206 C CA . LEU B 1 249 ? 12.547 -9.07 -18.391 1 90.62 249 LEU B CA 1
ATOM 4207 C C . LEU B 1 249 ? 12.539 -7.82 -19.266 1 90.62 249 LEU B C 1
ATOM 4209 O O . LEU B 1 249 ? 12.008 -6.781 -18.859 1 90.62 249 LEU B O 1
ATOM 4213 N N . PRO B 1 250 ? 13.039 -7.922 -20.453 1 92.69 250 PRO B N 1
ATOM 4214 C CA . PRO B 1 250 ? 13.008 -6.723 -21.297 1 92.69 250 PRO B CA 1
ATOM 4215 C C . PRO B 1 250 ? 11.594 -6.246 -21.594 1 92.69 250 PRO B C 1
ATOM 4217 O O . PRO B 1 250 ? 11.305 -5.051 -21.5 1 92.69 250 PRO B O 1
ATOM 4220 N N . PHE B 1 251 ? 10.742 -7.184 -21.922 1 94 251 PHE B N 1
ATOM 4221 C CA . PHE B 1 251 ? 9.375 -6.785 -22.234 1 94 251 PHE B CA 1
ATOM 4222 C C . PHE B 1 251 ? 8.648 -6.312 -20.969 1 94 251 PHE B C 1
ATOM 4224 O O . PHE B 1 251 ? 7.895 -5.34 -21.016 1 94 251 PHE B O 1
ATOM 4231 N N . ALA B 1 252 ? 8.844 -7.008 -19.859 1 94.06 252 ALA B N 1
ATOM 4232 C CA . ALA B 1 252 ? 8.281 -6.559 -18.594 1 94.06 252 ALA B CA 1
ATOM 4233 C C . ALA B 1 252 ? 8.766 -5.152 -18.25 1 94.06 252 ALA B C 1
ATOM 4235 O O . ALA B 1 252 ? 8.008 -4.355 -17.672 1 94.06 252 ALA B O 1
ATOM 4236 N N . SER B 1 253 ? 9.992 -4.887 -18.594 1 94.31 253 SER B N 1
ATOM 4237 C CA . SER B 1 253 ? 10.547 -3.557 -18.359 1 94.31 253 SER B CA 1
ATOM 4238 C C . SER B 1 253 ? 9.852 -2.51 -19.219 1 94.31 253 SER B C 1
ATOM 4240 O O . SER B 1 253 ? 9.516 -1.427 -18.734 1 94.31 253 SER B O 1
ATOM 4242 N N . ALA B 1 254 ? 9.656 -2.844 -20.406 1 95.88 254 ALA B N 1
ATOM 4243 C CA . ALA B 1 254 ? 8.945 -1.925 -21.281 1 95.88 254 ALA B CA 1
ATOM 4244 C C . ALA B 1 254 ? 7.535 -1.65 -20.766 1 95.88 254 ALA B C 1
ATOM 4246 O O . ALA B 1 254 ? 7.082 -0.503 -20.766 1 95.88 254 ALA B O 1
ATOM 4247 N N . LEU B 1 255 ? 6.848 -2.684 -20.375 1 95.69 255 LEU B N 1
ATOM 4248 C CA . LEU B 1 255 ? 5.512 -2.537 -19.812 1 95.69 255 LEU B CA 1
ATOM 4249 C C . LEU B 1 255 ? 5.543 -1.639 -18.578 1 95.69 255 LEU B C 1
ATOM 4251 O O . LEU B 1 255 ? 4.633 -0.832 -18.375 1 95.69 255 LEU B O 1
ATOM 4255 N N . SER B 1 256 ? 6.531 -1.797 -17.75 1 94.94 256 SER B N 1
ATOM 4256 C CA . SER B 1 256 ? 6.684 -0.985 -16.547 1 94.94 256 SER B CA 1
ATOM 4257 C C . SER B 1 256 ? 6.879 0.486 -16.906 1 94.94 256 SER B C 1
ATOM 4259 O O . SER B 1 256 ? 6.297 1.364 -16.266 1 94.94 256 SER B O 1
ATOM 4261 N N . VAL B 1 257 ? 7.703 0.748 -17.859 1 94.44 257 VAL B N 1
ATOM 4262 C CA . VAL B 1 257 ? 7.949 2.117 -18.297 1 94.44 257 VAL B CA 1
ATOM 4263 C C . VAL B 1 257 ? 6.652 2.729 -18.828 1 94.44 257 VAL B C 1
ATOM 4265 O O . VAL B 1 257 ? 6.332 3.881 -18.531 1 94.44 257 VAL B O 1
ATOM 4268 N N . ILE B 1 258 ? 5.961 1.99 -19.562 1 95.56 258 ILE B N 1
ATOM 4269 C CA . ILE B 1 258 ? 4.695 2.455 -20.125 1 95.56 258 ILE B CA 1
ATOM 4270 C C . ILE B 1 258 ? 3.713 2.746 -18.984 1 95.56 258 ILE B C 1
ATOM 4272 O O . ILE B 1 258 ? 3.039 3.779 -19 1 95.56 258 ILE B O 1
ATOM 4276 N N . MET B 1 259 ? 3.588 1.835 -18.078 1 93.94 259 MET B N 1
ATOM 4277 C CA . MET B 1 259 ? 2.682 2.014 -16.938 1 93.94 259 MET B CA 1
ATOM 4278 C C . MET B 1 259 ? 2.998 3.301 -16.188 1 93.94 259 MET B C 1
ATOM 4280 O O . MET B 1 259 ? 2.098 4.086 -15.883 1 93.94 259 MET B O 1
ATOM 4284 N N . VAL B 1 260 ? 4.27 3.508 -15.883 1 91.62 260 VAL B N 1
ATOM 4285 C CA . VAL B 1 260 ? 4.684 4.676 -15.109 1 91.62 260 VAL B CA 1
ATOM 4286 C C . VAL B 1 260 ? 4.441 5.945 -15.93 1 91.62 260 VAL B C 1
ATOM 4288 O O . VAL B 1 260 ? 3.984 6.957 -15.391 1 91.62 260 VAL B O 1
ATOM 4291 N N . SER B 1 261 ? 4.727 5.922 -17.203 1 93.19 261 SER B N 1
ATOM 4292 C CA . SER B 1 261 ? 4.539 7.07 -18.078 1 93.19 261 SER B CA 1
ATOM 4293 C C . SER B 1 261 ? 3.064 7.441 -18.188 1 93.19 261 SER B C 1
ATOM 4295 O O . SER B 1 261 ? 2.705 8.617 -18.109 1 93.19 261 SER B O 1
ATOM 4297 N N . VAL B 1 262 ? 2.236 6.465 -18.391 1 93.44 262 VAL B N 1
ATOM 4298 C CA . VAL B 1 262 ? 0.804 6.715 -18.516 1 93.44 262 VAL B CA 1
ATOM 4299 C C . VAL B 1 262 ? 0.253 7.242 -17.188 1 93.44 262 VAL B C 1
ATOM 4301 O O . VAL B 1 262 ? -0.566 8.164 -17.172 1 93.44 262 VAL B O 1
ATOM 4304 N N . ASN B 1 263 ? 0.697 6.594 -16.125 1 91.25 263 ASN B N 1
ATOM 4305 C CA . ASN B 1 263 ? 0.289 7.09 -14.812 1 91.25 263 ASN B CA 1
ATOM 4306 C C . ASN B 1 263 ? 0.665 8.555 -14.633 1 91.25 263 ASN B C 1
ATOM 4308 O O . ASN B 1 263 ? -0.16 9.367 -14.195 1 91.25 263 ASN B O 1
ATOM 4312 N N . ALA B 1 264 ? 1.889 8.922 -14.977 1 88.56 264 ALA B N 1
ATOM 4313 C CA . ALA B 1 264 ? 2.365 10.297 -14.859 1 88.56 264 ALA B CA 1
ATOM 4314 C C . ALA B 1 264 ? 1.548 11.234 -15.742 1 88.56 264 ALA B C 1
ATOM 4316 O O . ALA B 1 264 ? 1.181 12.336 -15.312 1 88.56 264 ALA B O 1
ATOM 4317 N N . LEU B 1 265 ? 1.253 10.836 -16.906 1 90.75 265 LEU B N 1
ATOM 4318 C CA . LEU B 1 265 ? 0.488 11.641 -17.859 1 90.75 265 LEU B CA 1
ATOM 4319 C C . LEU B 1 265 ? -0.925 11.891 -17.344 1 90.75 265 LEU B C 1
ATOM 4321 O O . LEU B 1 265 ? -1.438 13.008 -17.438 1 90.75 265 LEU B O 1
ATOM 4325 N N . LEU B 1 266 ? -1.489 10.859 -16.797 1 87.75 266 LEU B N 1
ATOM 4326 C CA . LEU B 1 266 ? -2.855 10.992 -16.312 1 87.75 266 LEU B CA 1
ATOM 4327 C C . LEU B 1 266 ? -2.898 11.859 -15.055 1 87.75 266 LEU B C 1
ATOM 4329 O O . LEU B 1 266 ? -3.83 12.648 -14.875 1 87.75 266 LEU B O 1
ATOM 4333 N N . ILE B 1 267 ? -1.918 11.742 -14.242 1 83.69 267 ILE B N 1
ATOM 4334 C CA . ILE B 1 267 ? -1.829 12.578 -13.047 1 83.69 267 ILE B CA 1
ATOM 4335 C C . ILE B 1 267 ? -1.662 14.039 -13.445 1 83.69 267 ILE B C 1
ATOM 4337 O O . ILE B 1 267 ? -2.314 14.922 -12.883 1 83.69 267 ILE B O 1
ATOM 4341 N N . LEU B 1 268 ? -0.793 14.312 -14.375 1 83.38 268 LEU B N 1
ATOM 4342 C CA . LEU B 1 268 ? -0.575 15.672 -14.867 1 83.38 268 LEU B CA 1
ATOM 4343 C C . LEU B 1 268 ? -1.839 16.234 -15.508 1 83.38 268 LEU B C 1
ATOM 4345 O O . LEU B 1 268 ? -2.148 17.406 -15.359 1 83.38 268 LEU B O 1
ATOM 4349 N N . GLY B 1 269 ? -2.488 15.383 -16.203 1 83.12 269 GLY B N 1
ATOM 4350 C CA . GLY B 1 269 ? -3.75 15.805 -16.781 1 83.12 269 GLY B CA 1
ATOM 4351 C C . GLY B 1 269 ? -4.801 16.156 -15.75 1 83.12 269 GLY B C 1
ATOM 4352 O O . GLY B 1 269 ? -5.488 17.172 -15.875 1 83.12 269 GLY B O 1
ATOM 4353 N N . MET B 1 270 ? -4.887 15.352 -14.727 1 80.62 270 MET B N 1
ATOM 4354 C CA . MET B 1 270 ? -5.828 15.617 -13.641 1 80.62 270 MET B CA 1
ATOM 4355 C C . MET B 1 270 ? -5.473 16.922 -12.922 1 80.62 270 MET B C 1
ATOM 4357 O O . MET B 1 270 ? -6.359 17.672 -12.516 1 80.62 270 MET B O 1
ATOM 4361 N N . SER B 1 271 ? -4.203 17.188 -12.758 1 76.62 271 SER B N 1
ATOM 4362 C CA . SER B 1 271 ? -3.738 18.406 -12.109 1 76.62 271 SER B CA 1
ATOM 4363 C C . SER B 1 271 ? -4.098 19.641 -12.938 1 76.62 271 SER B C 1
ATOM 4365 O O . SER B 1 271 ? -4.488 20.672 -12.391 1 76.62 271 SER B O 1
ATOM 4367 N N . ALA B 1 272 ? -3.934 19.516 -14.195 1 76.31 272 ALA B N 1
ATOM 4368 C CA . ALA B 1 272 ? -4.258 20.625 -15.086 1 76.31 272 ALA B CA 1
ATOM 4369 C C . ALA B 1 272 ? -5.754 20.922 -15.055 1 76.31 272 ALA B C 1
ATOM 4371 O O . ALA B 1 272 ? -6.156 22.094 -15.07 1 76.31 272 ALA B O 1
ATOM 4372 N N . LEU B 1 273 ? -6.48 19.875 -14.898 1 71.69 273 LEU B N 1
ATOM 4373 C CA . LEU B 1 273 ? -7.93 20.047 -14.852 1 71.69 273 LEU B CA 1
ATOM 4374 C C . LEU B 1 273 ? -8.359 20.625 -13.508 1 71.69 273 LEU B C 1
ATOM 4376 O O . LEU B 1 273 ? -9.227 21.5 -13.453 1 71.69 273 LEU B O 1
ATOM 4380 N N . ALA B 1 274 ? -7.773 20.094 -12.453 1 70.62 274 ALA B N 1
ATOM 4381 C CA . ALA B 1 274 ? -8.086 20.594 -11.117 1 70.62 274 ALA B CA 1
ATOM 4382 C C . ALA B 1 274 ? -7.648 22.031 -10.945 1 70.62 274 ALA B C 1
ATOM 4384 O O . ALA B 1 274 ? -8.359 22.844 -10.328 1 70.62 274 ALA B O 1
ATOM 4385 N N . GLY B 1 275 ? -6.43 22.312 -11.438 1 64.38 275 GLY B N 1
ATOM 4386 C CA . GLY B 1 275 ? -5.945 23.688 -11.406 1 64.38 275 GLY B CA 1
ATOM 4387 C C . GLY B 1 275 ? -6.852 24.656 -12.156 1 64.38 275 GLY B C 1
ATOM 4388 O O . GLY B 1 275 ? -7.133 25.75 -11.664 1 64.38 275 GLY B O 1
ATOM 4389 N N . ARG B 1 276 ? -7.332 24.234 -13.203 1 62.69 276 ARG B N 1
ATOM 4390 C CA . ARG B 1 276 ? -8.227 25.078 -14 1 62.69 276 ARG B CA 1
ATOM 4391 C C . ARG B 1 276 ? -9.555 25.297 -13.281 1 62.69 276 ARG B C 1
ATOM 4393 O O . ARG B 1 276 ? -10.109 26.391 -13.305 1 62.69 276 ARG B O 1
ATOM 4400 N N . LEU B 1 277 ? -9.969 24.281 -12.648 1 60.84 277 LEU B N 1
ATOM 4401 C CA . LEU B 1 277 ? -11.242 24.375 -11.945 1 60.84 277 LEU B CA 1
ATOM 4402 C C . LEU B 1 277 ? -11.125 25.281 -10.734 1 60.84 277 LEU B C 1
ATOM 4404 O O . LEU B 1 277 ? -12.047 26.047 -10.438 1 60.84 277 LEU B O 1
ATOM 4408 N N . ILE B 1 278 ? -9.969 25.109 -10.141 1 59.53 278 ILE B N 1
ATOM 4409 C CA . ILE B 1 278 ? -9.727 25.938 -8.969 1 59.53 278 ILE B CA 1
ATOM 4410 C C . ILE B 1 278 ? -9.562 27.391 -9.391 1 59.53 278 ILE B C 1
ATOM 4412 O O . ILE B 1 278 ? -10.141 28.297 -8.773 1 59.53 278 ILE B O 1
ATOM 4416 N N . LEU B 1 279 ? -8.773 27.562 -10.398 1 52.41 279 LEU B N 1
ATOM 4417 C CA . LEU B 1 279 ? -8.523 28.906 -10.891 1 52.41 279 LEU B CA 1
ATOM 4418 C C . LEU B 1 279 ? -9.797 29.531 -11.461 1 52.41 279 LEU B C 1
ATOM 4420 O O . LEU B 1 279 ? -10.062 30.719 -11.25 1 52.41 279 LEU B O 1
ATOM 4424 N N . SER B 1 280 ? -10.445 28.766 -12.234 1 54.28 280 SER B N 1
ATOM 4425 C CA . SER B 1 280 ? -11.664 29.297 -12.844 1 54.28 280 SER B CA 1
ATOM 4426 C C . SER B 1 280 ? -12.664 29.734 -11.773 1 54.28 280 SER B C 1
ATOM 4428 O O . SER B 1 280 ? -13.352 30.75 -11.93 1 54.28 280 SER B O 1
ATOM 4430 N N . ARG B 1 281 ? -12.617 29.016 -10.727 1 52.41 281 ARG B N 1
ATOM 4431 C CA . ARG B 1 281 ? -13.578 29.328 -9.672 1 52.41 281 ARG B CA 1
ATOM 4432 C C . ARG B 1 281 ? -13.109 30.516 -8.844 1 52.41 281 ARG B C 1
ATOM 4434 O O . ARG B 1 281 ? -13.922 31.328 -8.398 1 52.41 281 ARG B O 1
ATOM 4441 N N . LEU B 1 282 ? -11.805 30.516 -8.719 1 50.97 282 LEU B N 1
ATOM 4442 C CA . LEU B 1 282 ? -11.258 31.703 -8.062 1 50.97 282 LEU B CA 1
ATOM 4443 C C . LEU B 1 282 ? -11.492 32.938 -8.914 1 50.97 282 LEU B C 1
ATOM 4445 O O . LEU B 1 282 ? -11.773 34.031 -8.383 1 50.97 282 LEU B O 1
ATOM 4449 N N . GLU B 1 283 ? -11.359 32.812 -10.195 1 50.16 283 GLU B N 1
ATOM 4450 C CA . GLU B 1 283 ? -11.602 33.938 -11.078 1 50.16 283 GLU B CA 1
ATOM 4451 C C . GLU B 1 283 ? -13.086 34.281 -11.133 1 50.16 283 GLU B C 1
ATOM 4453 O O . GLU B 1 283 ? -13.445 35.469 -11.297 1 50.16 283 GLU B O 1
ATOM 4458 N N . ALA B 1 284 ? -13.828 33.375 -11.141 1 47.41 284 ALA B N 1
ATOM 4459 C CA . ALA B 1 284 ? -15.25 33.719 -11.18 1 47.41 284 ALA B CA 1
ATOM 4460 C C . ALA B 1 284 ? -15.656 34.531 -9.945 1 47.41 284 ALA B C 1
ATOM 4462 O O . ALA B 1 284 ? -16.594 35.312 -10.008 1 47.41 284 ALA B O 1
ATOM 4463 N N . LYS B 1 285 ? -14.984 34.5 -8.875 1 47.78 285 LYS B N 1
ATOM 4464 C CA . LYS B 1 285 ? -15.281 35.281 -7.68 1 47.78 285 LYS B CA 1
ATOM 4465 C C . LYS B 1 285 ? -14.688 36.688 -7.785 1 47.78 285 LYS B C 1
ATOM 4467 O O . LYS B 1 285 ? -14.969 37.562 -6.949 1 47.78 285 LYS B O 1
ATOM 4472 N N . ARG B 1 286 ? -13.883 37.031 -8.82 1 41.03 286 ARG B N 1
ATOM 4473 C CA . ARG B 1 286 ? -13.57 38.438 -9.062 1 41.03 286 ARG B CA 1
ATOM 4474 C C . ARG B 1 286 ? -14.586 39.062 -10.008 1 41.03 286 ARG B C 1
ATOM 4476 O O . ARG B 1 286 ? -14.961 38.469 -11.023 1 41.03 286 ARG B O 1
#

pLDDT: mean 84.59, std 13.65, range [26.34, 97.88]

Solvent-accessible surface area (backbone atoms only — not comparable to full-atom values): 28691 Å² total; per-residue (Å²): 127,72,71,77,64,63,72,62,69,35,71,48,44,46,50,47,45,48,67,59,47,40,30,54,53,50,27,55,55,37,16,20,24,37,70,37,90,94,55,45,62,34,93,49,86,42,62,59,36,55,48,51,44,73,70,34,61,59,49,44,50,52,13,49,49,42,18,50,50,52,13,50,51,24,37,53,52,16,49,63,58,16,48,61,40,25,58,50,48,67,74,46,60,72,67,64,29,49,53,52,49,48,57,48,45,41,67,77,58,40,27,66,52,53,56,53,44,20,47,46,49,40,50,64,64,78,30,56,56,38,49,52,34,39,74,68,62,71,37,95,59,82,70,74,33,60,50,24,69,62,38,37,42,52,50,47,20,63,67,32,19,41,54,30,21,54,30,26,36,64,25,50,67,66,51,61,67,62,59,55,50,51,42,41,72,76,65,42,48,73,67,53,39,36,65,69,45,51,48,65,62,18,39,66,14,44,50,55,16,47,49,54,33,30,34,49,44,36,25,37,33,68,55,40,69,75,34,28,39,95,76,50,37,27,43,27,42,47,34,47,40,31,37,69,72,66,43,29,42,14,47,22,20,30,49,43,50,49,51,53,49,51,50,51,53,52,46,52,50,50,48,54,50,50,50,46,52,50,47,52,51,56,49,66,74,102,129,73,72,77,64,62,71,62,68,34,70,48,45,47,50,47,45,49,65,58,47,41,30,53,52,49,27,55,57,38,16,19,22,38,74,36,89,98,37,62,64,34,92,50,86,44,62,59,37,56,48,51,43,71,70,34,60,59,50,43,48,50,13,48,47,42,17,51,51,51,14,52,49,24,38,54,51,16,49,65,60,16,48,60,40,24,57,50,48,67,72,45,58,72,68,63,29,51,53,52,50,47,58,49,48,41,67,78,57,40,26,65,52,54,56,54,46,20,47,46,49,41,52,65,63,79,32,53,55,37,49,51,35,38,74,68,62,72,37,94,60,82,68,74,34,60,51,23,70,62,38,37,41,52,50,48,21,62,68,32,18,40,53,30,22,55,29,26,36,63,26,47,67,69,51,61,67,61,58,55,50,52,41,41,71,75,65,42,48,72,66,54,39,35,65,69,46,49,48,65,62,18,40,67,14,44,50,54,15,48,50,52,33,30,34,49,42,35,25,36,32,68,56,39,68,74,34,29,40,93,78,48,36,28,43,27,42,48,33,48,42,30,36,70,73,65,45,30,41,14,47,22,21,32,50,43,50,50,52,53,50,52,50,50,50,51,46,53,50,51,46,53,51,50,50,46,52,51,47,52,51,56,50,65,74,101

Secondary structure (DSSP, 8-state):
--SSSGGGS-HHHHHHHHHHHHHHHHHHHHTTSB--TTTS-B-----HHHHHHHH-HIIIIIIIIHHHHHHHHHHHHHHHHHHHHHHHHHT--HHHHHHHHHHHHHHHHS-HHHHHHHHHHHHHSSSHHHHHHHHTTS-SS----TTSHHHHHHHHHHHHHHHHHHHHHHHHTTS-HHHHHHHHHTT--HHHHIIIIIHHHHHHHHHHHHHHHHHHHHT--HHHHHH--TT---HHHHHHIIIIIS--HHHHHHHHHHHHHHHHHHHHHHHHHHHHHHHHHHHHT-/--SSSGGGS-HHHHHHHHHHHHHHHHHHHHTTSEEETTEEEE-----HHHHHHHH-HIIIIIIIIHHHHHHHHHHHHHHHHHHHHHHHHHT--HHHHHHHHHHHHHHHHS-HHHHHHHHHHHHHSSSHHHHHHHHTTS-SS----TTSHHHHHHHHHHHHHHHHHHHHHHHHTTS-HHHHHHHHHTT--HHHHIIIIIHHHHHHHHHHHHHHHHHHHHT--HHHHHH--TT---HHHHHHIIIIIS--HHHHHHHHHHHHHHHHHHHHHHHHHHHHHHHHHHHHT-

Organism: Rhizobium meliloti (strain 1021) (NCBI:txid266834)

Nearest PDB structures (foldseek):
  8zx1-assembly1_B  TM=8.665E-01  e=1.071E-13  Escherichia coli
  2onk-assembly2_I  TM=8.412E-01  e=4.196E-09  Archaeoglobus fulgidus
  3d31-assembly1_C  TM=8.690E-01  e=6.609E-08  unclassified
  8y5f-assembly1_C  TM=8.660E-01  e=4.411E-07  Escherichia coli
  7ahd-assembly1_B  TM=6.137E-01  e=5.075E-05  Lactococcus lactis subsp. lactis

Sequence (572 aa):
MTRRILPLLSPALLALLLFVAFPMVWVFRTSFNELAEGAYIVEAMTLENYTRFLTEPWYLVNTLWFSVRIALLATAISVICAYPVALYIAKTSGLQRNVLMALTMAPLLIGLVTLVYGWIVIFRGGGLMNSLMIALRVYDQPVRYMWDIKGVVILLVYIGTPYIVLSLLDSIERINPFLVEAARNVGANRWTAFWKIVFPLSTPGLYAGLVIVFSLNFAAFAVPLMIGDSNTQMIGLVIYREALLNNDLPFASALSVIMVSVNALLILGMSALAGRLILSRLEAKRMTRRILPLLSPALLALLLFVAFPMVWVFRTSFNELAEGAYIVEAMTLENYTRFLTEPWYLVNTLWFSVRIALLATAISVICAYPVALYIAKTSGLQRNVLMALTMAPLLIGLVTLVYGWIVIFRGGGLMNSLMIALRVYDQPVRYMWDIKGVVILLVYIGTPYIVLSLLDSIERINPFLVEAARNVGANRWTAFWKIVFPLSTPGLYAGLVIVFSLNFAAFAVPLMIGDSNTQMIGLVIYREALLNNDLPFASALSVIMVSVNALLILGMSALAGRLILSRLEAKR

Radius of gyration: 25.11 Å; Cα contacts (8 Å, |Δi|>4): 785; chains: 2; bounding box: 68×70×68 Å

InterPro domains:
  IPR000515 ABC transporter type 1, transmembrane domain MetI-like [PF00528] (83-275)
  IPR000515 ABC transporter type 1, transmembrane domain MetI-like [PS50928] (64-270)
  IPR000515 ABC transporter type 1, transmembrane domain MetI-like [cd06261] (64-262)
  IPR035906 MetI-like superfamily [G3DSA:1.10.3720.10] (4-279)
  IPR035906 MetI-like superfamily [SSF161098] (3-273)

Foldseek 3Di:
DVVVCVVPCPVVVVCCCCVPVVVLVVLVQLLQFFQDDPPLTDRDRHCVLVVVCVVDVCNVVLAQVLLLVLLVVLLVVLLVVQVVLLVVLLPDDDPVNVVSLCVLCVLVVDDLVVLLVVVVCVQPVPAPPPVVCVVVVVDVDGDHLFQDSNVLSVSLSVNLNSLLSVLLNVQQNVFDPVQLVVCVVVPDDPVRSCVLGRCLSSLRSNLVSSLVSSLCSQLDAPSCVGGHHPSSRYLNNVLVCCCPVVSNSNSSSNSVVVSVVVSVVVSVVSVVVSVCSNVVSVVVVD/DVVVCVCPCPVVVVVCCCVPVVVLVVLVQQLQFFPDVVDLTDRDRHCVLVVVCVVDVCNVVLAQVLLLVLLVLLLVVLLVVQVVLLVVLLPDDDPVNVVSLCVLCVLVVDDLVVLLVVVVCVQPVPQNVPVVCVVVVVDVDGDHLFQDSNVLSVSLSVNLNSLLSVLLNVQQNVFDPVQLVVCVVVPDDPVRSCVLPRCLSSLRSNLVSSLVSSLCSQLDAPSCVGGHHPSSRYLNNVLVCCCPVVSNSNSSSNSVVVSVVVSVVVSVVSVVVSVCSNVVSVVVVD